Protein AF-A0A2U1AI19-F1 (afdb_monomer)

Organism: NCBI:txid172901

pLDDT: mean 75.06, std 15.89, range [31.09, 95.75]

Nearest PDB structures (foldseek):
  9dze-assembly1_S  TM=2.721E-01  e=1.720E+00  synthetic construct
  6xr2-assembly1_B  TM=3.752E-01  e=5.528E+00  synthetic construct
  4phq-assembly2_B  TM=1.200E-01  e=2.492E-01  Escherichia coli K-12

Mean predicted aligned error: 12.53 Å

Solvent-accessible surface area (backbone atoms only — not comparable to full-atom values): 31558 Å² total; per-residue (Å²): 133,85,77,65,68,48,60,42,57,53,52,43,38,55,46,42,37,70,42,44,30,56,44,52,36,44,53,52,38,49,40,34,59,70,56,44,55,65,61,77,79,65,82,57,95,65,51,73,65,54,48,53,51,49,57,29,48,54,53,33,51,56,39,48,52,50,42,54,51,50,49,48,57,44,53,77,74,72,70,92,62,63,66,65,51,48,50,54,63,54,48,49,57,52,46,53,60,45,59,70,41,89,94,31,64,65,62,43,52,57,49,48,37,47,38,67,17,44,52,51,51,60,73,63,56,90,65,91,44,77,68,52,48,52,49,40,52,50,18,25,50,21,25,46,55,9,47,52,44,44,44,54,54,48,52,47,53,41,50,51,50,50,51,54,48,39,75,72,72,48,91,83,74,82,80,82,66,79,70,69,53,55,57,77,76,48,82,71,58,72,64,46,50,32,55,49,52,47,47,24,49,51,26,36,51,50,16,53,51,44,48,43,48,51,42,17,62,70,68,73,45,61,54,71,66,51,68,38,72,70,48,54,49,50,54,49,49,38,50,49,53,49,52,51,24,42,52,50,23,55,53,29,53,53,50,28,53,51,37,49,50,52,40,22,61,74,68,74,46,61,74,37,40,65,49,43,46,49,55,35,42,67,89,54,74,54,38,59,69,60,54,54,52,52,52,57,48,47,52,56,61,50,62,79,52,62,93,74,71,55,100,78,65,55,75,91,75,53,55,68,74,57,52,54,51,48,53,54,48,65,70,31,71,68,43,51,55,53,53,55,60,36,65,51,87,65,72,44,73,77,70,76,58,42,69,27,44,64,81,79,74,69,77,61,57,57,54,54,51,55,46,40,55,51,35,41,53,48,26,50,56,23,53,78,70,68,36,40,70,61,19,51,50,38,50,53,24,46,46,37,53,37,56,41,38,74,64,44,40,40,72,66,36,47,59,48,33,52,53,45,43,49,46,51,51,54,45,51,54,53,39,59,75,66,69,59,65,55,67,69,56,40,56,52,47,44,55,50,33,54,50,52,49,68,41,47,65,59,46,48,54,41,31,52,49,27,48,50,22,42,51,52,26,50,49,32,20,66,36,27,76,39,44,67,49,76,51,98,93,45,77,42,73,46,60,42,48,72,49,40,28,86,82,42,18,40,57,46,23,30,53,34,47,24,52,28,52,32,43,51,63,66,60,52,100,45,78,83,72,55,55,68,67,79,42,70,60,64,42,37,70,63,25,37,66,56,47,69,59,49,64,60,51,47,53,49,54,53,51,50,45,54,47,37,51,52,54,33,53,53,41,56,70,73,45,78,76,86,78,80,126

Secondary structure (DSSP, 8-state):
------HHHHHHHHHIIIIIHHHHHHHHHHHHHTT--GGGGT---S-HHHHHHHHHHHHHHHHHHHHHHHHHHHHTTT---HHHHHHHHHHHHHHHHHHTSTT-HHHHHHHHHHIIIIIHHHHH-S---HHHHHHHHHHHHHHHHHHHHHHHHHHHHHHHHHHHHHHHH--S--GGGGGTHHHHHS---TTHHHHHHHHHHHHHHHHHHHHHHHHHHHTT--GGGGS-HHHHHHHHHHHHHHHHHHHHHHHHHHHHHHHHHHHHHHHTS--SHHHHHHHHHTTPPB-HHHHHHHHHHHHHHHHTTTT-S-TT--GGGS-HHHHHHHHHHHTSHHHHHHHHHTSSPPPBP-----TT-TTS--HHHHHHHHHHHHHHHHHHHHHHTT-HHHHHHHHHHHHHHHHHHTT---TTHHHHHHHHHHHHHHHHHHHHHTT---HHHHHHHHHHHHHHHHHHHHHHHHHHHHHHHHHHHHHHHHTTSS--EEETTEEEPPP-GGGGTTTSHHHHHHHHHHHHHHHHHH--SSGGGS-HHHHHT-S-HHHHHTTHHHHHHHHHHHHHHHHHHHHHHHHHHTSPP----

Radius of gyration: 32.73 Å; Cα contacts (8 Å, |Δi|>4): 612; chains: 1; bounding box: 88×47×93 Å

Foldseek 3Di:
DQDAQALLNLLLLVLCLVQVLLLQLLVLLVCLLVLNQVVVVVPDPADPLVVSVVVSLVSSLVSVLVSLVNLCSNPVVDDDPPPLNVVSVVVSVVLVVQSPDPPRSVVNLVVSLCVLLASVLVSLDPDDDPVSVVLSPLLSCLSVLLSVLVVLVSLLSRVLRVVVVCVVPPDPDDPSPPSLCVCVVPVQDDLSNVVSVVSSVVSVVSSSLSSLVSSCVSNVHDSVVSCDPSSVVSVVSSVVSLVVLLVLLVVLVVLLVVLQVLLCVLLVHHLALVVQVCQFCVVPDADQVLVVVLVVLVVVLVVLVPPPDPPPDDLVPDPPVSLVSLVVSCPDPSVVVNLVSLLDADGDHDDDRDFLCQPPDDPVLVSLSSLLVSLLSQLLSCLVVLNLVRNVSSLNSLVSSLVNLLRGQAACSLVSNLNSLVSSLVSLVSCLVSLSDDLVVLVVLLVVLVVVLVSLLVSQSSNLSNLLSNLVSNLCQSLQVDDWDQDPVGTHGRDNVVSCCSVCSSNSSSSSSLSSLLSVLSSDSGLVPRDPCSLVSPSHDSSVVRCPVSVVSNVSSVVSSVSSVVSSVSSVVSNPPPPDD

Structure (mmCIF, N/CA/C/O backbone):
data_AF-A0A2U1AI19-F1
#
_entry.id   AF-A0A2U1AI19-F1
#
loop_
_atom_site.group_PDB
_atom_site.id
_atom_site.type_symbol
_atom_site.label_atom_id
_atom_site.label_alt_id
_atom_site.label_comp_id
_atom_site.label_asym_id
_atom_site.label_entity_id
_atom_site.label_seq_id
_atom_site.pdbx_PDB_ins_code
_atom_site.Cartn_x
_atom_site.Cartn_y
_atom_site.Cartn_z
_atom_site.occupancy
_atom_site.B_iso_or_equiv
_atom_site.auth_seq_id
_atom_site.auth_comp_id
_atom_site.auth_asym_id
_atom_site.auth_atom_id
_atom_site.pdbx_PDB_model_num
ATOM 1 N N . MET A 1 1 ? 54.040 -3.965 -32.813 1.00 31.09 1 MET A N 1
ATOM 2 C CA . MET A 1 1 ? 52.671 -3.895 -33.379 1.00 31.09 1 MET A CA 1
ATOM 3 C C . MET A 1 1 ? 51.835 -2.957 -32.513 1.00 31.09 1 MET A C 1
ATOM 5 O O . MET A 1 1 ? 51.567 -3.298 -31.371 1.00 31.09 1 MET A O 1
ATOM 9 N N . LYS A 1 2 ? 51.489 -1.750 -32.982 1.00 38.59 2 LYS A N 1
ATOM 10 C CA . LYS A 1 2 ? 50.575 -0.861 -32.238 1.00 38.59 2 LYS A CA 1
ATOM 11 C C . LYS A 1 2 ? 49.144 -1.343 -32.487 1.00 38.59 2 LYS A C 1
ATOM 13 O O . LYS A 1 2 ? 48.661 -1.202 -33.607 1.00 38.59 2 LYS A O 1
ATOM 18 N N . TRP A 1 3 ? 48.498 -1.924 -31.475 1.00 38.81 3 TRP A N 1
ATOM 19 C CA . TRP A 1 3 ? 47.060 -2.213 -31.492 1.00 38.81 3 TRP A CA 1
ATOM 20 C C . TRP A 1 3 ? 46.305 -0.907 -31.788 1.00 38.81 3 TRP A C 1
ATOM 22 O O . TRP A 1 3 ? 46.325 0.021 -30.985 1.00 38.81 3 TRP A O 1
ATOM 32 N N . ARG A 1 4 ? 45.701 -0.792 -32.975 1.00 55.72 4 ARG A N 1
ATOM 33 C CA . ARG A 1 4 ? 44.789 0.307 -33.315 1.00 55.72 4 ARG A CA 1
ATOM 34 C C . ARG A 1 4 ? 43.374 -0.248 -33.254 1.00 55.72 4 ARG A C 1
ATOM 36 O O . ARG A 1 4 ? 42.982 -1.009 -34.131 1.00 55.72 4 ARG A O 1
ATOM 43 N N . VAL A 1 5 ? 42.625 0.132 -32.222 1.00 62.12 5 VAL A N 1
ATOM 44 C CA . VAL A 1 5 ? 41.174 -0.110 -32.144 1.00 62.12 5 VAL A CA 1
ATOM 45 C C . VAL A 1 5 ? 40.529 0.488 -33.398 1.00 62.12 5 VAL A C 1
ATOM 47 O O . VAL A 1 5 ? 40.927 1.591 -33.751 1.00 62.12 5 VAL A O 1
ATOM 50 N N . SER A 1 6 ? 39.612 -0.201 -34.093 1.00 71.88 6 SER A N 1
ATOM 51 C CA . SER A 1 6 ? 38.911 0.268 -35.314 1.00 71.88 6 SER A CA 1
ATOM 52 C C . SER A 1 6 ? 37.693 1.165 -34.983 1.00 71.88 6 SER A C 1
ATOM 54 O O . SER A 1 6 ? 37.171 1.068 -33.873 1.00 71.88 6 SER A O 1
ATOM 56 N N . ALA A 1 7 ? 37.203 2.033 -35.888 1.00 72.31 7 ALA A N 1
ATOM 57 C CA . ALA A 1 7 ? 35.989 2.826 -35.614 1.00 72.31 7 ALA A CA 1
ATOM 58 C C . ALA A 1 7 ? 34.740 1.949 -35.355 1.00 72.31 7 ALA A C 1
ATOM 60 O O . ALA A 1 7 ? 34.013 2.237 -34.402 1.00 72.31 7 ALA A O 1
ATOM 61 N N . PRO A 1 8 ? 34.542 0.818 -36.067 1.00 78.38 8 PRO A N 1
ATOM 62 C CA . PRO A 1 8 ? 33.504 -0.154 -35.722 1.00 78.38 8 PRO A CA 1
ATOM 63 C C . PRO A 1 8 ? 33.657 -0.760 -34.318 1.00 78.38 8 PRO A C 1
ATOM 65 O O . PRO A 1 8 ? 32.655 -1.031 -33.665 1.00 78.38 8 PRO A O 1
ATOM 68 N N . ALA A 1 9 ? 34.884 -0.948 -33.817 1.00 74.19 9 ALA A N 1
ATOM 69 C CA . ALA A 1 9 ? 35.108 -1.451 -32.458 1.00 74.19 9 ALA A CA 1
ATOM 70 C C . ALA A 1 9 ? 34.740 -0.413 -31.382 1.00 74.19 9 ALA A C 1
ATOM 72 O O . ALA A 1 9 ? 34.172 -0.770 -30.352 1.00 74.19 9 ALA A O 1
ATOM 73 N N . VAL A 1 10 ? 34.993 0.877 -31.634 1.00 73.12 10 VAL A N 1
ATOM 74 C CA . VAL A 1 10 ? 34.541 1.965 -30.748 1.00 73.12 10 VAL A CA 1
ATOM 75 C C . VAL A 1 10 ? 33.013 2.074 -30.764 1.00 73.12 10 VAL A C 1
ATOM 77 O O . VAL A 1 10 ? 32.386 2.153 -29.710 1.00 73.12 10 VAL A O 1
ATOM 80 N N . PHE A 1 11 ? 32.394 2.004 -31.945 1.00 80.19 11 PHE A N 1
ATOM 81 C CA . PHE A 1 11 ? 30.937 2.046 -32.087 1.00 80.19 11 PHE A CA 1
ATOM 82 C C . PHE A 1 11 ? 30.236 0.815 -31.477 1.00 80.19 11 PHE A C 1
ATOM 84 O O . PHE A 1 11 ? 29.159 0.933 -30.885 1.00 80.19 11 PHE A O 1
ATOM 91 N N . LEU A 1 12 ? 30.872 -0.361 -31.518 1.00 81.25 12 LEU A N 1
ATOM 92 C CA . LEU A 1 12 ? 30.429 -1.538 -30.769 1.00 81.25 12 LEU A CA 1
ATOM 93 C C . LEU A 1 12 ? 30.421 -1.271 -29.257 1.00 81.25 12 LEU A C 1
ATOM 95 O O . LEU A 1 12 ? 29.466 -1.650 -28.588 1.00 81.25 12 LEU A O 1
ATOM 99 N N . GLY A 1 13 ? 31.428 -0.576 -28.722 1.00 74.88 13 GLY A N 1
ATOM 100 C CA . GLY A 1 13 ? 31.436 -0.157 -27.320 1.00 74.88 13 GLY A CA 1
ATOM 101 C C . GLY A 1 13 ? 30.273 0.782 -26.972 1.00 74.88 13 GLY A C 1
ATOM 102 O O . GLY A 1 13 ? 29.641 0.605 -25.935 1.00 74.88 13 GLY A O 1
ATOM 103 N N . VAL A 1 14 ? 29.926 1.726 -27.859 1.00 77.25 14 VAL A N 1
ATOM 104 C CA . VAL A 1 14 ? 28.760 2.619 -27.679 1.00 77.25 14 VAL A CA 1
ATOM 105 C C . VAL A 1 14 ? 27.465 1.806 -27.671 1.00 77.25 14 VAL A C 1
ATOM 107 O O . VAL A 1 14 ? 26.572 2.057 -26.868 1.00 77.25 14 VAL A O 1
ATOM 110 N N . THR A 1 15 ? 27.390 0.780 -28.521 1.00 83.38 15 THR A N 1
ATOM 111 C CA . THR A 1 15 ? 26.261 -0.160 -28.561 1.00 83.38 15 THR A CA 1
ATOM 112 C C . THR A 1 15 ? 26.176 -0.995 -27.284 1.00 83.38 15 THR A C 1
ATOM 114 O O . THR A 1 15 ? 25.089 -1.166 -26.744 1.00 83.38 15 THR A O 1
ATOM 117 N N . LEU A 1 16 ? 27.305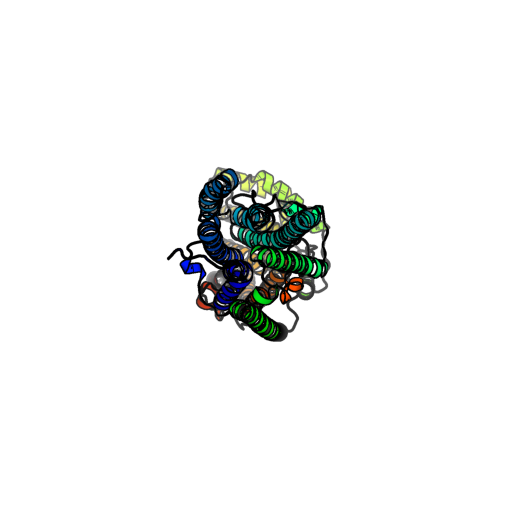 -1.487 -26.764 1.00 76.75 16 LEU A N 1
ATOM 118 C CA . LEU A 1 16 ? 27.358 -2.200 -25.486 1.00 76.75 16 LEU A CA 1
ATOM 119 C C . LEU A 1 16 ? 26.891 -1.312 -24.332 1.00 76.75 16 LEU A C 1
ATOM 121 O O . LEU A 1 16 ? 26.120 -1.774 -23.500 1.00 76.75 16 LEU A O 1
ATOM 125 N N . TRP A 1 17 ? 27.300 -0.044 -24.303 1.00 73.94 17 TRP A N 1
ATOM 126 C CA . TRP A 1 17 ? 26.827 0.915 -23.306 1.00 73.94 17 TRP A CA 1
ATOM 127 C C . TRP A 1 17 ? 25.312 1.146 -23.420 1.00 73.94 17 TRP A C 1
ATOM 129 O O . TRP A 1 17 ? 24.597 0.979 -22.440 1.00 73.94 17 TRP A O 1
ATOM 139 N N . ALA A 1 18 ? 24.794 1.430 -24.618 1.00 74.19 18 ALA A N 1
ATOM 140 C CA . ALA A 1 18 ? 23.371 1.723 -24.804 1.00 74.19 18 ALA A CA 1
ATOM 141 C C . ALA A 1 18 ? 22.452 0.501 -24.584 1.00 74.19 18 ALA A C 1
ATOM 143 O O . ALA A 1 18 ? 21.381 0.623 -23.997 1.00 74.19 18 ALA A O 1
ATOM 144 N N . VAL A 1 19 ? 22.858 -0.678 -25.064 1.00 80.12 19 VAL A N 1
ATOM 145 C CA . VAL A 1 19 ? 22.002 -1.877 -25.158 1.00 80.12 19 VAL A CA 1
ATOM 146 C C . VAL A 1 19 ? 22.384 -2.945 -24.132 1.00 80.12 19 VAL A C 1
ATOM 148 O O . VAL A 1 19 ? 21.519 -3.623 -23.579 1.00 80.12 19 VAL A O 1
ATOM 151 N N . GLY A 1 20 ? 23.674 -3.094 -23.827 1.00 72.75 20 GLY A N 1
ATOM 152 C CA . GLY A 1 20 ? 24.161 -4.076 -22.855 1.00 72.75 20 GLY A CA 1
ATOM 153 C C . GLY A 1 20 ? 23.654 -3.802 -21.440 1.00 72.75 20 GLY A C 1
ATOM 154 O O . GLY A 1 20 ? 23.275 -4.743 -20.744 1.00 72.75 20 GLY A O 1
ATOM 155 N N . GLY A 1 21 ? 23.537 -2.527 -21.049 1.00 72.12 21 GLY A N 1
ATOM 156 C CA . GLY A 1 21 ? 22.905 -2.140 -19.784 1.00 72.12 21 GLY A CA 1
ATOM 157 C C . GLY A 1 21 ? 21.456 -2.631 -19.671 1.00 72.12 21 GLY A C 1
ATOM 158 O O . GLY A 1 21 ? 21.073 -3.173 -18.636 1.00 72.12 21 GLY A O 1
ATOM 159 N N . TYR A 1 22 ? 20.676 -2.541 -20.755 1.00 79.06 22 TYR A N 1
ATOM 160 C CA . TYR A 1 22 ? 19.298 -3.045 -20.804 1.00 79.06 22 TYR A CA 1
ATOM 161 C C . TYR A 1 22 ? 19.224 -4.573 -20.656 1.00 79.06 22 TYR A C 1
ATOM 163 O O . TYR A 1 22 ? 18.362 -5.083 -19.938 1.00 79.06 22 TYR A O 1
ATOM 171 N N . VAL A 1 23 ? 20.133 -5.313 -21.300 1.00 81.62 23 VAL A N 1
ATOM 172 C CA . VAL A 1 23 ? 20.196 -6.784 -21.196 1.00 81.62 23 VAL A CA 1
ATOM 173 C C . VAL A 1 23 ? 20.546 -7.218 -19.771 1.00 81.62 23 VAL A C 1
ATOM 175 O O . VAL A 1 23 ? 19.877 -8.090 -19.218 1.00 81.62 23 VAL A O 1
ATOM 178 N N . VAL A 1 24 ? 21.544 -6.580 -19.149 1.00 76.94 24 VAL A N 1
ATOM 179 C CA . VAL A 1 24 ? 21.922 -6.850 -17.751 1.00 76.94 24 VAL A CA 1
ATOM 180 C C . VAL A 1 24 ? 20.763 -6.528 -16.813 1.00 76.94 24 VAL A C 1
ATOM 182 O O . VAL A 1 24 ? 20.385 -7.372 -16.005 1.00 76.94 24 VAL A O 1
ATOM 185 N N . PHE A 1 25 ? 20.151 -5.349 -16.958 1.00 75.38 25 PHE A N 1
ATOM 186 C CA . PHE A 1 25 ? 18.983 -4.956 -16.172 1.00 75.38 25 PHE A CA 1
ATOM 187 C C . PHE A 1 25 ? 17.843 -5.973 -16.304 1.00 75.38 25 PHE A C 1
ATOM 189 O O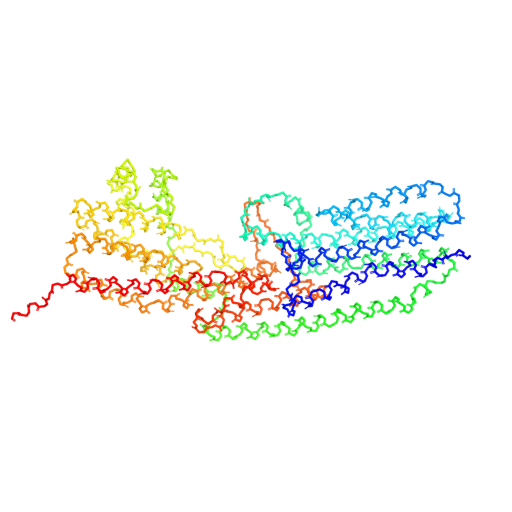 . PHE A 1 25 ? 17.294 -6.401 -15.293 1.00 75.38 25 PHE A O 1
ATOM 196 N N . SER A 1 26 ? 17.547 -6.429 -17.526 1.00 81.62 26 SER A N 1
ATOM 197 C CA . SER A 1 26 ? 16.530 -7.458 -17.776 1.00 81.62 26 SER A CA 1
ATOM 198 C C . SER A 1 26 ? 16.849 -8.756 -17.036 1.00 81.62 26 SER A C 1
ATOM 200 O O . SER A 1 26 ? 15.989 -9.273 -16.331 1.00 81.62 26 SER A O 1
ATOM 202 N N . GLY A 1 27 ? 18.093 -9.241 -17.118 1.00 80.00 27 GLY A N 1
ATOM 203 C CA . GLY A 1 27 ? 18.525 -10.442 -16.402 1.00 80.00 27 GLY A CA 1
ATOM 204 C C . GLY A 1 27 ? 18.359 -10.323 -14.885 1.00 80.00 27 GLY A C 1
ATOM 205 O O . GLY A 1 27 ? 17.843 -11.243 -14.254 1.00 80.00 27 GLY A O 1
ATOM 206 N N . ILE A 1 28 ? 18.723 -9.178 -14.298 1.00 74.56 28 ILE A N 1
ATOM 207 C CA . ILE A 1 28 ? 18.541 -8.951 -12.858 1.00 74.56 28 ILE A CA 1
ATOM 208 C C . ILE A 1 28 ? 17.044 -8.882 -12.514 1.00 74.56 28 ILE A C 1
ATOM 210 O O . ILE A 1 28 ? 16.610 -9.558 -11.584 1.00 74.56 28 ILE A O 1
ATOM 214 N N . SER A 1 29 ? 16.228 -8.144 -13.277 1.00 74.25 29 SER A N 1
ATOM 215 C CA . SER A 1 29 ? 14.771 -8.088 -13.066 1.00 74.25 29 SER A CA 1
ATOM 216 C C . SER A 1 29 ? 14.117 -9.469 -13.132 1.00 74.25 29 SER A C 1
ATOM 218 O O . SER A 1 29 ? 13.216 -9.754 -12.346 1.00 74.25 29 SER A O 1
ATOM 220 N N . TRP A 1 30 ? 14.584 -10.350 -14.021 1.00 82.75 30 TRP A N 1
ATOM 221 C CA . TRP A 1 30 ? 14.096 -11.727 -14.100 1.00 82.75 30 TRP A CA 1
ATOM 222 C C . TRP A 1 30 ? 14.440 -12.527 -12.846 1.00 82.75 30 TRP A C 1
ATOM 224 O O . TRP A 1 30 ? 13.580 -13.235 -12.336 1.00 82.75 30 TRP A O 1
ATOM 234 N N . LEU A 1 31 ? 15.657 -12.390 -12.308 1.00 76.25 31 LEU A N 1
ATOM 235 C CA . LEU A 1 31 ? 16.036 -13.043 -11.050 1.00 76.25 31 LEU A CA 1
ATOM 236 C C . LEU A 1 31 ? 15.116 -12.614 -9.897 1.00 76.25 31 LEU A C 1
ATOM 238 O O . LEU A 1 31 ? 14.655 -13.469 -9.142 1.00 76.25 31 LEU A O 1
ATOM 242 N N . PHE A 1 32 ? 14.782 -11.323 -9.806 1.00 70.50 32 PHE A N 1
ATOM 243 C CA . PHE A 1 32 ? 13.811 -10.828 -8.824 1.00 70.50 32 PHE A CA 1
ATOM 244 C C . PHE A 1 32 ? 12.406 -11.400 -9.053 1.00 70.50 32 PHE A C 1
ATOM 246 O O . PHE A 1 32 ? 11.804 -11.920 -8.117 1.00 70.50 32 PHE A O 1
ATOM 253 N N . ALA A 1 33 ? 11.901 -11.373 -10.291 1.00 72.88 33 ALA A N 1
ATOM 254 C CA . ALA A 1 33 ? 10.591 -11.938 -10.632 1.00 72.88 33 ALA A CA 1
ATOM 255 C C . ALA A 1 33 ? 10.501 -13.456 -10.378 1.00 72.88 33 ALA A C 1
ATOM 257 O O . ALA A 1 33 ? 9.413 -13.976 -10.150 1.00 72.88 33 ALA A O 1
ATOM 258 N N . LEU A 1 34 ? 11.634 -14.164 -10.398 1.00 77.50 34 LEU A N 1
ATOM 259 C CA . LEU A 1 34 ? 11.740 -15.593 -10.087 1.00 77.50 34 LEU A CA 1
ATOM 260 C C . LEU A 1 34 ? 11.939 -15.889 -8.592 1.00 77.50 34 LEU A C 1
ATOM 262 O O . LEU A 1 34 ? 12.074 -17.053 -8.217 1.00 77.50 34 LEU A O 1
ATOM 266 N N . GLY A 1 35 ? 11.961 -14.876 -7.724 1.00 68.75 35 GLY A N 1
ATOM 267 C CA . GLY A 1 35 ? 12.089 -15.087 -6.284 1.00 68.75 35 GLY A CA 1
ATOM 268 C C . GLY A 1 35 ? 13.532 -15.170 -5.766 1.00 68.75 35 GLY A C 1
ATOM 269 O O . GLY A 1 35 ? 13.717 -15.466 -4.587 1.00 68.75 35 GLY A O 1
ATOM 270 N N . VAL A 1 36 ? 14.556 -14.873 -6.577 1.00 69.75 36 VAL A N 1
ATOM 271 C CA . VAL A 1 36 ? 15.966 -14.917 -6.147 1.00 69.75 36 VAL A CA 1
ATOM 272 C C . VAL A 1 36 ? 16.303 -13.702 -5.262 1.00 69.75 36 VAL A C 1
ATOM 274 O O . VAL A 1 36 ? 16.169 -12.567 -5.720 1.00 69.75 36 VAL A O 1
ATOM 277 N N . PRO A 1 37 ? 16.783 -13.887 -4.014 1.00 60.28 37 PRO A N 1
ATOM 278 C CA . PRO A 1 37 ? 16.988 -12.806 -3.042 1.00 60.28 37 PRO A CA 1
ATOM 279 C C . PRO A 1 37 ? 18.287 -12.018 -3.301 1.00 60.28 37 PRO A C 1
ATOM 281 O O . PRO A 1 37 ? 19.187 -11.978 -2.462 1.00 60.28 37 PRO A O 1
ATOM 284 N N . VAL A 1 38 ? 18.393 -11.380 -4.469 1.00 55.34 38 VAL A N 1
ATOM 285 C CA . VAL A 1 38 ? 19.591 -10.645 -4.922 1.00 55.34 38 VAL A CA 1
ATOM 286 C C . VAL A 1 38 ? 19.960 -9.490 -3.970 1.00 55.34 38 VAL A C 1
ATOM 288 O O . VAL A 1 38 ? 21.136 -9.206 -3.765 1.00 55.34 38 VAL A O 1
ATOM 291 N N . TRP A 1 39 ? 18.977 -8.881 -3.299 1.00 51.72 39 TRP A N 1
ATOM 292 C CA . TRP A 1 39 ? 19.161 -7.782 -2.337 1.00 51.72 39 TRP A CA 1
ATOM 293 C C . TRP A 1 39 ? 19.998 -8.150 -1.097 1.00 51.72 39 TRP A C 1
ATOM 295 O O . TRP A 1 39 ? 20.759 -7.317 -0.602 1.00 51.72 39 TRP A O 1
ATOM 305 N N . LYS A 1 40 ? 19.950 -9.410 -0.627 1.00 49.16 40 LYS A N 1
ATOM 306 C CA . LYS A 1 40 ? 20.783 -9.878 0.502 1.00 49.16 40 LYS A CA 1
ATOM 307 C C . LYS A 1 40 ? 22.281 -9.854 0.184 1.00 49.16 40 LYS A C 1
ATOM 309 O O . LYS A 1 40 ? 23.089 -9.838 1.105 1.00 49.16 40 LYS A O 1
ATOM 314 N N . MET A 1 41 ? 22.656 -9.824 -1.097 1.00 43.31 41 MET A N 1
ATOM 315 C CA . MET A 1 41 ? 24.054 -9.711 -1.524 1.00 43.31 41 MET A CA 1
ATOM 316 C C . MET A 1 41 ? 24.577 -8.265 -1.501 1.00 43.31 41 MET A C 1
ATOM 318 O O . MET A 1 41 ? 25.788 -8.071 -1.536 1.00 43.31 41 MET A O 1
ATOM 322 N N . ALA A 1 42 ? 23.697 -7.257 -1.439 1.00 42.16 42 ALA A N 1
ATOM 323 C CA . ALA A 1 42 ? 24.066 -5.846 -1.589 1.00 42.16 42 ALA A CA 1
ATOM 324 C C . ALA A 1 42 ? 24.106 -5.052 -0.268 1.00 42.16 42 ALA A C 1
ATOM 326 O O . ALA A 1 42 ? 24.593 -3.925 -0.262 1.00 42.16 42 ALA A O 1
ATOM 327 N N . GLY A 1 43 ? 23.609 -5.610 0.846 1.00 36.19 43 GLY A N 1
ATOM 328 C CA . GLY A 1 43 ? 23.694 -4.994 2.182 1.00 36.19 43 GLY A CA 1
ATOM 329 C C . GLY A 1 43 ? 23.017 -3.621 2.325 1.00 36.19 43 GLY A C 1
ATOM 330 O O . GLY A 1 43 ? 23.242 -2.938 3.319 1.00 36.19 43 GLY A O 1
ATOM 331 N N . TRP A 1 44 ? 22.219 -3.202 1.341 1.00 40.88 44 TRP A N 1
ATOM 332 C CA . TRP A 1 44 ? 21.548 -1.904 1.294 1.00 40.88 44 TRP A CA 1
ATOM 333 C C . TRP A 1 44 ? 20.061 -2.049 1.610 1.00 40.88 44 TRP A C 1
ATOM 335 O O . TRP A 1 44 ? 19.379 -2.901 1.042 1.00 40.88 44 TRP A O 1
ATOM 345 N N . CYS A 1 45 ? 19.563 -1.178 2.488 1.00 37.88 45 CYS A N 1
ATOM 346 C CA . CYS A 1 45 ? 18.161 -1.121 2.909 1.00 37.88 45 CYS A CA 1
ATOM 347 C C . CYS A 1 45 ? 17.235 -0.391 1.920 1.00 37.88 45 CYS A C 1
ATOM 349 O O . CYS A 1 45 ? 16.080 -0.195 2.262 1.00 37.88 45 CYS A O 1
ATOM 351 N N . GLY A 1 46 ? 17.729 0.013 0.742 1.00 44.41 46 GLY A N 1
ATOM 352 C CA . GLY A 1 46 ? 16.922 0.661 -0.297 1.00 44.41 46 GLY A CA 1
ATOM 353 C C . GLY A 1 46 ? 16.193 -0.353 -1.183 1.00 44.41 46 GLY A C 1
ATOM 354 O O . GLY A 1 46 ? 16.743 -1.413 -1.481 1.00 44.41 46 GLY A O 1
ATOM 355 N N . GLY A 1 47 ? 14.980 -0.034 -1.623 1.00 50.69 47 GLY A N 1
ATOM 356 C CA . GLY A 1 47 ? 14.051 -0.947 -2.278 1.00 50.69 47 GLY A CA 1
ATOM 357 C C . GLY A 1 47 ? 14.579 -1.571 -3.574 1.00 50.69 47 GLY A C 1
ATOM 358 O O . GLY A 1 47 ? 15.566 -1.134 -4.169 1.00 50.69 47 GLY A O 1
ATOM 359 N N . VAL A 1 48 ? 13.880 -2.602 -4.059 1.00 52.50 48 VAL A N 1
ATOM 360 C CA . VAL A 1 48 ? 14.290 -3.406 -5.231 1.00 52.50 48 VAL A CA 1
ATOM 361 C C . VAL A 1 48 ? 14.484 -2.560 -6.492 1.00 52.50 48 VAL A C 1
ATOM 363 O O . VAL A 1 48 ? 15.399 -2.815 -7.274 1.00 52.50 48 VAL A O 1
ATOM 366 N N . VAL A 1 49 ? 13.662 -1.526 -6.682 1.00 53.09 49 VAL A N 1
ATOM 367 C CA . VAL A 1 49 ? 13.758 -0.630 -7.840 1.00 53.09 49 VAL A CA 1
ATOM 368 C C . VAL A 1 49 ? 15.067 0.180 -7.800 1.00 53.09 49 VAL A C 1
ATOM 370 O O . VAL A 1 49 ? 15.869 0.000 -8.713 1.00 53.09 49 VAL A O 1
ATOM 373 N N . PRO A 1 50 ? 15.391 0.959 -6.749 1.00 54.97 50 PRO A N 1
ATOM 374 C CA . PRO A 1 50 ? 16.710 1.583 -6.591 1.00 54.97 50 PRO A CA 1
ATOM 375 C C . PRO A 1 50 ? 17.904 0.632 -6.770 1.00 54.97 50 PRO A C 1
ATOM 377 O O . PRO A 1 50 ? 18.898 1.012 -7.386 1.00 54.97 50 PRO A O 1
ATOM 380 N N . GLN A 1 51 ? 17.812 -0.615 -6.296 1.00 55.12 51 GLN A N 1
ATOM 381 C CA . GLN A 1 51 ? 18.892 -1.600 -6.439 1.00 55.12 51 GLN A CA 1
ATOM 382 C C . GLN A 1 51 ? 19.077 -2.088 -7.882 1.00 55.12 51 GLN A C 1
ATOM 384 O O . GLN A 1 51 ? 20.205 -2.135 -8.376 1.00 55.12 51 GLN A O 1
ATOM 389 N N . LEU A 1 52 ? 17.987 -2.427 -8.581 1.00 57.00 52 LEU A N 1
ATOM 390 C CA . LEU A 1 52 ? 18.012 -2.795 -10.004 1.00 57.00 52 LEU A CA 1
ATOM 391 C C . LEU A 1 52 ? 18.655 -1.691 -10.850 1.00 57.00 52 LEU A C 1
ATOM 393 O O . LEU A 1 52 ? 19.470 -1.941 -11.743 1.00 57.00 52 LEU A O 1
ATOM 397 N N . LEU A 1 53 ? 18.298 -0.458 -10.516 1.00 59.03 53 LEU A N 1
ATOM 398 C CA . LEU A 1 53 ? 18.767 0.751 -11.158 1.00 59.03 53 LEU A CA 1
ATOM 399 C C . LEU A 1 53 ? 20.252 1.024 -10.833 1.00 59.03 53 LEU A C 1
ATOM 401 O O . LEU A 1 53 ? 21.040 1.277 -11.747 1.00 59.03 53 LEU A O 1
ATOM 405 N N . PHE A 1 54 ? 20.684 0.836 -9.586 1.00 58.09 54 PHE A N 1
ATOM 406 C CA . PHE A 1 54 ? 22.085 0.951 -9.164 1.00 58.09 54 PHE A CA 1
ATOM 407 C C . PHE A 1 54 ? 23.014 -0.032 -9.894 1.00 58.09 54 PHE A C 1
ATOM 409 O O . PHE A 1 54 ? 24.014 0.386 -10.478 1.00 58.09 54 PHE A O 1
ATOM 416 N N . TRP A 1 55 ? 22.665 -1.322 -9.940 1.00 54.78 55 TRP A N 1
ATOM 417 C CA . TRP A 1 55 ? 23.489 -2.338 -10.608 1.00 54.78 55 TRP A CA 1
ATOM 418 C C . TRP A 1 55 ? 23.599 -2.108 -12.116 1.00 54.78 55 TRP A C 1
ATOM 420 O O . TRP A 1 55 ? 24.673 -2.293 -12.697 1.00 54.78 55 TRP A O 1
ATOM 430 N N . SER A 1 56 ? 22.519 -1.636 -12.747 1.00 58.09 56 SER A N 1
ATOM 431 C CA . SER A 1 56 ? 22.567 -1.212 -14.148 1.00 58.09 56 SER A CA 1
ATOM 432 C C . SER A 1 56 ? 23.481 0.008 -14.346 1.00 58.09 56 SER A C 1
ATOM 434 O O . SER A 1 56 ? 24.280 0.023 -15.282 1.00 58.09 56 SER A O 1
ATOM 436 N N . GLY A 1 57 ? 23.466 0.968 -13.412 1.00 60.22 57 GLY A N 1
ATOM 437 C CA . GLY A 1 57 ? 24.370 2.119 -13.386 1.00 60.22 57 GLY A CA 1
ATOM 438 C C . GLY A 1 57 ? 25.844 1.725 -13.252 1.00 60.22 57 GLY A C 1
ATOM 439 O O . GLY A 1 57 ? 26.683 2.222 -13.999 1.00 60.22 57 GLY A O 1
ATOM 440 N N . CYS A 1 58 ? 26.175 0.774 -12.373 1.00 56.28 58 CYS A N 1
ATOM 441 C CA . CYS A 1 58 ? 27.539 0.256 -12.239 1.00 56.28 58 CYS A CA 1
ATOM 442 C C . CYS A 1 58 ? 28.032 -0.404 -13.536 1.00 56.28 58 CYS A C 1
ATOM 444 O O . CYS A 1 58 ? 29.143 -0.120 -13.986 1.00 56.28 58 CYS A O 1
ATOM 446 N N . GLY A 1 59 ? 27.200 -1.237 -14.172 1.00 57.97 59 GLY A N 1
ATOM 447 C CA . GLY A 1 59 ? 27.523 -1.854 -15.463 1.00 57.97 59 GLY A CA 1
ATOM 448 C C . GLY A 1 59 ? 27.764 -0.822 -16.572 1.00 57.97 59 GLY A C 1
ATOM 449 O O . GLY A 1 59 ? 28.737 -0.929 -17.322 1.00 57.97 59 GLY A O 1
ATOM 450 N N . LEU A 1 60 ? 26.931 0.223 -16.631 1.00 61.06 60 LEU A N 1
ATOM 451 C CA . LEU A 1 60 ? 27.086 1.345 -17.562 1.00 61.06 60 LEU A CA 1
ATOM 452 C C . LEU A 1 60 ? 28.399 2.112 -17.336 1.00 61.06 60 LEU A C 1
ATOM 454 O O . LEU A 1 60 ? 29.079 2.455 -18.305 1.00 61.06 60 LEU A O 1
ATOM 458 N N . THR A 1 61 ? 28.802 2.321 -16.080 1.00 59.59 61 THR A N 1
ATOM 459 C CA . THR A 1 61 ? 30.072 2.975 -15.723 1.00 59.59 61 THR A CA 1
ATOM 460 C C . THR A 1 61 ? 31.283 2.178 -16.209 1.00 59.59 61 THR A C 1
ATOM 462 O O . THR A 1 61 ? 32.175 2.748 -16.838 1.00 59.59 61 THR A O 1
ATOM 465 N N . PHE A 1 62 ? 31.313 0.857 -16.000 1.00 58.75 62 PHE A N 1
ATOM 466 C CA . PHE A 1 62 ? 32.408 0.004 -16.488 1.00 58.75 62 PHE A CA 1
ATOM 467 C C . PHE A 1 62 ? 32.525 0.010 -18.020 1.00 58.75 62 PHE A C 1
ATOM 469 O O . PHE A 1 62 ? 33.631 0.067 -18.564 1.00 58.75 62 PHE A O 1
ATOM 476 N N . LEU A 1 63 ? 31.392 0.002 -18.724 1.00 62.81 63 LEU A N 1
ATOM 477 C CA . LEU A 1 63 ? 31.357 0.052 -20.187 1.00 62.81 63 LEU A CA 1
ATOM 478 C C . LEU A 1 63 ? 31.810 1.413 -20.736 1.00 62.81 63 LEU A C 1
ATOM 480 O O . LEU A 1 63 ? 32.520 1.462 -21.744 1.00 62.81 63 LEU A O 1
ATOM 484 N N . LEU A 1 64 ? 31.477 2.513 -20.053 1.00 61.84 64 LEU A N 1
ATOM 485 C CA . LEU A 1 64 ? 31.980 3.836 -20.420 1.00 61.84 64 LEU A CA 1
ATOM 486 C C . LEU A 1 64 ? 33.493 3.962 -20.183 1.00 61.84 64 LEU A C 1
ATOM 488 O O . LEU A 1 64 ? 34.203 4.524 -21.015 1.00 61.84 64 LEU A O 1
ATOM 492 N N . LEU A 1 65 ? 34.015 3.395 -19.093 1.00 60.06 65 LEU A N 1
ATOM 493 C CA . LEU A 1 65 ? 35.457 3.368 -18.827 1.00 60.06 65 LEU A CA 1
ATOM 494 C C . LEU A 1 65 ? 36.220 2.622 -19.927 1.00 60.06 65 LEU A C 1
ATOM 496 O O . LEU A 1 65 ? 37.237 3.116 -20.418 1.00 60.06 65 LEU A O 1
ATOM 500 N N . TYR A 1 66 ? 35.699 1.475 -20.371 1.00 65.12 66 TYR A N 1
ATOM 501 C CA . TYR A 1 66 ? 36.247 0.746 -21.515 1.00 65.12 66 TYR A CA 1
ATOM 502 C C . TYR A 1 66 ? 36.260 1.602 -22.792 1.00 65.12 66 TYR A C 1
ATOM 504 O O . TYR A 1 66 ? 37.267 1.639 -23.500 1.00 65.12 66 TYR A O 1
ATOM 512 N N . LEU A 1 67 ? 35.178 2.338 -23.065 1.00 63.31 67 LEU A N 1
ATOM 513 C CA . LEU A 1 67 ? 35.080 3.250 -24.208 1.00 63.31 67 LEU A CA 1
ATOM 514 C C . LEU A 1 67 ? 36.118 4.378 -24.167 1.00 63.31 67 LEU A C 1
ATOM 516 O O . LEU A 1 67 ? 36.762 4.657 -25.181 1.00 63.31 67 LEU A O 1
ATOM 520 N N . ILE A 1 68 ? 36.313 4.996 -23.000 1.00 62.94 68 ILE A N 1
ATOM 521 C CA . ILE A 1 68 ? 37.312 6.051 -22.785 1.00 62.94 68 ILE A CA 1
ATOM 522 C C . ILE A 1 68 ? 38.732 5.498 -22.998 1.00 62.94 68 ILE A C 1
ATOM 524 O O . ILE A 1 68 ? 39.542 6.113 -23.697 1.00 62.94 68 ILE A O 1
ATOM 528 N N . LEU A 1 69 ? 39.024 4.304 -22.469 1.00 61.00 69 LEU A N 1
ATOM 529 C CA . LEU A 1 69 ? 40.307 3.611 -22.642 1.00 61.00 69 LEU A CA 1
ATOM 530 C C . LEU A 1 69 ? 40.574 3.240 -24.110 1.00 61.00 69 LEU A C 1
ATOM 532 O O . LEU A 1 69 ? 41.671 3.477 -24.623 1.00 61.00 69 LEU A O 1
ATOM 536 N N . ALA A 1 70 ? 39.572 2.705 -24.810 1.00 62.47 70 ALA A N 1
ATOM 537 C CA . ALA A 1 70 ? 39.663 2.348 -26.225 1.00 62.47 70 ALA A CA 1
ATOM 538 C C . ALA A 1 70 ? 39.879 3.585 -27.117 1.00 62.47 70 ALA A C 1
ATOM 540 O O . ALA A 1 70 ? 40.684 3.552 -28.055 1.00 62.47 70 ALA A O 1
ATOM 541 N N . PHE A 1 71 ? 39.215 4.700 -26.797 1.00 61.69 71 PHE A N 1
ATOM 542 C CA . PHE A 1 71 ? 39.426 5.988 -27.457 1.00 61.69 71 PHE A CA 1
ATOM 543 C C . PHE A 1 71 ? 40.850 6.517 -27.237 1.00 61.69 71 PHE A C 1
ATOM 545 O O . PHE A 1 71 ? 41.540 6.864 -28.203 1.00 61.69 71 PHE A O 1
ATOM 552 N N . TYR A 1 72 ? 41.319 6.516 -25.984 1.00 59.94 72 TYR A N 1
ATOM 553 C CA . TYR A 1 72 ? 42.669 6.942 -25.614 1.00 59.94 72 TYR A CA 1
ATOM 554 C C . TYR A 1 72 ? 43.736 6.166 -26.399 1.00 59.94 72 TYR A C 1
ATOM 556 O O . TYR A 1 72 ? 44.614 6.766 -27.022 1.00 59.94 72 TYR A O 1
ATOM 564 N N . GLN A 1 73 ? 43.623 4.836 -26.460 1.00 62.12 73 GLN A N 1
ATOM 565 C CA . GLN A 1 73 ? 44.558 3.992 -27.210 1.00 62.12 73 GLN A CA 1
ATOM 566 C C . GLN A 1 73 ? 44.579 4.301 -28.718 1.00 62.12 73 GLN A C 1
ATOM 568 O O . GLN A 1 73 ? 45.640 4.238 -29.346 1.00 62.12 73 GLN A O 1
ATOM 573 N N . ARG A 1 74 ? 43.435 4.665 -29.315 1.00 61.88 74 ARG A N 1
ATOM 574 C CA . ARG A 1 74 ? 43.315 4.937 -30.759 1.00 61.88 74 ARG A CA 1
ATOM 575 C C . ARG A 1 74 ? 43.880 6.305 -31.163 1.00 61.88 74 ARG A C 1
ATOM 577 O O . ARG A 1 74 ? 44.564 6.388 -32.186 1.00 61.88 74 ARG A O 1
ATOM 584 N N . PHE A 1 75 ? 43.628 7.358 -30.382 1.00 55.66 75 PHE A N 1
ATOM 585 C CA . PHE A 1 75 ? 43.931 8.745 -30.777 1.00 55.66 75 PHE A CA 1
ATOM 586 C C . PHE A 1 75 ? 45.193 9.337 -30.126 1.00 55.66 75 PHE A C 1
ATOM 588 O O . PHE A 1 75 ? 45.898 10.138 -30.752 1.00 55.66 75 PHE A O 1
ATOM 595 N N . CYS A 1 76 ? 45.587 8.885 -28.930 1.00 54.44 76 CYS A N 1
ATOM 596 C CA . CYS A 1 76 ? 46.817 9.369 -28.286 1.00 54.44 76 CYS A CA 1
ATOM 597 C C . CYS A 1 76 ? 48.100 8.878 -28.981 1.00 54.44 76 CYS A C 1
ATOM 599 O O . CYS A 1 76 ? 49.178 9.419 -28.750 1.00 54.44 76 CYS A O 1
ATOM 601 N N . GLY A 1 77 ? 47.994 7.924 -29.913 1.00 52.78 77 GLY A N 1
ATOM 602 C CA . GLY A 1 77 ? 49.122 7.432 -30.703 1.00 52.78 77 GLY A CA 1
ATOM 603 C C . GLY A 1 77 ? 49.440 8.192 -32.000 1.00 52.78 77 GLY A C 1
ATOM 604 O O . GLY A 1 77 ? 50.398 7.788 -32.662 1.00 52.78 77 GLY A O 1
ATOM 605 N N . LYS A 1 78 ? 48.652 9.211 -32.408 1.00 52.47 78 LYS A N 1
ATOM 606 C CA . LYS A 1 78 ? 48.666 9.711 -33.804 1.00 52.47 78 LYS A CA 1
ATOM 607 C C . LYS A 1 78 ? 48.731 11.227 -34.106 1.00 52.47 78 LYS A C 1
ATOM 609 O O . LYS A 1 78 ? 48.979 11.518 -35.267 1.00 52.47 78 LYS A O 1
ATOM 614 N N . SER A 1 79 ? 48.522 12.191 -33.195 1.00 48.00 79 SER A N 1
ATOM 615 C CA . SER A 1 79 ? 48.429 13.619 -33.616 1.00 48.00 79 SER A CA 1
ATOM 616 C C . SER A 1 79 ? 48.740 14.685 -32.538 1.00 48.00 79 SER A C 1
ATOM 618 O O . SER A 1 79 ? 48.619 14.417 -31.346 1.00 48.00 79 SER A O 1
ATOM 620 N N . ASN A 1 80 ? 49.099 15.903 -32.974 1.00 46.97 80 ASN A N 1
ATOM 621 C CA . ASN A 1 80 ? 49.625 17.071 -32.232 1.00 46.97 80 ASN A CA 1
ATOM 622 C C . ASN A 1 80 ? 48.620 17.862 -31.356 1.00 46.97 80 ASN A C 1
ATOM 624 O O . ASN A 1 80 ? 48.931 18.965 -30.909 1.00 46.97 80 ASN A O 1
ATOM 628 N N . VAL A 1 81 ? 47.422 17.348 -31.066 1.00 51.72 81 VAL A N 1
ATOM 629 C CA . VAL A 1 81 ? 46.413 18.111 -30.302 1.00 51.72 81 VAL A CA 1
ATOM 630 C C . VAL A 1 81 ? 46.608 17.920 -28.792 1.00 51.72 81 VAL A C 1
ATOM 632 O O . VAL A 1 81 ? 46.004 17.052 -28.163 1.00 51.72 81 VAL A O 1
ATOM 635 N N . PHE A 1 82 ? 47.494 18.727 -28.206 1.00 54.44 82 PHE A N 1
ATOM 636 C CA . PHE A 1 82 ? 47.877 18.670 -26.788 1.00 54.44 82 PHE A CA 1
ATOM 637 C C . PHE A 1 82 ? 46.704 18.977 -25.834 1.00 54.44 82 PHE A C 1
ATOM 639 O O . PHE A 1 82 ? 46.527 18.282 -24.840 1.00 54.44 82 PHE A O 1
ATOM 646 N N . LEU A 1 83 ? 45.842 19.948 -26.161 1.00 53.44 83 LEU A N 1
ATOM 647 C CA . LEU A 1 83 ? 44.774 20.423 -25.264 1.00 53.44 83 LEU A CA 1
ATOM 648 C C . LEU A 1 83 ? 43.651 19.390 -25.046 1.00 53.44 83 LEU A C 1
ATOM 650 O O . LEU A 1 83 ? 43.233 19.141 -23.919 1.00 53.44 83 LEU A O 1
ATOM 654 N N . ILE A 1 84 ? 43.205 18.730 -26.119 1.00 54.03 84 ILE A N 1
ATOM 655 C CA . ILE A 1 84 ? 42.147 17.706 -26.063 1.00 54.03 84 ILE A CA 1
ATOM 656 C C . ILE A 1 84 ? 42.632 16.466 -25.295 1.00 54.03 84 ILE A C 1
ATOM 658 O O . ILE A 1 84 ? 41.861 15.856 -24.555 1.00 54.03 84 ILE A O 1
ATOM 662 N N . ARG A 1 85 ? 43.928 16.132 -25.396 1.00 56.75 85 ARG A N 1
ATOM 663 C CA . ARG A 1 85 ? 44.560 15.064 -24.602 1.00 56.75 85 ARG A CA 1
ATOM 664 C C . ARG A 1 85 ? 44.515 15.375 -23.110 1.00 56.75 85 ARG A C 1
ATOM 666 O O . ARG A 1 85 ? 44.161 14.492 -22.339 1.00 56.75 85 ARG A O 1
ATOM 673 N N . TRP A 1 86 ? 44.808 16.617 -22.724 1.00 56.56 86 TRP A N 1
ATOM 674 C CA . TRP A 1 86 ? 44.701 17.069 -21.336 1.00 56.56 86 TRP A CA 1
ATOM 675 C C . TRP A 1 86 ? 43.263 17.057 -20.830 1.00 56.56 86 TRP A C 1
ATOM 677 O O . TRP A 1 86 ? 43.037 16.575 -19.728 1.00 56.56 86 TRP A O 1
ATOM 687 N N . CYS A 1 87 ? 42.284 17.487 -21.632 1.00 56.09 87 CYS A N 1
ATOM 688 C CA . CYS A 1 87 ? 40.873 17.398 -21.251 1.00 56.09 87 CYS A CA 1
ATOM 689 C C . CYS A 1 87 ? 40.438 15.948 -21.011 1.00 56.09 87 CYS A C 1
ATOM 691 O O . CYS A 1 87 ? 39.833 15.669 -19.986 1.00 56.09 87 CYS A O 1
ATOM 693 N N . VAL A 1 88 ? 40.788 15.001 -21.889 1.00 57.31 88 VAL A N 1
ATOM 694 C CA . VAL A 1 88 ? 40.460 13.577 -21.686 1.00 57.31 88 VAL A CA 1
ATOM 695 C C . VAL A 1 88 ? 41.187 13.011 -20.458 1.00 57.31 88 VAL A C 1
ATOM 697 O O . VAL A 1 88 ? 40.576 12.302 -19.662 1.00 57.31 88 VAL A O 1
ATOM 700 N N . TRP A 1 89 ? 42.459 13.360 -20.249 1.00 56.69 89 TRP A N 1
ATOM 701 C CA . TRP A 1 89 ? 43.260 12.885 -19.113 1.00 56.69 89 TRP A CA 1
ATOM 702 C C . TRP A 1 89 ? 42.847 13.499 -17.764 1.00 56.69 89 TRP A C 1
ATOM 704 O O . TRP A 1 89 ? 42.990 12.836 -16.749 1.00 56.69 89 TRP A O 1
ATOM 714 N N . LEU A 1 90 ? 42.299 14.720 -17.736 1.00 57.62 90 LEU A N 1
ATOM 715 C CA . LEU A 1 90 ? 41.723 15.361 -16.539 1.00 57.62 90 LEU A CA 1
ATOM 716 C C . LEU A 1 90 ? 40.282 14.917 -16.269 1.00 57.62 90 LEU A C 1
ATOM 718 O O . LEU A 1 90 ? 39.900 14.728 -15.116 1.00 57.62 90 LEU A O 1
ATOM 722 N N . LEU A 1 91 ? 39.481 14.725 -17.321 1.00 58.75 91 LEU A N 1
ATOM 723 C CA . LEU A 1 91 ? 38.085 14.311 -17.189 1.00 58.75 91 LEU A CA 1
ATOM 724 C C . LEU A 1 91 ? 37.958 12.832 -16.803 1.00 58.75 91 LEU A C 1
ATOM 726 O O . LEU A 1 91 ? 36.993 12.487 -16.138 1.00 58.75 91 LEU A O 1
ATOM 730 N N . THR A 1 92 ? 38.920 11.965 -17.146 1.00 56.47 92 THR A N 1
ATOM 731 C CA . THR A 1 92 ? 38.863 10.522 -16.815 1.00 56.47 92 THR A CA 1
ATOM 732 C C . THR A 1 92 ? 39.011 10.229 -15.304 1.00 56.47 92 THR A C 1
ATOM 734 O O . THR A 1 92 ? 38.194 9.476 -14.775 1.00 56.47 92 THR A O 1
ATOM 737 N N . PRO A 1 93 ? 39.972 10.820 -14.561 1.00 54.03 93 PRO A N 1
ATOM 738 C CA . PRO A 1 93 ? 40.059 10.708 -13.104 1.00 54.03 93 PRO A CA 1
ATOM 739 C C . PRO A 1 93 ? 38.898 11.400 -12.397 1.00 54.03 93 PRO A C 1
ATOM 741 O O . PRO A 1 93 ? 38.376 10.856 -11.433 1.00 54.03 93 PRO A O 1
ATOM 744 N N . LEU A 1 94 ? 38.458 12.563 -12.894 1.00 57.06 94 LEU A N 1
ATOM 745 C CA . LEU A 1 94 ? 37.281 13.257 -12.367 1.00 57.06 94 LEU A CA 1
ATOM 746 C C . LEU A 1 94 ? 36.020 12.390 -12.534 1.00 57.06 94 LEU A C 1
ATOM 748 O O . LEU A 1 94 ? 35.222 12.280 -11.612 1.00 57.06 94 LEU A O 1
ATOM 752 N N . PHE A 1 95 ? 35.886 11.707 -13.674 1.00 59.69 95 PHE A N 1
ATOM 753 C CA . PHE A 1 95 ? 34.814 10.757 -13.966 1.00 59.69 95 PHE A CA 1
ATOM 754 C C . PHE A 1 95 ? 34.865 9.518 -13.060 1.00 59.69 95 PHE A C 1
ATOM 756 O O . PHE A 1 95 ? 33.841 9.139 -12.502 1.00 59.69 95 PHE A O 1
ATOM 763 N N . LEU A 1 96 ? 36.046 8.919 -12.857 1.00 54.53 96 LEU A N 1
ATOM 764 C CA . LEU A 1 96 ? 36.241 7.813 -11.908 1.00 54.53 96 LEU A CA 1
ATOM 765 C C . LEU A 1 96 ? 35.895 8.233 -10.474 1.00 54.53 96 LEU A C 1
ATOM 767 O O . LEU A 1 96 ? 35.222 7.494 -9.765 1.00 54.53 96 LEU A O 1
ATOM 771 N N . LEU A 1 97 ? 36.310 9.431 -10.064 1.00 56.78 97 LEU A N 1
ATOM 772 C CA . LEU A 1 97 ? 36.086 9.955 -8.719 1.00 56.78 97 LEU A CA 1
ATOM 773 C C . LEU A 1 97 ? 34.609 10.294 -8.476 1.00 56.78 97 LEU A C 1
ATOM 775 O O . LEU A 1 97 ? 34.114 10.088 -7.378 1.00 56.78 97 LEU A O 1
ATOM 779 N N . VAL A 1 98 ? 33.887 10.746 -9.504 1.00 55.25 98 VAL A N 1
ATOM 780 C CA . VAL A 1 98 ? 32.448 11.039 -9.439 1.00 55.25 98 VAL A CA 1
ATOM 781 C C . VAL A 1 98 ? 31.590 9.769 -9.530 1.00 55.25 98 VAL A C 1
ATOM 783 O O . VAL A 1 98 ? 30.621 9.642 -8.786 1.00 55.25 98 VAL A O 1
ATOM 786 N N . ALA A 1 99 ? 31.951 8.805 -10.383 1.00 50.59 99 ALA A N 1
ATOM 787 C CA . ALA A 1 99 ? 31.199 7.560 -10.566 1.00 50.59 99 ALA A CA 1
ATOM 788 C C . ALA A 1 99 ? 31.393 6.537 -9.427 1.00 50.59 99 ALA A C 1
ATOM 790 O O . ALA A 1 99 ? 30.580 5.626 -9.285 1.00 50.59 99 ALA A O 1
ATOM 791 N N . LEU A 1 100 ? 32.450 6.685 -8.619 1.00 51.16 100 LEU A N 1
ATOM 792 C CA . LEU A 1 100 ? 32.696 5.889 -7.410 1.00 51.16 100 LEU A CA 1
ATOM 793 C C . LEU A 1 100 ? 32.044 6.481 -6.145 1.00 51.16 100 LEU A C 1
ATOM 795 O O . LEU A 1 100 ? 32.065 5.828 -5.102 1.00 51.16 100 LEU A O 1
ATOM 799 N N . LEU A 1 101 ? 31.465 7.689 -6.206 1.00 48.97 101 LEU A N 1
ATOM 800 C CA . LEU A 1 101 ? 30.757 8.273 -5.065 1.00 48.97 101 LEU A CA 1
ATOM 801 C C . LEU A 1 101 ? 29.355 7.646 -4.920 1.00 48.97 101 LEU A C 1
ATOM 803 O O . LEU A 1 101 ? 28.577 7.663 -5.882 1.00 48.97 101 LEU A O 1
ATOM 807 N N . PRO A 1 102 ? 28.993 7.130 -3.729 1.00 44.16 102 PRO A N 1
ATOM 808 C CA . PRO A 1 102 ? 27.648 6.627 -3.472 1.00 44.16 102 PRO A CA 1
ATOM 809 C C . PRO A 1 102 ? 26.605 7.725 -3.731 1.00 44.16 102 PRO A C 1
ATOM 811 O O . PRO A 1 102 ? 26.788 8.868 -3.316 1.00 44.16 102 PRO A O 1
ATOM 814 N N . GLY A 1 103 ? 25.516 7.386 -4.428 1.00 49.41 103 GLY A N 1
ATOM 815 C CA . GLY A 1 103 ? 24.388 8.300 -4.655 1.00 49.41 103 GLY A CA 1
ATOM 816 C C . GLY A 1 103 ? 24.535 9.295 -5.815 1.00 49.41 103 GLY A C 1
ATOM 817 O O . GLY A 1 103 ? 23.692 10.172 -5.947 1.00 49.41 103 GLY A O 1
ATOM 818 N N . LYS A 1 104 ? 25.565 9.184 -6.673 1.00 53.06 104 LYS A N 1
ATOM 819 C CA . LYS A 1 104 ? 25.829 10.149 -7.769 1.00 53.06 104 LYS A CA 1
ATOM 820 C C . LYS A 1 104 ? 25.801 9.569 -9.196 1.00 53.06 104 LYS A C 1
ATOM 822 O O . LYS A 1 104 ? 26.443 10.096 -10.105 1.00 53.06 104 LYS A O 1
ATOM 827 N N . VAL A 1 105 ? 25.012 8.518 -9.438 1.00 53.19 105 VAL A N 1
ATOM 828 C CA . VAL A 1 105 ? 24.828 7.885 -10.772 1.00 53.19 105 VAL A CA 1
ATOM 829 C C . VAL A 1 105 ? 24.405 8.901 -11.854 1.00 53.19 105 VAL A C 1
ATOM 831 O O . VAL A 1 105 ? 24.809 8.809 -13.013 1.00 53.19 105 VAL A O 1
ATOM 834 N N . GLU A 1 106 ? 23.666 9.933 -11.455 1.00 54.69 106 GLU A N 1
ATOM 835 C CA . GLU A 1 106 ? 23.160 11.033 -12.287 1.00 54.69 106 GLU A CA 1
ATOM 836 C C . GLU A 1 106 ? 24.290 11.829 -12.956 1.00 54.69 106 GLU A C 1
ATOM 838 O O . GLU A 1 106 ? 24.275 12.094 -14.161 1.00 54.69 106 GLU A O 1
ATOM 843 N N . THR A 1 107 ? 25.340 12.133 -12.186 1.00 57.47 107 THR A N 1
ATOM 844 C CA . THR A 1 107 ? 26.520 12.838 -12.696 1.00 57.47 107 THR A CA 1
ATOM 845 C C . THR A 1 107 ? 27.338 11.991 -13.674 1.00 57.47 107 THR A C 1
ATOM 847 O O . THR A 1 107 ? 27.943 12.548 -14.592 1.00 57.47 107 THR A O 1
ATOM 850 N N . ALA A 1 108 ? 27.301 10.657 -13.567 1.00 57.50 108 ALA A N 1
ATOM 851 C CA . ALA A 1 108 ? 27.936 9.759 -14.534 1.00 57.50 108 ALA A CA 1
ATOM 852 C C . ALA A 1 108 ? 27.156 9.692 -15.863 1.00 57.50 108 ALA A C 1
ATOM 854 O O . ALA A 1 108 ? 27.765 9.739 -16.937 1.00 57.50 108 ALA A O 1
ATOM 855 N N . ALA A 1 109 ? 25.819 9.658 -15.819 1.00 61.47 109 ALA A N 1
ATOM 856 C CA . ALA A 1 109 ? 24.969 9.675 -17.015 1.00 61.47 109 ALA A CA 1
ATOM 857 C C . ALA A 1 109 ? 25.079 11.005 -17.787 1.00 61.47 109 ALA A C 1
ATOM 859 O O . ALA A 1 109 ? 25.342 10.997 -18.993 1.00 61.47 109 ALA A O 1
ATOM 860 N N . GLY A 1 110 ? 24.980 12.147 -17.093 1.00 65.06 110 GLY A N 1
ATOM 861 C CA . GLY A 1 110 ? 25.162 13.475 -17.695 1.00 65.06 110 GLY A CA 1
ATOM 862 C C . GLY A 1 110 ? 26.552 13.663 -18.314 1.00 65.06 110 GLY A C 1
ATOM 863 O O . GLY A 1 110 ? 26.686 14.171 -19.429 1.00 65.06 110 GLY A O 1
ATOM 864 N N . SER A 1 111 ? 27.593 13.159 -17.645 1.00 64.25 111 SER A N 1
ATOM 865 C CA . SER A 1 111 ? 28.963 13.174 -18.174 1.00 64.25 111 SER A CA 1
ATOM 866 C C . SER A 1 111 ? 29.129 12.274 -19.405 1.00 64.25 111 SER A C 1
ATOM 868 O O . SER A 1 111 ? 29.839 12.644 -20.338 1.00 64.25 111 SER A O 1
ATOM 870 N N . SER A 1 112 ? 28.442 11.126 -19.454 1.00 65.75 112 SER A N 1
ATOM 871 C CA . SER A 1 112 ? 28.437 10.225 -20.620 1.00 65.75 112 SER A CA 1
ATOM 872 C C . SER A 1 112 ? 27.809 10.889 -21.848 1.00 65.75 112 SER A C 1
ATOM 874 O O . SER A 1 112 ? 28.347 10.785 -22.949 1.00 65.75 112 SER A O 1
ATOM 876 N N . ILE A 1 113 ? 26.707 11.620 -21.652 1.00 70.56 113 ILE A N 1
ATOM 877 C CA . ILE A 1 113 ? 26.024 12.395 -22.699 1.00 70.56 113 ILE A CA 1
ATOM 878 C C . ILE A 1 113 ? 26.933 13.502 -23.236 1.00 70.56 113 ILE A C 1
ATOM 880 O O . ILE A 1 113 ? 27.049 13.664 -24.449 1.00 70.56 113 ILE A O 1
ATOM 884 N N . LEU A 1 114 ? 27.621 14.238 -22.360 1.00 70.44 114 LEU A N 1
ATOM 885 C CA . LEU A 1 114 ? 28.594 15.255 -22.772 1.00 70.44 114 LEU A CA 1
ATOM 886 C C . LEU A 1 114 ? 29.775 14.631 -23.523 1.00 70.44 114 LEU A C 1
ATOM 888 O O . LEU A 1 114 ? 30.215 15.161 -24.546 1.00 70.44 114 LEU A O 1
ATOM 892 N N . PHE A 1 115 ? 30.262 13.482 -23.052 1.00 69.38 115 PHE A N 1
ATOM 893 C CA . PHE A 1 115 ? 31.368 12.776 -23.680 1.00 69.38 115 PHE A CA 1
ATOM 894 C C . PHE A 1 115 ? 31.002 12.273 -25.082 1.00 69.38 115 PHE A C 1
ATOM 896 O O . PHE A 1 115 ? 31.658 12.654 -26.047 1.00 69.38 115 PHE A O 1
ATOM 903 N N . LEU A 1 116 ? 29.934 11.480 -25.218 1.00 69.62 116 LEU A N 1
ATOM 904 C CA . LEU A 1 116 ? 29.484 10.889 -26.488 1.00 69.62 116 LEU A CA 1
ATOM 905 C C . LEU A 1 116 ? 28.861 11.920 -27.442 1.00 69.62 116 LEU A C 1
ATOM 907 O O . LEU A 1 116 ? 29.025 11.828 -28.659 1.00 69.62 116 LEU A O 1
ATOM 911 N N . GLY A 1 117 ? 28.137 12.894 -26.893 1.00 72.62 117 GLY A N 1
ATOM 912 C CA . GLY A 1 117 ? 27.373 13.885 -27.640 1.00 72.62 117 GLY A CA 1
ATOM 913 C C . GLY A 1 117 ? 28.216 15.032 -28.189 1.00 72.62 117 GLY A C 1
ATOM 914 O O . GLY A 1 117 ? 27.942 15.494 -29.296 1.00 72.62 117 GLY A O 1
ATOM 915 N N . LEU A 1 118 ? 29.238 15.472 -27.443 1.00 73.25 118 LEU A N 1
ATOM 916 C CA . LEU A 1 118 ? 29.965 16.715 -27.719 1.00 73.25 118 LEU A CA 1
ATOM 917 C C . LEU A 1 118 ? 31.488 16.536 -27.755 1.00 73.25 118 LEU A C 1
ATOM 919 O O . LEU A 1 118 ? 32.109 16.839 -28.771 1.00 73.25 118 LEU A O 1
ATOM 923 N N . ILE A 1 119 ? 32.100 16.019 -26.685 1.00 69.12 119 ILE A N 1
ATOM 924 C CA . ILE A 1 119 ? 33.569 15.961 -26.553 1.00 69.12 119 ILE A CA 1
ATOM 925 C C . ILE A 1 119 ? 34.178 15.033 -27.605 1.00 69.12 119 ILE A C 1
ATOM 927 O O . ILE A 1 119 ? 35.135 15.397 -28.286 1.00 69.12 119 ILE A O 1
ATOM 931 N N . LEU A 1 120 ? 33.611 13.839 -27.755 1.00 66.12 120 LEU A N 1
ATOM 932 C CA . LEU A 1 120 ? 34.099 12.805 -28.657 1.00 66.12 120 LEU A CA 1
ATOM 933 C C . LEU A 1 120 ? 33.941 13.205 -30.141 1.00 66.12 120 LEU A C 1
ATOM 935 O O . LEU A 1 120 ? 34.929 13.105 -30.871 1.00 66.12 120 LEU A O 1
ATOM 939 N N . PRO A 1 121 ? 32.788 13.739 -30.602 1.00 71.12 121 PRO A N 1
ATOM 940 C CA . PRO A 1 121 ? 32.665 14.293 -31.952 1.00 71.12 121 PRO A CA 1
ATOM 941 C C . PRO A 1 121 ? 33.613 15.466 -32.237 1.00 71.12 121 PRO A C 1
ATOM 943 O O . PRO A 1 121 ? 34.216 15.510 -33.310 1.00 71.12 121 PRO A O 1
ATOM 946 N N . LEU A 1 122 ? 33.782 16.396 -31.288 1.00 69.38 122 LEU A N 1
ATOM 947 C CA . LEU A 1 122 ? 34.697 17.536 -31.437 1.00 69.38 122 LEU A CA 1
ATOM 948 C C . LEU A 1 122 ? 36.158 17.086 -31.529 1.00 69.38 122 LEU A C 1
ATOM 950 O O . LEU A 1 122 ? 36.903 17.594 -32.360 1.00 69.38 122 LEU A O 1
ATOM 954 N N . ALA A 1 123 ? 36.560 16.118 -30.703 1.00 63.69 123 ALA A N 1
ATOM 955 C CA . ALA A 1 123 ? 37.920 15.588 -30.675 1.00 63.69 123 ALA A CA 1
ATOM 956 C C . ALA A 1 123 ? 38.299 14.821 -31.943 1.00 63.69 123 ALA A C 1
ATOM 958 O O . ALA A 1 123 ? 39.478 14.735 -32.286 1.00 63.69 123 ALA A O 1
ATOM 959 N N . ALA A 1 124 ? 37.312 14.232 -32.609 1.00 62.50 124 ALA A N 1
ATOM 960 C CA . ALA A 1 124 ? 37.549 13.433 -33.791 1.00 62.50 124 ALA A CA 1
ATOM 961 C C . ALA A 1 124 ? 37.495 14.259 -35.089 1.00 62.50 124 ALA A C 1
ATOM 963 O O . ALA A 1 124 ? 38.119 13.882 -36.075 1.00 62.50 124 ALA A O 1
ATOM 964 N N . THR A 1 125 ? 36.789 15.390 -35.104 1.00 67.56 125 THR A N 1
ATOM 965 C CA . THR A 1 125 ? 36.586 16.190 -36.321 1.00 67.56 125 THR A CA 1
ATOM 966 C C . THR A 1 125 ? 37.863 16.919 -36.749 1.00 67.56 125 THR A C 1
ATOM 968 O O . THR A 1 125 ? 38.364 17.782 -36.036 1.00 67.56 125 THR A O 1
ATOM 971 N N . GLU A 1 126 ? 38.370 16.608 -37.946 1.00 66.50 126 GLU A N 1
ATOM 972 C CA . GLU A 1 126 ? 39.582 17.234 -38.503 1.00 66.50 126 GLU A CA 1
ATOM 973 C C . GLU A 1 126 ? 39.313 18.604 -39.162 1.00 66.50 126 GLU A C 1
ATOM 975 O O . GLU A 1 126 ? 40.225 19.424 -39.264 1.00 66.50 126 GLU A O 1
ATOM 980 N N . SER A 1 127 ? 38.070 18.887 -39.585 1.00 72.19 127 SER A N 1
ATOM 981 C CA . SER A 1 127 ? 37.678 20.161 -40.208 1.00 72.19 127 SER A CA 1
ATOM 982 C C . SER A 1 127 ? 36.291 20.656 -39.767 1.00 72.19 127 SER A C 1
ATOM 984 O O . SER A 1 127 ? 35.287 19.940 -39.823 1.00 72.19 127 SER A O 1
ATOM 986 N N . PHE A 1 128 ? 36.228 21.922 -39.346 1.00 75.88 128 PHE A N 1
ATOM 987 C CA . PHE A 1 128 ? 35.019 22.581 -38.836 1.00 75.88 128 PHE A CA 1
ATOM 988 C C . PHE A 1 128 ? 34.252 23.313 -39.945 1.00 75.88 128 PHE A C 1
ATOM 990 O O . PHE A 1 128 ? 34.155 24.538 -39.954 1.00 75.88 128 PHE A O 1
ATOM 997 N N . ASP A 1 129 ? 33.708 22.565 -40.903 1.00 82.38 129 ASP A N 1
ATOM 998 C CA . ASP A 1 129 ? 32.787 23.121 -41.895 1.00 82.38 129 ASP A CA 1
ATOM 999 C C . ASP A 1 129 ? 31.337 23.173 -41.362 1.00 82.38 129 ASP A C 1
ATOM 1001 O O . ASP A 1 129 ? 30.971 22.527 -40.375 1.00 82.38 129 ASP A O 1
ATOM 1005 N N . ARG A 1 130 ? 30.468 23.950 -42.027 1.00 81.75 130 ARG A N 1
ATOM 1006 C CA . ARG A 1 130 ? 29.063 24.133 -41.605 1.00 81.75 130 ARG A CA 1
ATOM 1007 C C . ARG A 1 130 ? 28.306 22.803 -41.484 1.00 81.75 130 ARG A C 1
ATOM 1009 O O . ARG A 1 130 ? 27.416 22.683 -40.645 1.00 81.75 130 ARG A O 1
ATOM 1016 N N . LYS A 1 131 ? 28.649 21.810 -42.312 1.00 83.12 131 LYS A N 1
ATOM 1017 C CA . LYS A 1 131 ? 28.001 20.491 -42.332 1.00 83.12 131 LYS A CA 1
ATOM 1018 C C . LYS A 1 131 ? 28.425 19.633 -41.138 1.00 83.12 131 LYS A C 1
ATOM 1020 O O . LYS A 1 131 ? 27.561 19.015 -40.521 1.00 83.12 131 LYS A O 1
ATOM 1025 N N . ASN A 1 132 ? 29.709 19.611 -40.786 1.00 79.62 132 ASN A N 1
ATOM 1026 C CA . ASN A 1 132 ? 30.215 18.879 -39.626 1.00 79.62 132 ASN A CA 1
ATOM 1027 C C . ASN A 1 132 ? 29.762 19.537 -38.323 1.00 79.62 132 ASN A C 1
ATOM 1029 O O . ASN A 1 132 ? 29.308 18.835 -37.424 1.00 79.62 132 ASN A O 1
ATOM 1033 N N . ILE A 1 133 ? 29.768 20.872 -38.251 1.00 81.62 133 ILE A N 1
ATOM 1034 C CA . ILE A 1 133 ? 29.243 21.609 -37.092 1.00 81.62 133 ILE A CA 1
ATOM 1035 C C . ILE A 1 133 ? 27.762 21.280 -36.868 1.00 81.62 133 ILE A C 1
ATOM 1037 O O . ILE A 1 133 ? 27.378 20.925 -35.755 1.00 81.62 133 ILE A O 1
ATOM 1041 N N . ALA A 1 134 ? 26.932 21.324 -37.917 1.00 85.00 134 ALA A N 1
ATOM 1042 C CA . ALA A 1 134 ? 25.514 20.977 -37.806 1.00 85.00 134 ALA A CA 1
ATOM 1043 C C . ALA A 1 134 ? 25.298 19.531 -37.330 1.00 85.00 134 ALA A C 1
ATOM 1045 O O . ALA A 1 134 ? 24.386 19.266 -36.551 1.00 85.00 134 ALA A O 1
ATOM 1046 N N . LEU A 1 135 ? 26.151 18.600 -37.764 1.00 84.62 135 LEU A N 1
ATOM 1047 C CA . LEU A 1 135 ? 26.046 17.190 -37.404 1.00 84.62 135 LEU A CA 1
ATOM 1048 C C . LEU A 1 135 ? 26.480 16.920 -35.952 1.00 84.62 135 LEU A C 1
ATOM 1050 O O . LEU A 1 135 ? 25.835 16.133 -35.265 1.00 84.62 135 LEU A O 1
ATOM 1054 N N . ILE A 1 136 ? 27.510 17.617 -35.462 1.00 84.12 136 ILE A N 1
ATOM 1055 C CA . ILE A 1 136 ? 27.937 17.574 -34.054 1.00 84.12 136 ILE A CA 1
ATOM 1056 C C . ILE A 1 136 ? 26.864 18.185 -33.149 1.00 84.12 136 ILE A C 1
ATOM 1058 O O . ILE A 1 136 ? 26.486 17.572 -32.154 1.00 84.12 136 ILE A O 1
ATOM 1062 N N . ILE A 1 137 ? 26.329 19.356 -33.515 1.00 86.38 137 ILE A N 1
ATOM 1063 C CA . ILE A 1 137 ? 25.251 20.012 -32.762 1.00 86.38 137 ILE A CA 1
ATOM 1064 C C . ILE A 1 137 ? 24.008 19.117 -32.734 1.00 86.38 137 ILE A C 1
ATOM 1066 O O . ILE A 1 137 ? 23.440 18.898 -31.668 1.00 86.38 137 ILE A O 1
ATOM 1070 N N . GLY A 1 138 ? 23.611 18.549 -33.876 1.00 87.69 138 GLY A N 1
ATOM 1071 C CA . GLY A 1 138 ? 22.481 17.622 -33.955 1.00 87.69 138 GLY A CA 1
ATOM 1072 C C . GLY A 1 138 ? 22.675 16.376 -33.087 1.00 87.69 138 GLY A C 1
ATOM 1073 O O . GLY A 1 138 ? 21.758 15.990 -32.366 1.00 87.69 138 GLY A O 1
ATOM 1074 N N . ASN A 1 139 ? 23.875 15.785 -33.098 1.00 87.88 139 ASN A N 1
ATOM 1075 C CA . ASN A 1 139 ? 24.222 14.643 -32.249 1.00 87.88 139 ASN A CA 1
ATOM 1076 C C . ASN A 1 139 ? 24.129 15.000 -30.761 1.00 87.88 139 ASN A C 1
ATOM 1078 O O . ASN A 1 139 ? 23.503 14.272 -29.991 1.00 87.88 139 ASN A O 1
ATOM 1082 N N . PHE A 1 140 ? 24.705 16.138 -30.369 1.00 86.00 140 PHE A N 1
ATOM 1083 C CA . PHE A 1 140 ? 24.665 16.615 -28.993 1.00 86.00 140 PHE A CA 1
ATOM 1084 C C . PHE A 1 140 ? 23.233 16.862 -28.517 1.00 86.00 140 PHE A C 1
ATOM 1086 O O . PHE A 1 140 ? 22.859 16.367 -27.459 1.00 86.00 140 PHE A O 1
ATOM 1093 N N . LEU A 1 141 ? 22.417 17.559 -29.312 1.00 89.00 141 LEU A N 1
ATOM 1094 C CA . LEU A 1 141 ? 21.018 17.828 -28.975 1.00 89.00 141 LEU A CA 1
ATOM 1095 C C . LEU A 1 141 ? 20.208 16.534 -28.841 1.00 89.00 141 LEU A C 1
ATOM 1097 O O . LEU A 1 141 ? 19.443 16.399 -27.894 1.00 89.00 141 LEU A O 1
ATOM 1101 N N . CYS A 1 142 ? 20.414 15.555 -29.725 1.00 89.06 142 CYS A N 1
ATOM 1102 C CA . CYS A 1 142 ? 19.734 14.261 -29.641 1.00 89.06 142 CYS A CA 1
ATOM 1103 C C . CYS A 1 142 ? 20.082 13.501 -28.349 1.00 89.06 142 CYS A C 1
ATOM 1105 O O . CYS A 1 142 ? 19.188 13.032 -27.644 1.00 89.06 142 CYS A O 1
ATOM 1107 N N . TRP A 1 143 ? 21.369 13.412 -28.001 1.00 84.69 143 TRP A N 1
ATOM 1108 C CA . TRP A 1 143 ? 21.799 12.767 -26.758 1.00 84.69 143 TRP A CA 1
ATOM 1109 C C . TRP A 1 143 ? 21.354 13.538 -25.510 1.00 84.69 143 TRP A C 1
ATOM 1111 O O . TRP A 1 143 ? 20.913 12.918 -24.544 1.00 84.69 143 TRP A O 1
ATOM 1121 N N . LEU A 1 144 ? 21.424 14.872 -25.534 1.00 83.69 144 LEU A N 1
ATOM 1122 C CA . LEU A 1 144 ? 21.020 15.731 -24.423 1.00 83.69 144 LEU A CA 1
ATOM 1123 C C . LEU A 1 144 ? 19.515 15.653 -24.171 1.00 83.69 144 LEU A C 1
ATOM 1125 O O . LEU A 1 144 ? 19.104 15.351 -23.056 1.00 83.69 144 LEU A O 1
ATOM 1129 N N . SER A 1 145 ? 18.689 15.884 -25.193 1.00 85.25 145 SER A N 1
ATOM 1130 C CA . SER A 1 145 ? 17.231 15.856 -25.058 1.00 85.25 145 SER A CA 1
ATOM 1131 C C . SER A 1 145 ? 16.735 14.479 -24.627 1.00 85.25 145 SER A C 1
ATOM 1133 O O . SER A 1 145 ? 15.950 14.375 -23.689 1.00 85.25 145 SER A O 1
ATOM 1135 N N . GLY A 1 146 ? 17.234 13.413 -25.258 1.00 84.69 146 GLY A N 1
ATOM 1136 C CA . GLY A 1 146 ? 16.882 12.048 -24.883 1.00 84.69 146 GLY A CA 1
ATOM 1137 C C . GLY A 1 146 ? 17.330 11.679 -23.472 1.00 84.69 146 GLY A C 1
ATOM 1138 O O . GLY A 1 146 ? 16.552 11.129 -22.696 1.00 84.69 146 GLY A O 1
ATOM 1139 N N . GLY A 1 147 ? 18.563 12.041 -23.119 1.00 78.75 147 GLY A N 1
ATOM 1140 C CA . GLY A 1 147 ? 19.121 11.812 -21.795 1.00 78.75 147 GLY A CA 1
ATOM 1141 C C . GLY A 1 147 ? 18.360 12.532 -20.687 1.00 78.75 147 GLY A C 1
ATOM 1142 O O . GLY A 1 147 ? 18.060 11.912 -19.676 1.00 78.75 147 GLY A O 1
ATOM 1143 N N . VAL A 1 148 ? 17.979 13.797 -20.894 1.00 79.94 148 VAL A N 1
ATOM 1144 C CA . VAL A 1 148 ? 17.150 14.556 -19.942 1.00 79.94 148 VAL A CA 1
ATOM 1145 C C . VAL A 1 148 ? 15.786 13.895 -19.761 1.00 79.94 148 VAL A C 1
ATOM 1147 O O . VAL A 1 148 ? 15.350 13.717 -18.630 1.00 79.94 148 VAL A O 1
ATOM 1150 N N . ILE A 1 149 ? 15.122 13.482 -20.844 1.00 81.81 149 ILE A N 1
ATOM 1151 C CA . ILE A 1 149 ? 13.807 12.828 -20.770 1.00 81.81 149 ILE A CA 1
ATOM 1152 C C . ILE A 1 149 ? 13.893 11.497 -20.010 1.00 81.81 149 ILE A C 1
ATOM 1154 O O . ILE A 1 149 ? 13.114 11.264 -19.085 1.00 81.81 149 ILE A O 1
ATOM 1158 N N . LEU A 1 150 ? 14.849 10.633 -20.370 1.00 79.44 150 LEU A N 1
ATOM 1159 C CA . LEU A 1 150 ? 15.053 9.346 -19.699 1.00 79.44 150 LEU A CA 1
ATOM 1160 C C . LEU A 1 150 ? 15.457 9.525 -18.237 1.00 79.44 150 LEU A C 1
ATOM 1162 O O . LEU A 1 150 ? 14.979 8.782 -17.386 1.00 79.44 150 LEU A O 1
ATOM 1166 N N . TYR A 1 151 ? 16.280 10.531 -17.941 1.00 75.31 151 TYR A N 1
ATOM 1167 C CA . TYR A 1 151 ? 16.639 10.906 -16.580 1.00 75.31 151 TYR A CA 1
ATOM 1168 C C . TYR A 1 151 ? 15.416 11.342 -15.773 1.00 75.31 151 TYR A C 1
ATOM 1170 O O . TYR A 1 151 ? 15.235 10.880 -14.656 1.00 75.31 151 TYR A O 1
ATOM 1178 N N . CYS A 1 152 ? 14.533 12.161 -16.348 1.00 73.94 152 CYS A N 1
ATOM 1179 C CA . CYS A 1 152 ? 13.306 12.572 -15.670 1.00 73.94 152 CYS A CA 1
ATOM 1180 C C . CYS A 1 152 ? 12.412 11.370 -15.353 1.00 73.94 152 CYS A C 1
ATOM 1182 O O . CYS A 1 152 ? 11.849 11.310 -14.271 1.00 73.94 152 CYS A O 1
ATOM 1184 N N . ILE A 1 153 ? 12.295 10.400 -16.267 1.00 75.38 153 ILE A N 1
ATOM 1185 C CA . ILE A 1 153 ? 11.542 9.158 -16.022 1.00 75.38 153 ILE A CA 1
ATOM 1186 C C . ILE A 1 153 ? 12.219 8.326 -14.924 1.00 75.38 153 ILE A C 1
ATOM 1188 O O . ILE A 1 153 ? 11.547 7.819 -14.031 1.00 75.38 153 ILE A O 1
ATOM 1192 N N . TRP A 1 154 ? 13.542 8.200 -14.982 1.00 71.50 154 TRP A N 1
ATOM 1193 C CA . TRP A 1 154 ? 14.353 7.454 -14.025 1.00 71.50 154 TRP A CA 1
ATOM 1194 C C . TRP A 1 154 ? 14.267 8.011 -12.603 1.00 71.50 154 TRP A C 1
ATOM 1196 O O . TRP A 1 154 ? 13.974 7.266 -11.670 1.00 71.50 154 TRP A O 1
ATOM 1206 N N . ASP A 1 155 ? 14.485 9.315 -12.451 1.00 66.56 155 ASP A N 1
ATOM 1207 C CA . ASP A 1 155 ? 14.389 10.036 -11.184 1.00 66.56 155 ASP A CA 1
ATOM 1208 C C . ASP A 1 155 ? 12.995 9.863 -10.574 1.00 66.56 155 ASP A C 1
ATOM 1210 O O . ASP A 1 155 ? 12.852 9.511 -9.407 1.00 66.56 155 ASP A O 1
ATOM 1214 N N . PHE A 1 156 ? 11.952 9.954 -11.400 1.00 67.06 156 PHE A N 1
ATOM 1215 C CA . PHE A 1 156 ? 10.580 9.738 -10.956 1.00 67.06 156 PHE A CA 1
ATOM 1216 C C . PHE A 1 156 ? 10.329 8.316 -10.439 1.00 67.06 156 PHE A C 1
ATOM 1218 O O . PHE A 1 156 ? 9.632 8.130 -9.439 1.00 67.06 156 PHE A O 1
ATOM 1225 N N . ILE A 1 157 ? 10.893 7.306 -11.109 1.00 67.19 157 ILE A N 1
ATOM 1226 C CA . ILE A 1 157 ? 10.804 5.902 -10.691 1.00 67.19 157 ILE A CA 1
ATOM 1227 C C . ILE A 1 157 ? 11.512 5.703 -9.340 1.00 67.19 157 ILE A C 1
ATOM 1229 O O . ILE A 1 157 ? 10.946 5.083 -8.438 1.00 67.19 157 ILE A O 1
ATOM 1233 N N . ILE A 1 158 ? 12.717 6.264 -9.172 1.00 62.41 158 ILE A N 1
ATOM 1234 C CA . ILE A 1 158 ? 13.477 6.193 -7.913 1.00 62.41 158 ILE A CA 1
ATOM 1235 C C . ILE A 1 158 ? 12.742 6.912 -6.791 1.00 62.41 158 ILE A C 1
ATOM 1237 O O . ILE A 1 158 ? 12.575 6.336 -5.722 1.00 62.41 158 ILE A O 1
ATOM 1241 N N . GLN A 1 159 ? 12.272 8.135 -7.022 1.00 59.09 159 GLN A N 1
ATOM 1242 C CA . GLN A 1 159 ? 11.579 8.929 -6.013 1.00 59.09 159 GLN A CA 1
ATOM 1243 C C . GLN A 1 159 ? 10.247 8.304 -5.604 1.00 59.09 159 GLN A C 1
ATOM 1245 O O . GLN A 1 159 ? 9.917 8.325 -4.424 1.00 59.09 159 GLN A O 1
ATOM 1250 N N . THR A 1 160 ? 9.511 7.675 -6.528 1.00 58.59 160 THR A N 1
ATOM 1251 C CA . THR A 1 160 ? 8.304 6.912 -6.161 1.00 58.59 160 THR A CA 1
ATOM 1252 C C . THR A 1 160 ? 8.667 5.714 -5.273 1.00 58.59 160 THR A C 1
ATOM 1254 O O . THR A 1 160 ? 7.978 5.449 -4.290 1.00 58.59 160 THR A O 1
ATOM 1257 N N . GLY A 1 161 ? 9.774 5.023 -5.577 1.00 56.75 161 GLY A N 1
ATOM 1258 C CA . GLY A 1 161 ? 10.295 3.926 -4.755 1.00 56.75 161 GLY A CA 1
ATOM 1259 C C . GLY A 1 161 ? 10.867 4.370 -3.400 1.00 56.75 161 GLY A C 1
ATOM 1260 O O . GLY A 1 161 ? 10.700 3.664 -2.415 1.00 56.75 161 GLY A O 1
ATOM 1261 N N . GLY A 1 162 ? 11.497 5.545 -3.317 1.00 53.12 162 GLY A N 1
ATOM 1262 C CA . GLY A 1 162 ? 12.025 6.120 -2.073 1.00 53.12 162 GLY A CA 1
ATOM 1263 C C . GLY A 1 162 ? 10.939 6.740 -1.189 1.00 53.12 162 GLY A C 1
ATOM 1264 O O . GLY A 1 162 ? 10.971 6.598 0.030 1.00 53.12 162 GLY A O 1
ATOM 1265 N N . PHE A 1 163 ? 9.915 7.354 -1.789 1.00 48.91 163 PHE A N 1
ATOM 1266 C CA . PHE A 1 163 ? 8.713 7.803 -1.081 1.00 48.91 163 PHE A CA 1
ATOM 1267 C C . PHE A 1 163 ? 7.991 6.622 -0.420 1.00 48.91 163 PHE A C 1
ATOM 1269 O O . PHE A 1 163 ? 7.555 6.711 0.727 1.00 48.91 163 PHE A O 1
ATOM 1276 N N . GLN A 1 164 ? 7.932 5.487 -1.119 1.00 52.09 164 GLN A N 1
ATOM 1277 C CA . GLN A 1 164 ? 7.408 4.243 -0.575 1.00 52.09 164 GLN A CA 1
ATOM 1278 C C . GLN A 1 164 ? 8.182 3.796 0.680 1.00 52.09 164 GLN A C 1
ATOM 1280 O O . GLN A 1 164 ? 7.549 3.360 1.634 1.00 52.09 164 GLN A O 1
ATOM 1285 N N . GLU A 1 165 ? 9.505 3.974 0.746 1.00 50.03 165 GLU A N 1
ATOM 1286 C CA . GLU A 1 165 ? 10.305 3.678 1.948 1.00 50.03 165 GLU A CA 1
ATOM 1287 C C . GLU A 1 165 ? 10.132 4.688 3.082 1.00 50.03 165 GLU A C 1
ATOM 1289 O O . GLU A 1 165 ? 10.076 4.288 4.244 1.00 50.03 165 GLU A O 1
ATOM 1294 N N . MET A 1 166 ? 9.971 5.979 2.783 1.00 46.34 166 MET A N 1
ATOM 1295 C CA . MET A 1 166 ? 9.632 6.970 3.813 1.00 46.34 166 MET A CA 1
ATOM 1296 C C . MET A 1 166 ? 8.279 6.672 4.461 1.00 46.34 166 MET A C 1
ATOM 1298 O O . MET A 1 166 ? 8.135 6.790 5.679 1.00 46.34 166 MET A O 1
ATOM 1302 N N . CYS A 1 167 ? 7.293 6.231 3.674 1.00 46.66 167 CYS A N 1
ATOM 1303 C CA . CYS A 1 167 ? 6.022 5.754 4.215 1.00 46.66 167 CYS A CA 1
ATOM 1304 C C . CYS A 1 167 ? 6.187 4.519 5.123 1.00 46.66 167 CYS A C 1
ATOM 1306 O O . CYS A 1 167 ? 5.346 4.310 5.996 1.00 46.66 167 CYS A O 1
ATOM 1308 N N . LEU A 1 168 ? 7.248 3.720 4.947 1.00 46.12 168 LEU A N 1
ATOM 1309 C CA . LEU A 1 168 ? 7.532 2.528 5.756 1.00 46.12 168 LEU A CA 1
ATOM 1310 C C . LEU A 1 168 ? 8.334 2.809 7.029 1.00 46.12 168 LEU A C 1
ATOM 1312 O O . LEU A 1 168 ? 8.108 2.147 8.042 1.00 46.12 168 LEU A O 1
ATOM 1316 N N . HIS A 1 169 ? 9.292 3.734 6.974 1.00 41.06 169 HIS A N 1
ATOM 1317 C CA . HIS A 1 169 ? 10.302 3.905 8.023 1.00 41.06 169 HIS A CA 1
ATOM 1318 C C . HIS A 1 169 ? 10.189 5.220 8.799 1.00 41.06 169 HIS A C 1
ATOM 1320 O O . HIS A 1 169 ? 10.861 5.384 9.814 1.00 41.06 169 HIS A O 1
ATOM 1326 N N . GLY A 1 170 ? 9.265 6.100 8.408 1.00 38.62 170 GLY A N 1
ATOM 1327 C CA . GLY A 1 170 ? 9.112 7.412 9.021 1.00 38.62 170 GLY A CA 1
ATOM 1328 C C . GLY A 1 170 ? 10.091 8.442 8.443 1.00 38.62 170 GLY A C 1
ATOM 1329 O O . GLY A 1 170 ? 10.976 8.098 7.659 1.00 38.62 170 GLY A O 1
ATOM 1330 N N . PRO A 1 171 ? 9.888 9.729 8.767 1.00 39.25 171 PRO A N 1
ATOM 1331 C CA . PRO A 1 171 ? 10.539 10.838 8.091 1.00 39.25 171 PRO A CA 1
ATOM 1332 C C . PRO A 1 171 ? 11.900 11.137 8.725 1.00 39.25 171 PRO A C 1
ATOM 1334 O O . PRO A 1 171 ? 12.043 12.142 9.415 1.00 39.25 171 PRO A O 1
ATOM 1337 N N . ASP A 1 172 ? 12.897 10.294 8.482 1.00 40.06 172 ASP A N 1
ATOM 1338 C CA . ASP A 1 172 ? 14.285 10.700 8.696 1.00 40.06 172 ASP A CA 1
ATOM 1339 C C . ASP A 1 172 ? 14.824 11.252 7.360 1.00 40.06 172 ASP A C 1
ATOM 1341 O O . ASP A 1 172 ? 15.200 10.510 6.458 1.00 40.06 172 ASP A O 1
ATOM 1345 N N . GLU A 1 173 ? 14.773 12.589 7.265 1.00 39.03 173 GLU A N 1
ATOM 1346 C CA . GLU A 1 173 ? 15.315 13.508 6.238 1.00 39.03 173 GLU A CA 1
ATOM 1347 C C . GLU A 1 173 ? 14.525 13.712 4.911 1.00 39.03 173 GLU A C 1
ATOM 1349 O O . GLU A 1 173 ? 14.493 12.846 4.035 1.00 39.03 173 GLU A O 1
ATOM 1354 N N . PRO A 1 174 ? 13.924 14.908 4.691 1.00 40.50 174 PRO A N 1
ATOM 1355 C CA . PRO A 1 174 ? 13.141 15.239 3.498 1.00 40.50 174 PRO A CA 1
ATOM 1356 C C . PRO A 1 174 ? 13.933 15.990 2.404 1.00 40.50 174 PRO A C 1
ATOM 1358 O O . PRO A 1 174 ? 13.348 16.789 1.672 1.00 40.50 174 PRO A O 1
ATOM 1361 N N . ASP A 1 175 ? 15.235 15.747 2.234 1.00 37.84 175 ASP A N 1
ATOM 1362 C CA . ASP A 1 175 ? 16.043 16.494 1.246 1.00 37.84 175 ASP A CA 1
ATOM 1363 C C . ASP A 1 175 ? 15.916 15.966 -0.200 1.00 37.84 175 ASP A C 1
ATOM 1365 O O . ASP A 1 175 ? 16.382 16.591 -1.153 1.00 37.84 175 ASP A O 1
ATOM 1369 N N . VAL A 1 176 ? 15.222 14.841 -0.407 1.00 44.09 176 VAL A N 1
ATOM 1370 C CA . VAL A 1 176 ? 15.075 14.208 -1.735 1.00 44.09 176 VAL A CA 1
ATOM 1371 C C . VAL A 1 176 ? 13.989 14.886 -2.600 1.00 44.09 176 VAL A C 1
ATOM 1373 O O . VAL A 1 176 ? 13.892 14.635 -3.798 1.00 44.09 176 VAL A O 1
ATOM 1376 N N . PHE A 1 177 ? 13.189 15.809 -2.046 1.00 43.69 177 PHE A N 1
ATOM 1377 C CA . PHE A 1 177 ? 11.993 16.355 -2.715 1.00 43.69 177 PHE A CA 1
ATOM 1378 C C . PHE A 1 177 ? 12.220 17.564 -3.646 1.00 43.69 177 PHE A C 1
ATOM 1380 O O . PHE A 1 177 ? 11.258 18.152 -4.148 1.00 43.69 177 PHE A O 1
ATOM 1387 N N . HIS A 1 178 ? 13.457 17.967 -3.933 1.00 41.34 178 HIS A N 1
ATOM 1388 C CA . HIS A 1 178 ? 13.689 19.192 -4.712 1.00 41.34 178 HIS A CA 1
ATOM 1389 C C . HIS A 1 178 ? 13.489 19.065 -6.236 1.00 41.34 178 HIS A C 1
ATOM 1391 O O . HIS A 1 178 ? 13.417 20.092 -6.914 1.00 41.34 178 HIS A O 1
ATOM 1397 N N . TRP A 1 179 ? 13.300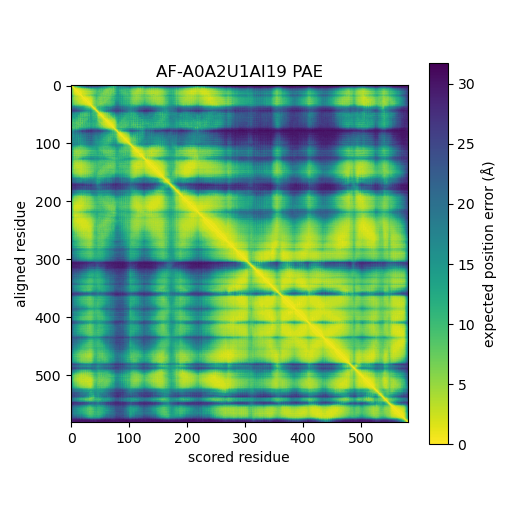 17.858 -6.787 1.00 43.28 179 TRP A N 1
ATOM 1398 C CA . TRP A 1 179 ? 13.187 17.648 -8.243 1.00 43.28 179 TRP A CA 1
ATOM 1399 C C . TRP A 1 179 ? 11.764 17.390 -8.767 1.00 43.28 179 TRP A C 1
ATOM 1401 O O . TRP A 1 179 ? 11.537 17.426 -9.979 1.00 43.28 179 TRP A O 1
ATOM 1411 N N . PHE A 1 180 ? 10.758 17.312 -7.883 1.00 47.69 180 PHE A N 1
ATOM 1412 C CA . PHE A 1 180 ? 9.325 17.230 -8.236 1.00 47.69 180 PHE A CA 1
ATOM 1413 C C . PHE A 1 180 ? 8.790 18.434 -9.044 1.00 47.69 180 PHE A C 1
ATOM 1415 O O . PHE A 1 180 ? 7.630 18.458 -9.464 1.00 47.69 180 PHE A O 1
ATOM 1422 N N . GLY A 1 181 ? 9.626 19.445 -9.297 1.00 47.53 181 GLY A N 1
ATOM 1423 C CA . GLY A 1 181 ? 9.284 20.629 -10.074 1.00 47.53 181 GLY A CA 1
ATOM 1424 C C . GLY A 1 181 ? 8.885 20.339 -11.522 1.00 47.53 181 GLY A C 1
ATOM 1425 O O . GLY A 1 181 ? 8.061 21.076 -12.056 1.00 47.53 181 GLY A O 1
ATOM 1426 N N . ILE A 1 182 ? 9.381 19.278 -12.174 1.00 50.97 182 ILE A N 1
ATOM 1427 C CA . ILE A 1 182 ? 9.138 19.132 -13.620 1.00 50.97 182 ILE A CA 1
ATOM 1428 C C . ILE A 1 182 ? 7.667 18.868 -13.972 1.00 50.97 182 ILE A C 1
ATOM 1430 O O . ILE A 1 182 ? 7.203 19.395 -14.975 1.00 50.97 182 ILE A O 1
ATOM 1434 N N . GLN A 1 183 ? 6.891 18.175 -13.124 1.00 50.94 183 GLN A N 1
ATOM 1435 C CA . GLN A 1 183 ? 5.433 18.063 -13.314 1.00 50.94 183 GLN A CA 1
ATOM 1436 C C . GLN A 1 183 ? 4.699 19.394 -13.085 1.00 50.94 183 GLN A C 1
ATOM 1438 O O . GLN A 1 183 ? 3.635 19.609 -13.664 1.00 50.94 183 GLN A O 1
ATOM 1443 N N . ARG A 1 184 ? 5.257 20.303 -12.268 1.00 54.88 184 ARG A N 1
ATOM 1444 C CA . ARG A 1 184 ? 4.715 21.663 -12.096 1.00 54.88 184 ARG A CA 1
ATOM 1445 C C . ARG A 1 184 ? 4.953 22.526 -13.337 1.00 54.88 184 ARG A C 1
ATOM 1447 O O . ARG A 1 184 ? 4.127 23.380 -13.634 1.00 54.88 184 ARG A O 1
ATOM 1454 N N . PHE A 1 185 ? 6.054 22.299 -14.056 1.00 55.53 185 PHE A N 1
ATOM 1455 C CA . PHE A 1 185 ? 6.387 23.027 -15.287 1.00 55.53 185 PHE A CA 1
ATOM 1456 C C . PHE A 1 185 ? 5.804 22.382 -16.553 1.00 55.53 185 PHE A C 1
ATOM 1458 O O . PHE A 1 185 ? 5.458 23.097 -17.491 1.00 55.53 185 PHE A O 1
ATOM 1465 N N . TRP A 1 186 ? 5.674 21.052 -16.584 1.00 61.72 186 TRP A N 1
ATOM 1466 C CA . TRP A 1 186 ? 5.164 20.289 -17.722 1.00 61.72 186 TRP A CA 1
ATOM 1467 C C . TRP A 1 186 ? 4.140 19.239 -17.259 1.00 61.72 186 TRP A C 1
ATOM 1469 O O . TRP A 1 186 ? 4.503 18.108 -16.923 1.00 61.72 186 TRP A O 1
ATOM 1479 N N . PRO A 1 187 ? 2.843 19.584 -17.231 1.00 65.19 187 PRO A N 1
ATOM 1480 C CA . PRO A 1 187 ? 1.803 18.662 -16.797 1.00 65.19 187 PRO A CA 1
ATOM 1481 C C . PRO A 1 187 ? 1.575 17.561 -17.849 1.00 65.19 187 PRO A C 1
ATOM 1483 O O . PRO A 1 187 ? 0.832 17.737 -18.814 1.00 65.19 187 PRO A O 1
ATOM 1486 N N . ILE A 1 188 ? 2.238 16.413 -17.677 1.00 69.69 188 ILE A N 1
ATOM 1487 C CA . ILE A 1 188 ? 2.062 15.209 -18.505 1.00 69.69 188 ILE A CA 1
ATOM 1488 C C . ILE A 1 188 ? 1.100 14.252 -17.791 1.00 69.69 188 ILE A C 1
ATOM 1490 O O . ILE A 1 188 ? 1.321 13.874 -16.639 1.00 69.69 188 ILE A O 1
ATOM 1494 N N . TYR A 1 189 ? 0.037 13.824 -18.479 1.00 72.00 189 TYR A N 1
ATOM 1495 C CA . TYR A 1 189 ? -1.000 12.959 -17.906 1.00 72.00 189 TYR A CA 1
ATOM 1496 C C . TYR A 1 189 ? -1.235 11.695 -18.731 1.00 72.00 189 TYR A C 1
ATOM 1498 O O . TYR A 1 189 ? -1.178 11.722 -19.962 1.00 72.00 189 TYR A O 1
ATOM 1506 N N . GLY A 1 190 ? -1.555 10.593 -18.042 1.00 73.06 190 GLY A N 1
ATOM 1507 C CA . GLY A 1 190 ? -1.964 9.327 -18.657 1.00 73.06 190 GLY A CA 1
ATOM 1508 C C . GLY A 1 190 ? -0.996 8.861 -19.746 1.00 73.06 190 GLY A C 1
ATOM 1509 O O . GLY A 1 190 ? 0.213 8.823 -19.536 1.00 73.06 190 GLY A O 1
ATOM 1510 N N . TYR A 1 191 ? -1.521 8.560 -20.935 1.00 78.50 191 TYR A N 1
ATOM 1511 C CA . TYR A 1 191 ? -0.727 8.131 -22.095 1.00 78.50 191 TYR A CA 1
ATOM 1512 C C . TYR A 1 191 ? 0.269 9.180 -22.620 1.00 78.50 191 TYR A C 1
ATOM 1514 O O . TYR A 1 191 ? 1.142 8.841 -23.417 1.00 78.50 191 TYR A O 1
ATOM 1522 N N . GLY A 1 192 ? 0.207 10.433 -22.153 1.00 80.94 192 GLY A N 1
ATOM 1523 C CA . GLY A 1 192 ? 1.260 11.420 -22.397 1.00 80.94 192 GLY A CA 1
ATOM 1524 C C . GLY A 1 192 ? 2.630 10.940 -21.907 1.00 80.94 192 GLY A C 1
ATOM 1525 O O . GLY A 1 192 ? 3.637 11.229 -22.546 1.00 80.94 192 GLY A O 1
ATOM 1526 N N . TRP A 1 193 ? 2.670 10.120 -20.850 1.00 80.44 193 TRP A N 1
ATOM 1527 C CA . TRP A 1 193 ? 3.897 9.475 -20.380 1.00 80.44 193 TRP A CA 1
ATOM 1528 C C . TRP A 1 193 ? 4.447 8.461 -21.378 1.00 80.44 193 TRP A C 1
ATOM 1530 O O . TRP A 1 193 ? 5.659 8.383 -21.550 1.00 80.44 193 TRP A O 1
ATOM 1540 N N . SER A 1 194 ? 3.585 7.741 -22.100 1.00 85.19 194 SER A N 1
ATOM 1541 C CA . SER A 1 194 ? 4.013 6.840 -23.173 1.00 85.19 194 SER A CA 1
ATOM 1542 C C . SER A 1 194 ? 4.652 7.612 -24.329 1.00 85.19 194 SER A C 1
ATOM 1544 O O . SER A 1 194 ? 5.676 7.185 -24.854 1.00 85.19 194 SER A O 1
ATOM 1546 N N . LEU A 1 195 ? 4.087 8.764 -24.709 1.00 85.69 195 LEU A N 1
ATOM 1547 C CA . LEU A 1 195 ? 4.670 9.634 -25.738 1.00 85.69 195 LEU A CA 1
ATOM 1548 C C . LEU A 1 195 ? 5.992 10.252 -25.274 1.00 85.69 195 LEU A C 1
ATOM 1550 O O . LEU A 1 195 ? 6.943 10.325 -26.050 1.00 85.69 195 LEU A O 1
ATOM 1554 N N . PHE A 1 196 ? 6.068 10.652 -24.005 1.00 84.69 196 PHE A N 1
ATOM 1555 C CA . PHE A 1 196 ? 7.288 11.178 -23.404 1.00 84.69 196 PHE A CA 1
ATOM 1556 C C . PHE A 1 196 ? 8.386 10.109 -23.339 1.00 84.69 196 PHE A C 1
ATOM 1558 O O . PHE A 1 196 ? 9.509 10.358 -23.767 1.00 84.69 196 PHE A O 1
ATOM 1565 N N . GLY A 1 197 ? 8.048 8.886 -22.923 1.00 84.69 197 GLY A N 1
ATOM 1566 C CA . GLY A 1 197 ? 8.946 7.731 -22.967 1.00 84.69 197 GLY A CA 1
ATOM 1567 C C . GLY A 1 197 ? 9.395 7.385 -24.388 1.00 84.69 197 GLY A C 1
ATOM 1568 O O . GLY A 1 197 ? 10.581 7.154 -24.616 1.00 84.69 197 GLY A O 1
ATOM 1569 N N . LEU A 1 198 ? 8.484 7.437 -25.367 1.00 89.38 198 LEU A N 1
ATOM 1570 C CA . LEU A 1 198 ? 8.816 7.239 -26.778 1.00 89.38 198 LEU A CA 1
ATOM 1571 C C . LEU A 1 198 ? 9.809 8.293 -27.275 1.00 89.38 198 LEU A C 1
ATOM 1573 O O . LEU A 1 198 ? 10.804 7.938 -27.903 1.00 89.38 198 LEU A O 1
ATOM 1577 N N . ALA A 1 199 ? 9.583 9.571 -26.963 1.00 87.38 199 ALA A N 1
ATOM 1578 C CA . ALA A 1 199 ? 10.526 10.640 -27.276 1.00 87.38 199 ALA A CA 1
ATOM 1579 C C . ALA A 1 199 ? 11.890 10.386 -26.611 1.00 87.38 199 ALA A C 1
ATOM 1581 O O . ALA A 1 199 ? 12.927 10.489 -27.269 1.00 87.38 199 ALA A O 1
ATOM 1582 N N . GLY A 1 200 ? 11.879 9.955 -25.348 1.00 85.06 200 GLY A N 1
ATOM 1583 C CA . GLY A 1 200 ? 13.064 9.544 -24.598 1.00 85.06 200 GLY A CA 1
ATOM 1584 C C . GLY A 1 200 ? 13.864 8.417 -25.252 1.00 85.06 200 GLY A C 1
ATOM 1585 O O . GLY A 1 200 ? 15.065 8.354 -25.038 1.00 85.06 200 GLY A O 1
ATOM 1586 N N . LEU A 1 201 ? 13.255 7.572 -26.091 1.00 86.88 201 LEU A N 1
ATOM 1587 C CA . LEU A 1 201 ? 13.963 6.550 -26.874 1.00 86.88 201 LEU A CA 1
ATOM 1588 C C . LEU A 1 201 ? 14.336 7.005 -28.291 1.00 86.88 201 LEU A C 1
ATOM 1590 O O . LEU A 1 201 ? 15.410 6.659 -28.784 1.00 86.88 201 LEU A O 1
ATOM 1594 N N . LEU A 1 202 ? 13.480 7.789 -28.950 1.00 90.25 202 LEU A N 1
ATOM 1595 C CA . LEU A 1 202 ? 13.718 8.256 -30.318 1.00 90.25 202 LEU A CA 1
ATOM 1596 C C . LEU A 1 202 ? 14.893 9.237 -30.399 1.00 90.25 202 LEU A C 1
ATOM 1598 O O . LEU A 1 202 ? 15.697 9.143 -31.327 1.00 90.25 202 LEU A O 1
ATOM 1602 N N . PHE A 1 203 ? 15.031 10.145 -29.428 1.00 89.12 203 PHE A N 1
ATOM 1603 C CA . PHE A 1 203 ? 16.140 11.102 -29.409 1.00 89.12 203 PHE A CA 1
ATOM 1604 C C . PHE A 1 203 ? 17.509 10.411 -29.254 1.00 89.12 203 PHE A C 1
ATOM 1606 O O . PHE A 1 203 ? 18.372 10.640 -30.105 1.00 89.12 203 PHE A O 1
ATOM 1613 N N . PRO A 1 204 ? 17.733 9.497 -28.288 1.00 84.94 204 PRO A N 1
ATOM 1614 C CA . PRO A 1 204 ? 18.974 8.729 -28.218 1.00 84.94 204 PRO A CA 1
ATOM 1615 C C . PRO A 1 204 ? 19.182 7.809 -29.418 1.00 84.94 204 PRO A C 1
ATOM 1617 O O . PRO A 1 204 ? 20.320 7.642 -29.836 1.00 84.94 204 PRO A O 1
ATOM 1620 N N . ALA A 1 205 ? 18.126 7.247 -30.020 1.00 88.38 205 ALA A N 1
ATOM 1621 C CA . ALA A 1 205 ? 18.260 6.473 -31.257 1.00 88.38 205 ALA A CA 1
ATOM 1622 C C . ALA A 1 205 ? 18.784 7.341 -32.418 1.00 88.38 205 ALA A C 1
ATOM 1624 O O . ALA A 1 205 ? 19.683 6.924 -33.154 1.00 88.38 205 ALA A O 1
ATOM 1625 N N . GLY A 1 206 ? 18.288 8.578 -32.536 1.00 89.12 206 GLY A N 1
ATOM 1626 C CA . GLY A 1 206 ? 18.821 9.583 -33.457 1.00 89.12 206 GLY A CA 1
ATOM 1627 C C . GLY A 1 206 ? 20.283 9.925 -33.158 1.00 89.12 206 GLY A C 1
ATOM 1628 O O . GLY A 1 206 ? 21.117 9.904 -34.063 1.00 89.12 206 GLY A O 1
ATOM 1629 N N . GLY A 1 207 ? 20.623 10.152 -31.886 1.00 87.00 207 GLY A N 1
ATOM 1630 C CA . GLY A 1 207 ? 22.000 10.390 -31.436 1.00 87.00 207 GLY A CA 1
ATOM 1631 C C . GLY A 1 207 ? 22.932 9.212 -31.737 1.00 87.00 207 GLY A C 1
ATOM 1632 O O . GLY A 1 207 ? 24.028 9.397 -32.259 1.00 87.00 207 GLY A O 1
ATOM 1633 N N . TYR A 1 208 ? 22.481 7.981 -31.508 1.00 87.19 208 TYR A N 1
ATOM 1634 C CA . TYR A 1 208 ? 23.210 6.753 -31.820 1.00 87.19 208 TYR A CA 1
ATOM 1635 C C . TYR A 1 208 ? 23.499 6.625 -33.321 1.00 87.19 208 TYR A C 1
ATOM 1637 O O . TYR A 1 208 ? 24.635 6.341 -33.711 1.00 87.19 208 TYR A O 1
ATOM 1645 N N . PHE A 1 209 ? 22.514 6.913 -34.177 1.00 90.12 209 PHE A N 1
ATOM 1646 C CA . PHE A 1 209 ? 22.710 6.921 -35.627 1.00 90.12 209 PHE A CA 1
ATOM 1647 C C . PHE A 1 209 ? 23.675 8.028 -36.078 1.00 90.12 209 PHE A C 1
ATOM 1649 O O . PHE A 1 209 ? 24.590 7.769 -36.860 1.00 90.12 209 PHE A O 1
ATOM 1656 N N . LEU A 1 210 ? 23.529 9.250 -35.556 1.00 88.38 210 LEU A N 1
ATOM 1657 C CA . LEU A 1 210 ? 24.436 10.361 -35.863 1.00 88.38 210 LEU A CA 1
ATOM 1658 C C . LEU A 1 210 ? 25.867 10.074 -35.396 1.00 88.38 210 LEU A C 1
ATOM 1660 O O . LEU A 1 210 ? 26.821 10.377 -36.113 1.00 88.38 210 LEU A O 1
ATOM 1664 N N . THR A 1 211 ? 26.019 9.409 -34.251 1.00 85.31 211 THR A N 1
ATOM 1665 C CA . THR A 1 211 ? 27.303 8.904 -33.758 1.00 85.31 211 THR A CA 1
ATOM 1666 C C . THR A 1 211 ? 27.906 7.907 -34.753 1.00 85.31 211 THR A C 1
ATOM 1668 O O . THR A 1 211 ? 29.072 8.048 -35.115 1.00 85.31 211 THR A O 1
ATOM 1671 N N . ALA A 1 212 ? 27.126 6.963 -35.290 1.00 86.94 212 ALA A N 1
ATOM 1672 C CA . ALA A 1 212 ? 27.590 6.042 -36.335 1.00 86.94 212 ALA A CA 1
ATOM 1673 C C . ALA A 1 212 ? 28.072 6.782 -37.597 1.00 86.94 212 ALA A C 1
ATOM 1675 O O . ALA A 1 212 ? 29.124 6.456 -38.147 1.00 86.94 212 ALA A O 1
ATOM 1676 N N . VAL A 1 213 ? 27.325 7.801 -38.039 1.00 86.69 213 VAL A N 1
ATOM 1677 C CA . VAL A 1 213 ? 27.676 8.631 -39.204 1.00 86.69 213 VAL A CA 1
ATOM 1678 C C . VAL A 1 213 ? 28.974 9.405 -38.970 1.00 86.69 213 VAL A C 1
ATOM 1680 O O . VAL A 1 213 ? 29.812 9.462 -39.871 1.00 86.69 213 VAL A O 1
ATOM 1683 N N . LEU A 1 214 ? 29.168 9.965 -37.771 1.00 81.50 214 LEU A N 1
ATOM 1684 C CA . LEU A 1 214 ? 30.423 10.614 -37.379 1.00 81.50 214 LEU A CA 1
ATOM 1685 C C . LEU A 1 214 ? 31.586 9.631 -37.486 1.00 81.50 214 LEU A C 1
ATOM 1687 O O . LEU A 1 214 ? 32.549 9.895 -38.199 1.00 81.50 214 LEU A O 1
ATOM 1691 N N . TRP A 1 215 ? 31.471 8.466 -36.848 1.00 77.75 215 TRP A N 1
ATOM 1692 C CA . TRP A 1 215 ? 32.518 7.442 -36.852 1.00 77.75 215 TRP A CA 1
ATOM 1693 C C . TRP A 1 215 ? 32.851 6.920 -38.245 1.00 77.75 215 TRP A C 1
ATOM 1695 O O . TRP A 1 215 ? 34.023 6.710 -38.558 1.00 77.75 215 TRP A O 1
ATOM 1705 N N . ALA A 1 216 ? 31.843 6.744 -39.095 1.00 82.75 216 ALA A N 1
ATOM 1706 C CA . ALA A 1 216 ? 32.027 6.312 -40.474 1.00 82.75 216 ALA A CA 1
ATOM 1707 C C . ALA A 1 216 ? 32.826 7.334 -41.290 1.00 82.75 216 ALA A C 1
ATOM 1709 O O . ALA A 1 216 ? 33.798 6.972 -41.953 1.00 82.75 216 ALA A O 1
ATOM 1710 N N . LYS A 1 217 ? 32.483 8.623 -41.167 1.00 79.00 217 LYS A N 1
ATOM 1711 C CA . LYS A 1 217 ? 33.223 9.712 -41.820 1.00 79.00 217 LYS A CA 1
ATOM 1712 C C . LYS A 1 217 ? 34.679 9.787 -41.357 1.00 79.00 217 LYS A C 1
ATOM 1714 O O . LYS A 1 217 ? 35.558 10.012 -42.181 1.00 79.00 217 LYS A O 1
ATOM 1719 N N . LEU A 1 218 ? 34.927 9.569 -40.067 1.00 72.88 218 LEU A N 1
ATOM 1720 C CA . LEU A 1 218 ? 36.261 9.651 -39.463 1.00 72.88 218 LEU A CA 1
ATOM 1721 C C . LEU A 1 218 ? 37.225 8.567 -39.945 1.00 72.88 218 LEU A C 1
ATOM 1723 O O . LEU A 1 218 ? 38.408 8.837 -40.115 1.00 72.88 218 LEU A O 1
ATOM 1727 N N . ASP A 1 219 ? 36.739 7.344 -40.151 1.00 73.94 219 ASP A N 1
ATOM 1728 C CA . ASP A 1 219 ? 37.557 6.242 -40.686 1.00 73.94 219 ASP A CA 1
ATOM 1729 C C . ASP A 1 219 ? 37.486 6.160 -42.222 1.00 73.94 219 ASP A C 1
ATOM 1731 O O . ASP A 1 219 ? 38.041 5.232 -42.802 1.00 73.94 219 ASP A O 1
ATOM 1735 N N . GLN A 1 220 ? 36.794 7.107 -42.875 1.00 79.81 220 GLN A N 1
ATOM 1736 C CA . GLN A 1 220 ? 36.487 7.101 -44.313 1.00 79.81 220 GLN A CA 1
ATOM 1737 C C . GLN A 1 220 ? 35.884 5.774 -44.794 1.00 79.81 220 GLN A C 1
ATOM 1739 O O . GLN A 1 220 ? 36.198 5.267 -45.870 1.00 79.81 220 GLN A O 1
ATOM 1744 N N . VAL A 1 221 ? 34.996 5.206 -43.984 1.00 83.88 221 VAL A N 1
ATOM 1745 C CA . VAL A 1 221 ? 34.273 3.974 -44.298 1.00 83.88 221 VAL A CA 1
ATOM 1746 C C . VAL A 1 221 ? 32.794 4.265 -44.501 1.00 83.88 221 VAL A C 1
ATOM 1748 O O . VAL A 1 221 ? 32.246 5.253 -44.013 1.00 83.88 221 VAL A O 1
ATOM 1751 N N . GLU A 1 222 ? 32.112 3.376 -45.208 1.00 87.00 222 GLU A N 1
ATOM 1752 C CA . GLU A 1 222 ? 30.665 3.465 -45.357 1.00 87.00 222 GLU A CA 1
ATOM 1753 C C . GLU A 1 222 ? 29.963 3.201 -44.016 1.00 87.00 222 GLU A C 1
ATOM 1755 O O . GLU A 1 222 ? 30.360 2.323 -43.248 1.00 87.00 222 GLU A O 1
ATOM 1760 N N . VAL A 1 223 ? 28.859 3.909 -43.755 1.00 85.62 223 VAL A N 1
ATOM 1761 C CA . VAL A 1 223 ? 28.084 3.784 -42.503 1.00 85.62 223 VAL A CA 1
ATOM 1762 C C . VAL A 1 223 ? 27.634 2.342 -42.239 1.00 85.62 223 VAL A C 1
ATOM 1764 O O . VAL A 1 223 ? 27.617 1.905 -41.091 1.00 85.62 223 VAL A O 1
ATOM 1767 N N . ARG A 1 224 ? 27.347 1.558 -43.288 1.00 87.50 224 ARG A N 1
ATOM 1768 C CA . ARG A 1 224 ? 26.974 0.137 -43.157 1.00 87.50 224 ARG A CA 1
ATOM 1769 C C . ARG A 1 224 ? 28.038 -0.708 -42.449 1.00 87.50 224 ARG A C 1
ATOM 1771 O O . ARG A 1 224 ? 27.686 -1.658 -41.759 1.00 87.50 224 ARG A O 1
ATOM 1778 N N . CYS A 1 225 ? 29.316 -0.337 -42.557 1.00 85.88 225 CYS A N 1
ATOM 1779 C CA . CYS A 1 225 ? 30.421 -1.040 -41.905 1.00 85.88 225 CYS A CA 1
ATOM 1780 C C . CYS A 1 225 ? 30.423 -0.852 -40.382 1.00 85.88 225 CYS A C 1
ATOM 1782 O O . CYS A 1 225 ? 31.056 -1.636 -39.677 1.00 85.88 225 CYS A O 1
ATOM 1784 N N . MET A 1 226 ? 29.704 0.154 -39.867 1.00 84.69 226 MET A N 1
ATOM 1785 C CA . MET A 1 226 ? 29.510 0.330 -38.429 1.00 84.69 226 MET A CA 1
ATOM 1786 C C . MET A 1 226 ? 28.589 -0.750 -37.861 1.00 84.69 226 MET A C 1
ATOM 1788 O O . MET A 1 226 ? 28.868 -1.268 -36.788 1.00 84.69 226 MET A O 1
ATOM 1792 N N . PHE A 1 227 ? 27.560 -1.173 -38.602 1.00 88.25 227 PHE A N 1
ATOM 1793 C CA . PHE A 1 227 ? 26.554 -2.155 -38.175 1.00 88.25 227 PHE A CA 1
ATOM 1794 C C . PHE A 1 227 ? 26.980 -3.603 -38.467 1.00 88.25 227 PHE A C 1
ATOM 1796 O O . PHE A 1 227 ? 26.326 -4.339 -39.207 1.00 88.25 227 PHE A O 1
ATOM 1803 N N . GLY A 1 228 ? 28.108 -4.016 -37.886 1.00 85.69 228 GLY A N 1
ATOM 1804 C CA . GLY A 1 228 ? 28.632 -5.378 -38.009 1.00 85.69 228 GLY A CA 1
ATOM 1805 C C . GLY A 1 228 ? 27.840 -6.429 -37.216 1.00 85.69 228 GLY A C 1
ATOM 1806 O O . GLY A 1 228 ? 26.940 -6.115 -36.437 1.00 85.69 228 GLY A O 1
ATOM 1807 N N . ARG A 1 229 ? 28.221 -7.708 -37.365 1.00 85.00 229 ARG A N 1
ATOM 1808 C CA . ARG A 1 229 ? 27.549 -8.857 -36.717 1.00 85.00 229 ARG A CA 1
ATOM 1809 C C . ARG A 1 229 ? 27.377 -8.695 -35.202 1.00 85.00 229 ARG A C 1
ATOM 1811 O O . ARG A 1 229 ? 26.310 -9.001 -34.691 1.00 85.00 229 ARG A O 1
ATOM 1818 N N . GLY A 1 230 ? 28.390 -8.181 -34.498 1.00 80.38 230 GLY A N 1
ATOM 1819 C CA . GLY A 1 230 ? 28.327 -7.982 -33.044 1.00 80.38 230 GLY A CA 1
ATOM 1820 C C . GLY A 1 230 ? 27.251 -6.980 -32.606 1.00 80.38 230 GLY A C 1
ATOM 1821 O O . GLY A 1 230 ? 26.578 -7.205 -31.607 1.00 80.38 230 GLY A O 1
ATOM 1822 N N . ILE A 1 231 ? 27.024 -5.918 -33.385 1.00 86.38 231 ILE A N 1
ATOM 1823 C CA . ILE A 1 231 ? 25.969 -4.932 -33.109 1.00 86.38 231 ILE A CA 1
ATOM 1824 C C . ILE A 1 231 ? 24.593 -5.549 -33.331 1.00 86.38 231 ILE A C 1
ATOM 1826 O O . ILE A 1 231 ? 23.721 -5.425 -32.474 1.00 86.38 231 ILE A O 1
ATOM 1830 N N . TRP A 1 232 ? 24.416 -6.270 -34.441 1.00 87.81 232 TRP A N 1
ATOM 1831 C CA . TRP A 1 232 ? 23.176 -6.998 -34.707 1.00 87.81 232 TRP A CA 1
ATOM 1832 C C . TRP A 1 232 ? 22.882 -8.052 -33.643 1.00 87.81 232 TRP A C 1
ATOM 1834 O O . TRP A 1 232 ? 21.732 -8.177 -33.233 1.00 87.81 232 TRP A O 1
ATOM 1844 N N . MET A 1 233 ? 23.897 -8.766 -33.148 1.00 85.19 233 MET A N 1
ATOM 1845 C CA . MET A 1 233 ? 23.744 -9.712 -32.038 1.00 85.19 233 MET A CA 1
ATOM 1846 C C . MET A 1 233 ? 23.255 -9.021 -30.760 1.00 85.19 233 MET A C 1
ATOM 1848 O O . MET A 1 233 ? 22.329 -9.524 -30.134 1.00 85.19 233 MET A O 1
ATOM 1852 N N . LEU A 1 234 ? 23.813 -7.860 -30.395 1.00 84.25 234 LEU A N 1
ATOM 1853 C CA . LEU A 1 234 ? 23.392 -7.113 -29.201 1.00 84.25 234 LEU A CA 1
ATOM 1854 C C . LEU A 1 234 ? 21.959 -6.587 -29.312 1.00 84.25 234 LEU A C 1
ATOM 1856 O O . LEU A 1 234 ? 21.169 -6.769 -28.388 1.00 84.25 234 LEU A O 1
ATOM 1860 N N . TRP A 1 235 ? 21.601 -5.984 -30.447 1.00 90.25 235 TRP A N 1
ATOM 1861 C CA . TRP A 1 235 ? 20.228 -5.537 -30.689 1.00 90.25 235 TRP A CA 1
ATOM 1862 C C . TRP A 1 235 ? 19.243 -6.707 -30.737 1.00 90.25 235 TRP A C 1
ATOM 1864 O O . TRP A 1 235 ? 18.152 -6.598 -30.185 1.00 90.25 235 TRP A O 1
ATOM 1874 N N . SER A 1 236 ? 19.637 -7.843 -31.321 1.00 90.31 236 SER A N 1
ATOM 1875 C CA . SER A 1 236 ? 18.820 -9.066 -31.320 1.00 90.31 236 SER A CA 1
ATOM 1876 C C . SER A 1 236 ? 18.640 -9.622 -29.909 1.00 90.31 236 SER A C 1
ATOM 1878 O O . SER A 1 236 ? 17.541 -10.039 -29.559 1.00 90.31 236 SER A O 1
ATOM 1880 N N . ALA A 1 237 ? 19.688 -9.595 -29.079 1.00 88.56 237 ALA A N 1
ATOM 1881 C CA . ALA A 1 237 ? 19.615 -10.013 -27.683 1.00 88.56 237 ALA A CA 1
ATOM 1882 C C . ALA A 1 237 ? 18.675 -9.107 -26.879 1.00 88.56 237 ALA A C 1
ATOM 1884 O O . ALA A 1 237 ? 17.795 -9.608 -26.188 1.00 88.56 237 ALA A O 1
ATOM 1885 N N . ALA A 1 238 ? 18.792 -7.784 -27.019 1.00 89.06 238 ALA A N 1
ATOM 1886 C CA . ALA A 1 238 ? 17.890 -6.850 -26.351 1.00 89.06 238 ALA A CA 1
ATOM 1887 C C . ALA A 1 238 ? 16.444 -6.977 -26.834 1.00 89.06 238 ALA A C 1
ATOM 1889 O O . ALA A 1 238 ? 15.533 -6.992 -26.009 1.00 89.06 238 ALA A O 1
ATOM 1890 N N . PHE A 1 239 ? 16.225 -7.135 -28.141 1.00 92.00 239 PHE A N 1
ATOM 1891 C CA . PHE A 1 239 ? 14.897 -7.407 -28.683 1.00 92.00 239 PHE A CA 1
ATOM 1892 C C . PHE A 1 239 ? 14.329 -8.728 -28.148 1.00 92.00 239 PHE A C 1
ATOM 1894 O O . PHE A 1 239 ? 13.167 -8.776 -27.759 1.00 92.00 239 PHE A O 1
ATOM 1901 N N . GLY A 1 240 ? 15.148 -9.779 -28.051 1.00 93.69 240 GLY A N 1
ATOM 1902 C CA . GLY A 1 240 ? 14.770 -11.050 -27.435 1.00 93.69 240 GLY A CA 1
ATOM 1903 C C . GLY A 1 240 ? 14.400 -10.904 -25.956 1.00 93.69 240 GLY A C 1
ATOM 1904 O O . GLY A 1 240 ? 13.355 -11.402 -25.540 1.00 93.69 240 GLY A O 1
ATOM 1905 N N . CYS A 1 241 ? 15.198 -10.168 -25.174 1.00 90.56 241 CYS A N 1
ATOM 1906 C CA . CYS A 1 241 ? 14.898 -9.849 -23.775 1.00 90.56 241 CYS A CA 1
ATOM 1907 C C . CYS A 1 241 ? 13.585 -9.074 -23.636 1.00 90.56 241 CYS A C 1
ATOM 1909 O O . CYS A 1 241 ? 12.771 -9.399 -22.770 1.00 90.56 241 CYS A O 1
ATOM 1911 N N . TRP A 1 242 ? 13.369 -8.076 -24.495 1.00 92.50 242 TRP A N 1
ATOM 1912 C CA . TRP A 1 242 ? 12.142 -7.289 -24.522 1.00 92.50 242 TRP A CA 1
ATOM 1913 C C . TRP A 1 242 ? 10.932 -8.160 -24.865 1.00 92.50 242 TRP A C 1
ATOM 1915 O O . TRP A 1 242 ? 9.948 -8.139 -24.132 1.00 92.50 242 TRP A O 1
ATOM 1925 N N . LEU A 1 243 ? 11.020 -8.972 -25.924 1.00 95.44 243 LEU A N 1
ATOM 1926 C CA . LEU A 1 243 ? 9.932 -9.833 -26.391 1.00 95.44 243 LEU A CA 1
ATOM 1927 C C . LEU A 1 243 ? 9.560 -10.881 -25.339 1.00 95.44 243 LEU A C 1
ATOM 1929 O O . LEU A 1 243 ? 8.380 -11.070 -25.048 1.00 95.44 243 LEU A O 1
ATOM 1933 N N . PHE A 1 244 ? 10.563 -11.523 -24.735 1.00 93.81 244 PHE A N 1
ATOM 1934 C CA . PHE A 1 244 ? 10.358 -12.455 -23.630 1.00 93.81 244 PHE A CA 1
ATOM 1935 C C . PHE A 1 244 ? 9.678 -11.762 -22.447 1.00 93.81 244 PHE A C 1
ATOM 1937 O O . PHE A 1 244 ? 8.643 -12.223 -21.972 1.00 93.81 244 PHE A O 1
ATOM 1944 N N . SER A 1 245 ? 10.211 -10.616 -22.016 1.00 92.31 245 SER A N 1
ATOM 1945 C CA . SER A 1 245 ? 9.658 -9.866 -20.886 1.00 92.31 245 SER A CA 1
ATOM 1946 C C . SER A 1 245 ? 8.235 -9.388 -21.166 1.00 92.31 245 SER A C 1
ATOM 1948 O O . SER A 1 245 ? 7.394 -9.469 -20.283 1.00 92.31 245 SER A O 1
ATOM 1950 N N . ALA A 1 246 ? 7.931 -8.940 -22.387 1.00 94.25 246 ALA A N 1
ATOM 1951 C CA . ALA A 1 246 ? 6.588 -8.532 -22.794 1.00 94.25 246 ALA A CA 1
ATOM 1952 C C . ALA A 1 246 ? 5.610 -9.718 -22.816 1.00 94.25 246 ALA A C 1
ATOM 1954 O O . ALA A 1 246 ? 4.469 -9.583 -22.378 1.00 94.25 246 ALA A O 1
ATOM 1955 N N . GLY A 1 247 ? 6.053 -10.896 -23.264 1.00 95.75 247 GLY A N 1
ATOM 1956 C CA . GLY A 1 247 ? 5.264 -12.125 -23.180 1.00 95.75 247 GLY A CA 1
ATOM 1957 C C . GLY A 1 247 ? 4.961 -12.519 -21.732 1.00 95.75 247 GLY A C 1
ATOM 1958 O O . GLY A 1 247 ? 3.805 -12.761 -21.383 1.00 95.75 247 GLY A O 1
ATOM 1959 N N . MET A 1 248 ? 5.980 -12.509 -20.870 1.00 94.06 248 MET A N 1
ATOM 1960 C CA . MET A 1 248 ? 5.836 -12.821 -19.445 1.00 94.06 248 MET A CA 1
ATOM 1961 C C . MET A 1 248 ? 4.982 -11.796 -18.701 1.00 94.06 248 MET A C 1
ATOM 1963 O O . MET A 1 248 ? 4.174 -12.163 -17.852 1.00 94.06 248 MET A O 1
ATOM 1967 N N . MET A 1 249 ? 5.105 -10.525 -19.066 1.00 93.38 249 MET A N 1
ATOM 1968 C CA . MET A 1 249 ? 4.263 -9.439 -18.590 1.00 93.38 249 MET A CA 1
ATOM 1969 C C . MET A 1 249 ? 2.780 -9.717 -18.882 1.00 93.38 249 MET A C 1
ATOM 1971 O O . MET A 1 249 ? 1.963 -9.685 -17.967 1.00 93.38 249 MET A O 1
ATOM 1975 N N . LEU A 1 250 ? 2.428 -10.040 -20.133 1.00 93.81 250 LEU A N 1
ATOM 1976 C CA . LEU A 1 250 ? 1.046 -10.364 -20.517 1.00 93.81 250 LEU A CA 1
ATOM 1977 C C . LEU A 1 250 ? 0.538 -11.642 -19.833 1.00 93.81 250 LEU A C 1
ATOM 1979 O O . LEU A 1 250 ? -0.621 -11.714 -19.423 1.00 93.81 250 LEU A O 1
ATOM 1983 N N . TYR A 1 251 ? 1.403 -12.649 -19.691 1.00 93.81 251 TYR A N 1
ATOM 1984 C CA . TYR A 1 251 ? 1.081 -13.870 -18.955 1.00 93.81 251 TYR A CA 1
ATOM 1985 C C . TYR A 1 251 ? 0.782 -13.577 -17.476 1.00 93.81 251 TYR A C 1
ATOM 1987 O O . TYR A 1 251 ? -0.212 -14.065 -16.938 1.00 93.81 251 TYR A O 1
ATOM 1995 N N . ALA A 1 252 ? 1.596 -12.735 -16.837 1.00 90.50 252 ALA A N 1
ATOM 1996 C CA . ALA A 1 252 ? 1.400 -12.319 -15.455 1.00 90.50 252 ALA A CA 1
ATOM 1997 C C . ALA A 1 252 ? 0.124 -11.485 -15.275 1.00 90.50 252 ALA A C 1
ATOM 1999 O O . ALA A 1 252 ? -0.593 -11.723 -14.312 1.00 90.50 252 ALA A O 1
ATOM 2000 N N . GLU A 1 253 ? -0.221 -10.585 -16.209 1.00 91.44 253 GLU A N 1
ATOM 2001 C CA . GLU A 1 253 ? -1.489 -9.827 -16.162 1.00 91.44 253 GLU A CA 1
ATOM 2002 C C . GLU A 1 253 ? -2.706 -10.769 -16.166 1.00 91.44 253 GLU A C 1
ATOM 2004 O O . GLU A 1 253 ? -3.681 -10.544 -15.450 1.00 91.44 253 GLU A O 1
ATOM 2009 N N . LYS A 1 254 ? -2.642 -11.875 -16.920 1.00 93.31 254 LYS A N 1
ATOM 2010 C CA . LYS A 1 254 ? -3.690 -12.905 -16.883 1.00 93.31 254 LYS A CA 1
ATOM 2011 C C . LYS A 1 254 ? -3.743 -13.626 -15.531 1.00 93.31 254 LYS A C 1
ATOM 2013 O O . LYS A 1 254 ? -4.836 -13.892 -15.035 1.00 93.31 254 LYS A O 1
ATOM 2018 N N . GLY A 1 255 ? -2.588 -13.947 -14.950 1.00 91.25 255 GLY A N 1
ATOM 2019 C CA . GLY A 1 255 ? -2.495 -14.570 -13.625 1.00 91.25 255 GLY A CA 1
ATOM 2020 C C . GLY A 1 255 ? -3.021 -13.667 -12.504 1.00 91.25 255 GLY A C 1
ATOM 2021 O O . GLY A 1 255 ? -3.758 -14.133 -11.638 1.00 91.25 255 GLY A O 1
ATOM 2022 N N . GLU A 1 256 ? -2.717 -12.371 -12.563 1.00 91.06 256 GLU A N 1
ATOM 2023 C CA . GLU A 1 256 ? -3.224 -11.354 -11.636 1.00 91.06 256 GLU A CA 1
ATOM 2024 C C . GLU A 1 256 ? -4.748 -11.260 -11.705 1.00 91.06 256 GLU A C 1
ATOM 2026 O O . GLU A 1 256 ? -5.413 -11.356 -10.674 1.00 91.06 256 GLU A O 1
ATOM 2031 N N . ALA A 1 257 ? -5.313 -11.187 -12.914 1.00 91.81 257 ALA A N 1
ATOM 2032 C CA . ALA A 1 257 ? -6.759 -11.144 -13.104 1.00 91.81 257 ALA A CA 1
ATOM 2033 C C . ALA A 1 257 ? -7.460 -12.395 -12.540 1.00 91.81 257 ALA A C 1
ATOM 2035 O O . ALA A 1 257 ? -8.520 -12.288 -11.923 1.00 91.81 257 ALA A O 1
ATOM 2036 N N . GLN A 1 258 ? -6.859 -13.580 -12.702 1.00 93.00 258 GLN A N 1
ATOM 2037 C CA . GLN A 1 258 ? -7.370 -14.826 -12.119 1.00 93.00 258 GLN A CA 1
ATOM 2038 C C . GLN A 1 258 ? -7.290 -14.827 -10.589 1.00 93.00 258 GLN A C 1
ATOM 2040 O O . GLN A 1 258 ? -8.255 -15.209 -9.927 1.00 93.00 258 GLN A O 1
ATOM 2045 N N . ALA A 1 259 ? -6.166 -14.386 -10.017 1.00 90.31 259 ALA A N 1
ATOM 2046 C CA . ALA A 1 259 ? -6.000 -14.282 -8.568 1.00 90.31 259 ALA A CA 1
ATOM 2047 C C . ALA A 1 259 ? -6.990 -13.278 -7.964 1.00 90.31 259 ALA A C 1
ATOM 2049 O O . ALA A 1 259 ? -7.607 -13.554 -6.934 1.00 90.31 259 ALA A O 1
ATOM 2050 N N . ARG A 1 260 ? -7.205 -12.150 -8.647 1.00 91.38 260 ARG A N 1
ATOM 2051 C CA . ARG A 1 260 ? -8.220 -11.166 -8.284 1.00 91.38 260 ARG A CA 1
ATOM 2052 C C . ARG A 1 260 ? -9.602 -11.801 -8.302 1.00 91.38 260 ARG A C 1
ATOM 2054 O O . ARG A 1 260 ? -10.277 -11.755 -7.285 1.00 91.38 260 ARG A O 1
ATOM 2061 N N . GLN A 1 261 ? -9.991 -12.459 -9.394 1.00 93.00 261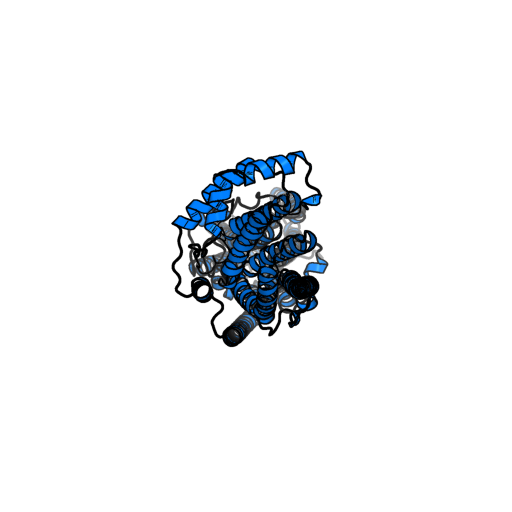 GLN A N 1
ATOM 2062 C CA . GLN A 1 261 ? -11.289 -13.131 -9.505 1.00 93.00 261 GLN A CA 1
ATOM 2063 C C . GLN A 1 261 ? -11.504 -14.187 -8.407 1.00 93.00 261 GLN A C 1
ATOM 2065 O O . GLN A 1 261 ? -12.593 -14.267 -7.841 1.00 93.00 261 GLN A O 1
ATOM 2070 N N . ALA A 1 262 ? -10.479 -14.973 -8.068 1.00 91.94 262 ALA A N 1
ATOM 2071 C CA . ALA A 1 262 ? -10.549 -15.933 -6.967 1.00 91.94 262 ALA A CA 1
ATOM 2072 C C . ALA A 1 262 ? -10.838 -15.239 -5.625 1.00 91.94 262 ALA A C 1
ATOM 2074 O O . ALA A 1 262 ? -11.675 -15.704 -4.850 1.00 91.94 262 ALA A O 1
ATOM 2075 N N . LEU A 1 263 ? -10.208 -14.087 -5.387 1.00 90.69 263 LEU A N 1
ATOM 2076 C CA . LEU A 1 263 ? -10.443 -13.275 -4.200 1.00 90.69 263 LEU A CA 1
ATOM 2077 C C . LEU A 1 263 ? -11.862 -12.672 -4.182 1.00 90.69 263 LEU A C 1
ATOM 2079 O O . LEU A 1 263 ? -12.510 -12.662 -3.135 1.00 90.69 263 LEU A O 1
ATOM 2083 N N . GLU A 1 264 ? -12.382 -12.226 -5.333 1.00 93.44 264 GLU A N 1
ATOM 2084 C CA . GLU A 1 264 ? -13.772 -11.751 -5.462 1.00 93.44 264 GLU A CA 1
ATOM 2085 C C . GLU A 1 264 ? -14.782 -12.855 -5.128 1.00 93.44 264 GLU A C 1
ATOM 2087 O O . GLU A 1 264 ? -15.752 -12.606 -4.409 1.00 93.44 264 GLU A O 1
ATOM 2092 N N . LEU A 1 265 ? -14.532 -14.080 -5.605 1.00 93.00 265 LEU A N 1
ATOM 2093 C CA . LEU A 1 265 ? -15.353 -15.254 -5.310 1.00 93.00 265 LEU A CA 1
ATOM 2094 C C . LEU A 1 265 ? -15.317 -15.612 -3.819 1.00 93.00 265 LEU A C 1
ATOM 2096 O O . LEU A 1 265 ? -16.373 -15.856 -3.239 1.00 93.00 265 LEU A O 1
ATOM 2100 N N . ARG A 1 266 ? -14.137 -15.586 -3.182 1.00 89.62 266 ARG A N 1
ATOM 2101 C CA . ARG A 1 266 ? -13.976 -15.851 -1.740 1.00 89.62 266 ARG A CA 1
ATOM 2102 C C . ARG A 1 266 ? -14.774 -14.865 -0.888 1.00 89.62 266 ARG A C 1
ATOM 2104 O O . ARG A 1 266 ? -15.502 -15.274 0.010 1.00 89.62 266 ARG A O 1
ATOM 2111 N N . PHE A 1 267 ? -14.642 -13.568 -1.164 1.00 89.69 267 PHE A N 1
ATOM 2112 C CA . PHE A 1 267 ? -15.333 -12.530 -0.395 1.00 89.69 267 PHE A CA 1
ATOM 2113 C C . PHE A 1 267 ? -16.810 -12.357 -0.781 1.00 89.69 267 PHE A C 1
ATOM 2115 O O . PHE A 1 267 ? -17.537 -11.630 -0.099 1.00 89.69 267 PHE A O 1
ATOM 2122 N N . GLY A 1 268 ? -17.250 -12.955 -1.893 1.00 91.75 268 GLY A N 1
ATOM 2123 C CA . GLY A 1 268 ? -18.578 -12.746 -2.475 1.00 91.75 268 GLY A CA 1
ATOM 2124 C C . GLY A 1 268 ? -18.812 -11.322 -2.996 1.00 91.75 268 GLY A C 1
ATOM 2125 O O . GLY A 1 268 ? -19.957 -10.920 -3.202 1.00 91.75 268 GLY A O 1
ATOM 2126 N N . ARG A 1 269 ? -17.747 -10.524 -3.151 1.00 91.38 269 ARG A N 1
ATOM 2127 C CA . ARG A 1 269 ? -17.780 -9.128 -3.614 1.00 91.38 269 ARG A CA 1
ATOM 2128 C C . ARG A 1 269 ? -16.385 -8.664 -4.048 1.00 91.38 269 ARG A C 1
ATOM 2130 O O . ARG A 1 269 ? -15.393 -9.146 -3.500 1.00 91.38 269 ARG A O 1
ATOM 2137 N N . PRO A 1 270 ? -16.281 -7.673 -4.950 1.00 91.94 270 PRO A N 1
ATOM 2138 C CA . PRO A 1 270 ? -14.983 -7.218 -5.427 1.00 91.94 270 PRO A CA 1
ATOM 2139 C C . PRO A 1 270 ? -14.229 -6.420 -4.344 1.00 91.94 270 PRO A C 1
ATOM 2141 O O . PRO A 1 270 ? -14.846 -5.546 -3.719 1.00 91.94 270 PRO A O 1
ATOM 2144 N N . PRO A 1 271 ? -12.920 -6.655 -4.113 1.00 89.94 271 PRO A N 1
ATOM 2145 C CA . PRO A 1 271 ? -12.108 -5.928 -3.139 1.00 89.94 271 PRO A CA 1
ATOM 2146 C C . PRO A 1 271 ? -11.761 -4.538 -3.689 1.00 89.94 271 PRO A C 1
ATOM 2148 O O . PRO A 1 271 ? -10.687 -4.292 -4.227 1.00 89.94 271 PRO A O 1
ATOM 2151 N N . THR A 1 272 ? -12.718 -3.616 -3.591 1.00 88.88 272 THR A N 1
ATOM 2152 C CA . THR A 1 272 ? -12.596 -2.234 -4.072 1.00 88.88 272 THR A CA 1
ATOM 2153 C C . THR A 1 272 ? -13.032 -1.233 -3.006 1.00 88.88 272 THR A C 1
ATOM 2155 O O . THR A 1 272 ? -13.839 -1.558 -2.128 1.00 88.88 272 THR A O 1
ATOM 2158 N N . ALA A 1 273 ? -12.575 0.016 -3.138 1.00 86.31 273 ALA A N 1
ATOM 2159 C CA . ALA A 1 273 ? -13.013 1.143 -2.310 1.00 86.31 273 ALA A CA 1
ATOM 2160 C C . ALA A 1 273 ? -14.550 1.274 -2.247 1.00 86.31 273 ALA A C 1
ATOM 2162 O O . ALA A 1 273 ? -15.122 1.521 -1.186 1.00 86.31 273 ALA A O 1
ATOM 2163 N N . ALA A 1 274 ? -15.243 1.046 -3.369 1.00 88.94 274 ALA A N 1
ATOM 2164 C CA . ALA A 1 274 ? -16.702 1.119 -3.449 1.00 88.94 274 ALA A CA 1
ATOM 2165 C C . ALA A 1 274 ? -17.398 0.010 -2.636 1.00 88.94 274 ALA A C 1
ATOM 2167 O O . ALA A 1 274 ? -18.359 0.273 -1.903 1.00 88.94 274 ALA A O 1
ATOM 2168 N N . SER A 1 275 ? -16.899 -1.226 -2.716 1.00 90.25 275 SER A N 1
ATOM 2169 C CA . SER A 1 275 ? -17.405 -2.337 -1.901 1.00 90.25 275 SER A CA 1
ATOM 2170 C C . SER A 1 275 ? -17.159 -2.106 -0.412 1.00 90.25 275 SER A C 1
ATOM 2172 O O . SER A 1 275 ? -18.033 -2.385 0.412 1.00 90.25 275 SER A O 1
ATOM 2174 N N . LEU A 1 276 ? -15.993 -1.557 -0.062 1.00 89.12 276 LEU A N 1
ATOM 2175 C CA . LEU A 1 276 ? -15.648 -1.198 1.310 1.00 89.12 276 LEU A CA 1
ATOM 2176 C C . LEU A 1 276 ? -16.575 -0.102 1.854 1.00 89.12 276 LEU A C 1
ATOM 2178 O O . LEU A 1 276 ? -17.169 -0.294 2.912 1.00 89.12 276 LEU A O 1
ATOM 2182 N N . LYS A 1 277 ? -16.810 0.974 1.089 1.00 88.44 277 LYS A N 1
ATOM 2183 C CA . LYS A 1 277 ? -17.788 2.030 1.409 1.00 88.44 277 LYS A CA 1
ATOM 2184 C C . LYS A 1 277 ? -19.170 1.457 1.703 1.00 88.44 277 LYS A C 1
ATOM 2186 O O . LYS A 1 277 ? -19.809 1.814 2.693 1.00 88.44 277 LYS A O 1
ATOM 2191 N N . THR A 1 278 ? -19.631 0.554 0.841 1.00 88.62 278 THR A N 1
ATOM 2192 C CA . THR A 1 278 ? -20.935 -0.102 0.987 1.00 88.62 278 THR A CA 1
ATOM 2193 C C . THR A 1 278 ? -20.987 -0.920 2.281 1.00 88.62 278 THR A C 1
ATOM 2195 O O . THR A 1 278 ? -21.957 -0.831 3.036 1.00 88.62 278 THR A O 1
ATOM 2198 N N . GLY A 1 279 ? -19.914 -1.660 2.586 1.00 85.75 279 GLY A N 1
ATOM 2199 C CA . GLY A 1 279 ? -19.773 -2.440 3.816 1.00 85.75 279 GLY A CA 1
ATOM 2200 C C . GLY A 1 279 ? -19.649 -1.609 5.099 1.00 85.75 279 GLY A C 1
ATOM 2201 O O . GLY A 1 279 ? -20.119 -2.062 6.148 1.00 85.75 279 GLY A O 1
ATOM 2202 N N . PHE A 1 280 ? -19.056 -0.416 5.014 1.00 87.50 280 PHE A N 1
ATOM 2203 C CA . PHE A 1 280 ? -18.902 0.544 6.108 1.00 87.50 280 PHE A CA 1
ATOM 2204 C C . PHE A 1 280 ? -20.243 1.188 6.479 1.00 87.50 280 PHE A C 1
ATOM 2206 O O . PHE A 1 280 ? -20.712 1.074 7.617 1.00 87.50 280 PHE A O 1
ATOM 2213 N N . TYR A 1 281 ? -20.901 1.813 5.496 1.00 87.94 281 TYR A N 1
ATOM 2214 C CA . TYR A 1 281 ? -22.140 2.553 5.727 1.00 87.94 281 TYR A CA 1
ATOM 2215 C C . TYR A 1 281 ? -23.333 1.634 5.971 1.00 87.94 281 TYR A C 1
ATOM 2217 O O . TYR A 1 281 ? -24.137 1.903 6.866 1.00 87.94 281 TYR A O 1
ATOM 2225 N N . ARG A 1 282 ? -23.456 0.531 5.218 1.00 86.44 282 ARG A N 1
ATOM 2226 C CA . ARG A 1 282 ? -24.621 -0.378 5.269 1.00 86.44 282 ARG A CA 1
ATOM 2227 C C . ARG A 1 282 ? -25.963 0.365 5.196 1.00 86.44 282 ARG A C 1
ATOM 2229 O O . ARG A 1 282 ? -26.898 0.040 5.919 1.00 86.44 282 ARG A O 1
ATOM 2236 N N . GLY A 1 283 ? -26.026 1.421 4.385 1.00 83.88 283 GLY A N 1
ATOM 2237 C CA . GLY A 1 283 ? -27.207 2.281 4.249 1.00 83.88 283 GLY A CA 1
ATOM 2238 C C . GLY A 1 283 ? -27.450 3.270 5.400 1.00 83.88 283 GLY A C 1
ATOM 2239 O O . GLY A 1 283 ? -28.397 4.047 5.323 1.00 83.88 283 GLY A O 1
ATOM 2240 N N . ARG A 1 284 ? -26.614 3.293 6.448 1.00 87.69 284 ARG A N 1
ATOM 2241 C CA . ARG A 1 284 ? -26.687 4.305 7.513 1.00 87.69 284 ARG A CA 1
ATOM 2242 C C . ARG A 1 284 ? -26.100 5.632 7.036 1.00 87.69 284 ARG A C 1
ATOM 2244 O O . ARG A 1 284 ? -25.094 5.649 6.329 1.00 87.69 284 ARG A O 1
ATOM 2251 N N . GLN A 1 285 ? -26.707 6.731 7.472 1.00 88.31 285 GLN A N 1
ATOM 2252 C CA . GLN A 1 285 ? -26.214 8.078 7.195 1.00 88.31 285 GLN A CA 1
ATOM 2253 C C . GLN A 1 285 ? -25.127 8.478 8.207 1.00 88.31 285 GLN A C 1
ATOM 2255 O O . GLN A 1 285 ? -25.276 8.181 9.397 1.00 88.31 285 GLN A O 1
ATOM 2260 N N . PRO A 1 286 ? -24.033 9.124 7.762 1.00 90.25 286 PRO A N 1
ATOM 2261 C CA . PRO A 1 286 ? -23.066 9.721 8.672 1.00 90.25 286 PRO A CA 1
ATOM 2262 C C . PRO A 1 286 ? -23.642 10.952 9.378 1.00 90.25 286 PRO A C 1
ATOM 2264 O O . PRO A 1 286 ? -24.503 11.639 8.831 1.00 90.25 286 PRO A O 1
ATOM 2267 N N . ASP A 1 287 ? -23.094 11.276 10.549 1.00 92.50 287 ASP A N 1
ATOM 2268 C CA . ASP A 1 287 ? -23.413 12.505 11.287 1.00 92.50 287 ASP A CA 1
ATOM 2269 C C . ASP A 1 287 ? -22.141 13.334 11.547 1.00 92.50 287 ASP A C 1
ATOM 2271 O O . ASP A 1 287 ? -21.488 13.192 12.585 1.00 92.50 287 ASP A O 1
ATOM 2275 N N . PRO A 1 288 ? -21.757 14.225 10.616 1.00 89.69 288 PRO A N 1
ATOM 2276 C CA . PRO A 1 288 ? -20.594 15.092 10.799 1.00 89.69 288 PRO A CA 1
ATOM 2277 C C . PRO A 1 288 ? -20.722 16.047 11.995 1.00 89.69 288 PRO A C 1
ATOM 2279 O O . PRO A 1 288 ? -19.707 16.465 12.554 1.00 89.69 288 PRO A O 1
ATOM 2282 N N . GLY A 1 289 ? -21.951 16.418 12.378 1.00 91.94 289 GLY A N 1
ATOM 2283 C CA . GLY A 1 289 ? -22.214 17.337 13.484 1.00 91.94 289 GLY A CA 1
ATOM 2284 C C . GLY A 1 289 ? -21.834 16.713 14.821 1.00 91.94 289 GLY A C 1
ATOM 2285 O O . GLY A 1 289 ? -21.104 17.334 15.599 1.00 91.94 289 GLY A O 1
ATOM 2286 N N . TYR A 1 290 ? -22.237 15.456 15.024 1.00 92.81 290 TYR A N 1
ATOM 2287 C CA . TYR A 1 290 ? -21.811 14.641 16.159 1.00 92.81 290 TYR A CA 1
ATOM 2288 C C . TYR A 1 290 ? -20.280 14.596 16.259 1.00 92.81 290 TYR A C 1
ATOM 2290 O O . TYR A 1 290 ? -19.713 15.022 17.266 1.00 92.81 290 TYR A O 1
ATOM 2298 N N . TRP A 1 291 ? -19.588 14.173 15.194 1.00 92.00 291 TRP A N 1
ATOM 2299 C CA . TRP A 1 291 ? -18.129 14.001 15.226 1.00 92.00 291 TRP A CA 1
ATOM 2300 C C . TRP A 1 291 ? -17.369 15.312 15.441 1.00 92.00 291 TRP A C 1
ATOM 2302 O O . TRP A 1 291 ? -16.403 15.348 16.207 1.00 92.00 291 TRP A O 1
ATOM 2312 N N . LYS A 1 292 ? -17.836 16.420 14.850 1.00 91.38 292 LYS A N 1
ATOM 2313 C CA . LYS A 1 292 ? -17.272 17.755 15.100 1.00 91.38 292 LYS A CA 1
ATOM 2314 C C . LYS A 1 292 ? -17.387 18.145 16.574 1.00 91.38 292 LYS A C 1
ATOM 2316 O O . LYS A 1 292 ? -16.435 18.683 17.143 1.00 91.38 292 LYS A O 1
ATOM 2321 N N . GLN A 1 293 ? -18.531 17.866 17.198 1.00 91.62 293 GLN A N 1
ATOM 2322 C CA . GLN A 1 293 ? -18.756 18.166 18.607 1.00 91.62 293 GLN A CA 1
ATOM 2323 C C . GLN A 1 293 ? -17.854 17.317 19.512 1.00 91.62 293 GLN A C 1
ATOM 2325 O O . GLN A 1 293 ? -17.207 17.874 20.403 1.00 91.62 293 GLN A O 1
ATOM 2330 N N . ILE A 1 294 ? -17.771 15.998 19.289 1.00 91.12 294 ILE A N 1
ATOM 2331 C CA . ILE A 1 294 ? -16.971 15.127 20.163 1.00 91.12 294 ILE A CA 1
ATOM 2332 C C . ILE A 1 294 ? -15.478 15.431 20.057 1.00 91.12 294 ILE A C 1
ATOM 2334 O O . ILE A 1 294 ? -14.805 15.459 21.081 1.00 91.12 294 ILE A O 1
ATOM 2338 N N . LYS A 1 295 ? -14.968 15.729 18.854 1.00 90.00 295 LYS A N 1
ATOM 2339 C CA . LYS A 1 295 ? -13.551 16.064 18.639 1.00 90.00 295 LYS A CA 1
ATOM 2340 C C . LYS A 1 295 ? -13.185 17.392 19.300 1.00 90.00 295 LYS A C 1
ATOM 2342 O O . LYS A 1 295 ? -12.102 17.540 19.860 1.00 90.00 295 LYS A O 1
ATOM 2347 N N . ALA A 1 296 ? -14.106 18.358 19.308 1.00 89.69 296 ALA A N 1
ATOM 2348 C CA . ALA A 1 296 ? -13.921 19.610 20.040 1.00 89.69 296 ALA A CA 1
ATOM 2349 C C . ALA A 1 296 ? -13.927 19.415 21.571 1.00 89.69 296 ALA A C 1
ATOM 2351 O O . ALA A 1 296 ? -13.242 20.152 22.281 1.00 89.69 296 ALA A O 1
ATOM 2352 N N . MET A 1 297 ? -14.692 18.448 22.093 1.00 89.50 297 MET A N 1
ATOM 2353 C CA . MET A 1 297 ? -14.653 18.064 23.513 1.00 89.50 297 MET A CA 1
ATOM 2354 C C . MET A 1 297 ? -13.361 17.317 23.851 1.00 89.50 297 MET A C 1
ATOM 2356 O O . MET A 1 297 ? -12.672 17.708 24.789 1.00 89.50 297 MET A O 1
ATOM 2360 N N . GLU A 1 298 ? -12.977 16.333 23.033 1.00 88.12 298 GLU A N 1
ATOM 2361 C CA . GLU A 1 298 ? -11.708 15.613 23.163 1.00 88.12 298 GLU A CA 1
ATOM 2362 C C . GLU A 1 298 ? -10.531 16.587 23.200 1.00 88.12 298 GLU A C 1
ATOM 2364 O O . GLU A 1 298 ? -9.684 16.473 24.079 1.00 88.12 298 GLU A O 1
ATOM 2369 N N . LYS A 1 299 ? -10.482 17.577 22.299 1.00 85.81 299 LYS A N 1
ATOM 2370 C CA . LYS A 1 299 ? -9.388 18.555 22.263 1.00 85.81 299 LYS A CA 1
ATOM 2371 C C . LYS A 1 299 ? -9.275 19.359 23.563 1.00 85.81 299 LYS A C 1
ATOM 2373 O O . LYS A 1 299 ? -8.159 19.618 24.001 1.00 85.81 299 LYS A O 1
ATOM 2378 N N . ARG A 1 300 ? -10.400 19.736 24.182 1.00 85.44 300 ARG A N 1
ATOM 2379 C CA . ARG A 1 300 ? -10.417 20.464 25.464 1.00 85.44 300 ARG A CA 1
ATOM 2380 C C . ARG A 1 300 ? -9.925 19.585 26.611 1.00 85.44 300 ARG A C 1
ATOM 2382 O O . ARG A 1 300 ? -8.984 19.964 27.294 1.00 85.44 300 ARG A O 1
ATOM 2389 N N . ILE A 1 301 ? -10.47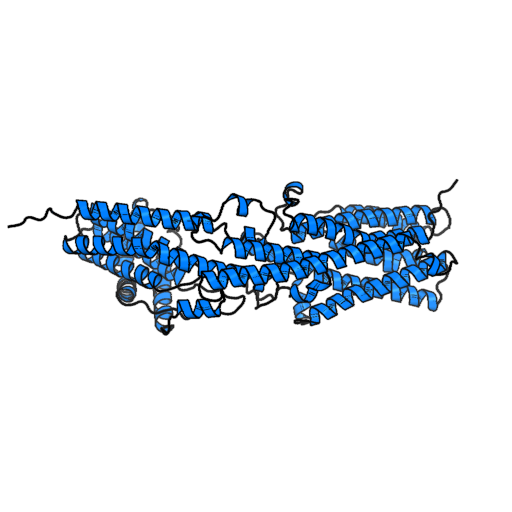0 18.375 26.731 1.00 82.44 301 ILE A N 1
ATOM 2390 C CA . ILE A 1 301 ? -10.057 17.392 27.747 1.00 82.44 301 ILE A CA 1
ATOM 2391 C C . ILE A 1 301 ? -8.577 17.005 27.572 1.00 82.44 301 ILE A C 1
ATOM 2393 O O . ILE A 1 301 ? -7.834 16.894 28.542 1.00 82.44 301 ILE A O 1
ATOM 2397 N N . SER A 1 302 ? -8.119 16.833 26.330 1.00 78.31 302 SER A N 1
ATOM 2398 C CA . SER A 1 302 ? -6.728 16.470 26.020 1.00 78.31 302 SER A CA 1
ATOM 2399 C C . SER A 1 302 ? -5.745 17.609 26.277 1.00 78.31 302 SER A C 1
ATOM 2401 O O . SER A 1 302 ? -4.599 17.334 26.625 1.00 78.31 302 SER A O 1
ATOM 2403 N N . ALA A 1 303 ? -6.166 18.869 26.124 1.00 76.88 303 ALA A N 1
ATOM 2404 C CA . ALA A 1 303 ? -5.336 20.025 26.462 1.00 76.88 303 ALA A CA 1
ATOM 2405 C C . ALA A 1 303 ? -5.006 20.057 27.962 1.00 76.88 303 ALA A C 1
ATOM 2407 O O . ALA A 1 303 ? -3.890 20.394 28.336 1.00 76.88 303 ALA A O 1
ATOM 2408 N N . GLU A 1 304 ? -5.930 19.613 28.816 1.00 69.94 304 GLU A N 1
ATOM 2409 C CA . GLU A 1 304 ? -5.704 19.502 30.263 1.00 69.94 304 GLU A CA 1
ATOM 2410 C C . GLU A 1 304 ? -4.771 18.334 30.648 1.00 69.94 304 GLU A C 1
ATOM 2412 O O . GLU A 1 304 ? -4.271 18.272 31.774 1.00 69.94 304 GLU A O 1
ATOM 2417 N N . LEU A 1 305 ? -4.510 17.410 29.714 1.00 68.00 305 LEU A N 1
ATOM 2418 C CA . LEU A 1 305 ? -3.724 16.190 29.921 1.00 68.00 305 LEU A CA 1
ATOM 2419 C C . LEU A 1 305 ? -2.256 16.285 29.452 1.00 68.00 305 LEU A C 1
ATOM 2421 O O . LEU A 1 305 ? -1.554 15.286 29.605 1.00 68.00 305 LEU A O 1
ATOM 2425 N N . GLU A 1 306 ? -1.811 17.420 28.879 1.00 54.00 306 GLU A N 1
ATOM 2426 C CA . GLU A 1 306 ? -0.481 17.685 28.270 1.00 54.00 306 GLU A CA 1
ATOM 2427 C C . GLU A 1 306 ? 0.514 16.505 28.279 1.00 54.00 306 GLU A C 1
ATOM 2429 O O . GLU A 1 306 ? 1.145 16.250 29.302 1.00 54.00 306 GLU A O 1
ATOM 2434 N N . TRP A 1 307 ? 0.659 15.812 27.132 1.00 44.12 307 TRP A N 1
ATOM 2435 C CA . TRP A 1 307 ? 1.749 14.910 26.666 1.00 44.12 307 TRP A CA 1
ATOM 2436 C C . TRP A 1 307 ? 2.391 13.883 27.637 1.00 44.12 307 TRP A C 1
ATOM 2438 O O . TRP A 1 307 ? 3.252 13.106 27.229 1.00 44.12 307 TRP A O 1
ATOM 2448 N N . GLY A 1 308 ? 1.965 13.796 28.896 1.00 43.50 308 GLY A N 1
ATOM 2449 C CA . GLY A 1 308 ? 2.614 13.030 29.961 1.00 43.50 308 GLY A CA 1
ATOM 2450 C C . GLY A 1 308 ? 2.001 11.655 30.215 1.00 43.50 308 GLY A C 1
ATOM 2451 O O . GLY A 1 308 ? 2.459 10.935 31.108 1.00 43.50 308 GLY A O 1
ATOM 2452 N N . PHE A 1 309 ? 0.964 11.283 29.466 1.00 52.88 309 PHE A N 1
ATOM 2453 C CA . PHE A 1 309 ? 0.331 9.967 29.518 1.00 52.88 309 PHE A CA 1
ATOM 2454 C C . PHE A 1 309 ? 0.729 9.184 28.267 1.00 52.88 309 PHE A C 1
ATOM 2456 O O . PHE A 1 309 ? 0.007 9.164 27.264 1.00 52.88 309 PHE A O 1
ATOM 2463 N N . GLY A 1 310 ? 1.913 8.565 28.320 1.00 47.94 310 GLY A N 1
ATOM 2464 C CA . GLY A 1 310 ? 2.383 7.663 27.271 1.00 47.94 310 GLY A CA 1
ATOM 2465 C C . GLY A 1 310 ? 1.314 6.623 26.926 1.00 47.94 310 GLY A C 1
ATOM 2466 O O . GLY A 1 310 ? 0.551 6.192 27.793 1.00 47.94 310 GLY A O 1
ATOM 2467 N N . ARG A 1 311 ? 1.247 6.214 25.651 1.00 46.06 311 ARG A N 1
ATOM 2468 C CA . ARG A 1 311 ? 0.256 5.240 25.142 1.00 46.06 311 ARG A CA 1
ATOM 2469 C C . ARG A 1 311 ? 0.258 3.897 25.904 1.00 46.06 311 ARG A C 1
ATOM 2471 O O . ARG A 1 311 ? -0.684 3.132 25.757 1.00 46.06 311 ARG A O 1
ATOM 2478 N N . SER A 1 312 ? 1.278 3.639 26.724 1.00 42.44 312 SER A N 1
ATOM 2479 C CA . SER A 1 312 ? 1.531 2.412 27.488 1.00 42.44 312 SER A CA 1
ATOM 2480 C C . SER A 1 312 ? 1.526 2.577 29.019 1.00 42.44 312 SER A C 1
ATOM 2482 O O . SER A 1 312 ? 1.857 1.623 29.724 1.00 42.44 312 SER A O 1
ATOM 2484 N N . ALA A 1 313 ? 1.189 3.754 29.564 1.00 50.97 313 ALA A N 1
ATOM 2485 C CA . ALA A 1 313 ? 1.231 3.966 31.012 1.00 50.97 313 ALA A CA 1
ATOM 2486 C C . ALA A 1 313 ? 0.181 3.095 31.724 1.00 50.97 313 ALA A C 1
ATOM 2488 O O . ALA A 1 313 ? -1.022 3.269 31.517 1.00 50.97 313 ALA A O 1
ATOM 2489 N N . ARG A 1 314 ? 0.631 2.165 32.577 1.00 54.25 314 ARG A N 1
ATOM 2490 C CA . ARG A 1 314 ? -0.272 1.398 33.441 1.00 54.25 314 ARG A CA 1
ATOM 2491 C C . ARG A 1 314 ? -0.834 2.338 34.509 1.00 54.25 314 ARG A C 1
ATOM 2493 O O . ARG A 1 314 ? -0.040 2.993 35.187 1.00 54.25 314 ARG A O 1
ATOM 2500 N N . PRO A 1 315 ? -2.154 2.409 34.707 1.00 54.06 315 PRO A N 1
ATOM 2501 C CA . PRO A 1 315 ? -2.741 3.379 35.633 1.00 54.06 315 PRO A CA 1
ATOM 2502 C C . PRO A 1 315 ? -2.255 3.234 37.083 1.00 54.06 315 PRO A C 1
ATOM 2504 O O . PRO A 1 315 ? -2.097 4.217 37.802 1.00 54.06 315 PRO A O 1
ATOM 2507 N N . GLU A 1 316 ? -1.967 1.997 37.493 1.00 55.81 316 GLU A N 1
ATOM 2508 C CA . GLU A 1 316 ? -1.412 1.635 38.803 1.00 55.81 316 GLU A CA 1
ATOM 2509 C C . GLU A 1 316 ? -0.065 2.322 39.063 1.00 55.81 316 GLU A C 1
ATOM 2511 O O . GLU A 1 316 ? 0.253 2.661 40.198 1.00 55.81 316 GLU A O 1
ATOM 2516 N N . THR A 1 317 ? 0.692 2.579 37.992 1.00 64.50 317 THR A N 1
ATOM 2517 C CA . THR A 1 317 ? 2.019 3.211 38.018 1.00 64.50 317 THR A CA 1
ATOM 2518 C C . THR A 1 317 ? 1.967 4.732 37.874 1.00 64.50 317 THR A C 1
ATOM 2520 O O . THR A 1 317 ? 3.013 5.381 37.852 1.00 64.50 317 THR A O 1
ATOM 2523 N N . LEU A 1 318 ? 0.772 5.326 37.755 1.00 69.44 318 LEU A N 1
ATOM 2524 C CA . LEU A 1 318 ? 0.646 6.778 37.662 1.00 69.44 318 LEU A CA 1
ATOM 2525 C C . LEU A 1 318 ? 0.986 7.428 39.014 1.00 69.44 318 LEU A C 1
ATOM 2527 O O . LEU A 1 318 ? 0.398 7.043 40.028 1.00 69.44 318 LEU A O 1
ATOM 2531 N N . PRO A 1 319 ? 1.873 8.441 39.035 1.00 74.06 319 PRO A N 1
ATOM 2532 C CA . PRO A 1 319 ? 2.119 9.254 40.220 1.00 74.06 319 PRO A CA 1
ATOM 2533 C C . PRO A 1 319 ? 0.824 9.848 40.777 1.00 74.06 319 PRO A C 1
ATOM 2535 O O . PRO A 1 319 ? -0.072 10.204 40.005 1.00 74.06 319 PRO A O 1
ATOM 2538 N N . THR A 1 320 ? 0.760 10.010 42.099 1.00 76.81 320 THR A N 1
ATOM 2539 C CA . THR A 1 320 ? -0.397 10.549 42.834 1.00 76.81 320 THR A CA 1
ATOM 2540 C C . THR A 1 320 ? -0.903 11.845 42.199 1.00 76.81 320 THR A C 1
ATOM 2542 O O . THR A 1 320 ? -2.045 11.890 41.753 1.00 76.81 320 THR A O 1
ATOM 2545 N N . GLU A 1 321 ? -0.007 12.801 41.925 1.00 79.25 321 GLU A N 1
ATOM 2546 C CA . GLU A 1 321 ? -0.335 14.081 41.276 1.00 79.25 321 GLU A CA 1
ATOM 2547 C C . GLU A 1 321 ? -1.104 13.931 39.950 1.00 79.25 321 GLU A C 1
ATOM 2549 O O . GLU A 1 321 ? -2.010 14.713 39.644 1.00 79.25 321 GLU A O 1
ATOM 2554 N N . LYS A 1 322 ? -0.765 12.914 39.142 1.00 78.12 322 LYS A N 1
ATOM 2555 C CA . LYS A 1 322 ? -1.470 12.625 37.885 1.00 78.12 322 LYS A CA 1
ATOM 2556 C C . LYS A 1 322 ? -2.848 12.019 38.146 1.00 78.12 322 LYS A C 1
ATOM 2558 O O . LYS A 1 322 ? -3.783 12.340 37.413 1.00 78.12 322 LYS A O 1
ATOM 2563 N N . LYS A 1 323 ? -2.997 11.192 39.186 1.00 77.56 323 LYS A N 1
ATOM 2564 C CA . LYS A 1 323 ? -4.295 10.654 39.622 1.00 77.56 323 LYS A CA 1
ATOM 2565 C C . LYS A 1 323 ? -5.216 11.765 40.139 1.00 77.56 323 LYS A C 1
ATOM 2567 O O . LYS A 1 323 ? -6.380 11.796 39.749 1.00 77.56 323 LYS A O 1
ATOM 2572 N N . GLU A 1 324 ? -4.715 12.729 40.918 1.00 81.38 324 GLU A N 1
ATOM 2573 C CA . GLU A 1 324 ? -5.528 13.885 41.339 1.00 81.38 324 GLU A CA 1
ATOM 2574 C C . GLU A 1 324 ? -5.978 14.753 40.158 1.00 81.38 324 GLU A C 1
ATOM 2576 O O . GLU A 1 324 ? -7.131 15.190 40.124 1.00 81.38 324 GLU A O 1
ATOM 2581 N N . ARG A 1 325 ? -5.105 14.998 39.170 1.00 81.75 325 ARG A N 1
ATOM 2582 C CA . ARG A 1 325 ? -5.498 15.722 37.947 1.00 81.75 325 ARG A CA 1
ATOM 2583 C C . ARG A 1 325 ? -6.599 14.981 37.189 1.00 81.75 325 ARG A C 1
ATOM 2585 O O . ARG A 1 325 ? -7.591 15.602 36.819 1.00 81.75 325 ARG A O 1
ATOM 2592 N N . LEU A 1 326 ? -6.472 13.663 37.027 1.00 83.06 326 LEU A N 1
ATOM 2593 C CA . LEU A 1 326 ? -7.505 12.835 36.397 1.00 83.06 326 LEU A CA 1
ATOM 2594 C C . LEU A 1 326 ? -8.838 12.905 37.152 1.00 83.06 326 LEU A C 1
ATOM 2596 O O . LEU A 1 326 ? -9.872 13.108 36.523 1.00 83.06 326 LEU A O 1
ATOM 2600 N N . ARG A 1 327 ? -8.831 12.831 38.489 1.00 83.69 327 ARG A N 1
ATOM 2601 C CA . ARG A 1 327 ? -10.053 12.992 39.301 1.00 83.69 327 ARG A CA 1
ATOM 2602 C C . ARG A 1 327 ? -10.745 14.335 39.063 1.00 83.69 327 ARG A C 1
ATOM 2604 O O . ARG A 1 327 ? -11.972 14.372 38.955 1.00 83.69 327 ARG A O 1
ATOM 2611 N N . LYS A 1 328 ? -9.981 15.429 38.949 1.00 86.38 328 LYS A N 1
ATOM 2612 C CA . LYS A 1 328 ? -10.534 16.758 38.627 1.00 86.38 328 LYS A CA 1
ATOM 2613 C C . LYS A 1 328 ? -11.185 16.772 37.245 1.00 86.38 328 LYS A C 1
ATOM 2615 O O . LYS A 1 328 ? -12.317 17.229 37.123 1.00 86.38 328 LYS A O 1
ATOM 2620 N N . ILE A 1 329 ? -10.513 16.207 36.241 1.00 87.19 329 ILE A N 1
ATOM 2621 C CA . ILE A 1 329 ? -11.036 16.097 34.871 1.00 87.19 329 ILE A CA 1
ATOM 2622 C C . ILE A 1 329 ? -12.329 15.278 34.858 1.00 87.19 329 ILE A C 1
ATOM 2624 O O . ILE A 1 329 ? -13.330 15.718 34.301 1.00 87.19 329 ILE A O 1
ATOM 2628 N N . PHE A 1 330 ? -12.351 14.120 35.516 1.00 89.19 330 PHE A N 1
ATOM 2629 C CA . PHE A 1 330 ? -13.523 13.243 35.567 1.00 89.19 330 PHE A CA 1
ATOM 2630 C C . PHE A 1 330 ? -14.713 13.824 36.334 1.00 89.19 330 PHE A C 1
ATOM 2632 O O . PHE A 1 330 ? -15.846 13.402 36.113 1.00 89.19 330 PHE A O 1
ATOM 2639 N N . SER A 1 331 ? -14.467 14.805 37.202 1.00 86.75 331 SER A N 1
ATOM 2640 C CA . SER A 1 331 ? -15.513 15.558 37.902 1.00 86.75 331 SER A CA 1
ATOM 2641 C C . SER A 1 331 ? -15.986 16.788 37.113 1.00 86.75 331 SER A C 1
ATOM 2643 O O . SER A 1 331 ? -16.908 17.476 37.545 1.00 86.75 331 SER A O 1
ATOM 2645 N N . SER A 1 332 ? -15.359 17.097 35.972 1.00 88.81 332 SER A N 1
ATOM 2646 C CA . SER A 1 332 ? -15.727 18.247 35.145 1.00 88.81 332 SER A CA 1
ATOM 2647 C C . SER A 1 332 ? -17.032 18.014 34.374 1.00 88.81 332 SER A C 1
ATOM 2649 O O . SER A 1 332 ? -17.413 16.888 34.023 1.00 88.81 332 SER A O 1
ATOM 2651 N N . SER A 1 333 ? -17.710 19.116 34.051 1.00 88.06 333 SER A N 1
ATOM 2652 C CA . SER A 1 333 ? -18.879 19.101 33.169 1.00 88.06 333 SER A CA 1
ATOM 2653 C C . SER A 1 333 ? -18.520 18.667 31.744 1.00 88.06 333 SER A C 1
ATOM 2655 O O . SER A 1 333 ? -19.324 17.996 31.097 1.00 88.06 333 SER A O 1
ATOM 2657 N N . ASP A 1 334 ? -17.313 18.996 31.271 1.00 88.19 334 ASP A N 1
ATOM 2658 C CA . ASP A 1 334 ? -16.828 18.608 29.946 1.00 88.19 334 ASP A CA 1
ATOM 2659 C C . ASP A 1 334 ? -16.641 17.083 29.840 1.00 88.19 334 ASP A C 1
ATOM 2661 O O . ASP A 1 334 ? -17.120 16.498 28.867 1.00 88.19 334 ASP A O 1
ATOM 2665 N N . TRP A 1 335 ? -16.060 16.411 30.851 1.00 90.12 335 TRP A N 1
ATOM 2666 C CA . TRP A 1 335 ? -16.005 14.938 30.889 1.00 90.12 335 TRP A CA 1
ATOM 2667 C C . TRP A 1 335 ? -17.402 14.326 30.899 1.00 90.12 335 TRP A C 1
ATOM 2669 O O . TRP A 1 335 ? -17.708 13.475 30.068 1.00 90.12 335 TRP A O 1
ATOM 2679 N N . THR A 1 336 ? -18.260 14.780 31.816 1.00 91.19 336 THR A N 1
ATOM 2680 C CA . THR A 1 336 ? -19.609 14.222 31.988 1.00 91.19 336 THR A CA 1
ATOM 2681 C C . THR A 1 336 ? -20.405 14.310 30.687 1.00 91.19 336 THR A C 1
ATOM 2683 O O . THR A 1 336 ? -21.022 13.335 30.256 1.00 91.19 336 THR A O 1
ATOM 2686 N N . ARG A 1 337 ? -20.348 15.464 30.012 1.00 91.75 337 ARG A N 1
ATOM 2687 C CA . ARG A 1 337 ? -21.011 15.670 28.723 1.00 91.75 337 ARG A CA 1
ATOM 2688 C C . ARG A 1 337 ? -20.403 14.801 27.627 1.00 91.75 337 ARG A C 1
ATOM 2690 O O . ARG A 1 337 ? -21.145 14.265 26.809 1.00 91.75 337 ARG A O 1
ATOM 2697 N N . TRP A 1 338 ? -19.080 14.651 27.601 1.00 91.62 338 TRP A N 1
ATOM 2698 C CA . TRP A 1 338 ? -18.408 13.804 26.620 1.00 91.62 338 TRP A CA 1
ATOM 2699 C C . TRP A 1 338 ? -18.771 12.329 26.810 1.00 91.62 338 TRP A C 1
ATOM 2701 O O . TRP A 1 338 ? -19.191 11.677 25.860 1.00 91.62 338 TRP A O 1
ATOM 2711 N N . GLU A 1 339 ? -18.738 11.817 28.037 1.00 94.00 339 GLU A N 1
ATOM 2712 C CA . GLU A 1 339 ? -19.142 10.448 28.357 1.00 94.00 339 GLU A CA 1
ATOM 2713 C C . GLU A 1 339 ? -20.616 10.177 28.014 1.00 94.00 339 GLU A C 1
ATOM 2715 O O . GLU A 1 339 ? -20.933 9.143 27.426 1.00 94.00 339 GLU A O 1
ATOM 2720 N N . GLN A 1 340 ? -21.511 11.134 28.283 1.00 93.62 340 GLN A N 1
ATOM 2721 C CA . GLN A 1 340 ? -22.921 11.047 27.888 1.00 93.62 340 GLN A CA 1
ATOM 2722 C C . GLN A 1 340 ? -23.116 10.906 26.372 1.00 93.62 340 GLN A C 1
ATOM 2724 O O . GLN A 1 340 ? -24.055 10.230 25.952 1.00 93.62 340 GLN A O 1
ATOM 2729 N N . THR A 1 341 ? -22.232 11.464 25.532 1.00 92.31 341 THR A N 1
ATOM 2730 C CA . THR A 1 341 ? -22.337 11.261 24.072 1.00 92.31 341 THR A CA 1
ATOM 2731 C C . THR A 1 341 ? -22.127 9.805 23.650 1.00 92.31 341 THR A C 1
ATOM 2733 O O . THR A 1 341 ? -22.710 9.377 22.657 1.00 92.31 341 THR A O 1
ATOM 2736 N N . PHE A 1 342 ? -21.399 9.011 24.444 1.00 93.62 342 PHE A N 1
ATOM 2737 C CA . PHE A 1 342 ? -21.177 7.579 24.205 1.00 93.62 342 PHE A CA 1
ATOM 2738 C C . PHE A 1 342 ? -22.221 6.667 24.876 1.00 93.62 342 PHE A C 1
ATOM 2740 O O . PHE A 1 342 ? -22.185 5.448 24.698 1.00 93.62 342 PHE A O 1
ATOM 2747 N N . ALA A 1 343 ? -23.177 7.218 25.632 1.00 90.88 343 ALA A N 1
ATOM 2748 C CA . ALA A 1 343 ? -24.241 6.436 26.269 1.00 90.88 343 ALA A CA 1
ATOM 2749 C C . ALA A 1 343 ? -25.267 5.885 25.264 1.00 90.88 343 ALA A C 1
ATOM 2751 O O . ALA A 1 343 ? -25.889 4.850 25.513 1.00 90.88 343 ALA A O 1
ATOM 2752 N N . GLY A 1 344 ? -25.425 6.561 24.124 1.00 87.31 344 GLY A N 1
ATOM 2753 C CA . GLY A 1 344 ? -26.339 6.178 23.051 1.00 87.31 344 GLY A CA 1
ATOM 2754 C C . GLY A 1 344 ? -25.679 5.412 21.902 1.00 87.31 344 GLY A C 1
ATOM 2755 O O . GLY A 1 344 ? -24.546 4.935 21.979 1.00 87.31 344 GLY A O 1
ATOM 2756 N N . ALA A 1 345 ? -26.415 5.300 20.796 1.00 89.25 345 ALA A N 1
ATOM 2757 C CA . ALA A 1 345 ? -25.875 4.780 19.547 1.00 89.25 345 ALA A CA 1
ATOM 2758 C C . ALA A 1 345 ? -24.921 5.805 18.913 1.00 89.25 345 ALA A C 1
ATOM 2760 O O . ALA A 1 345 ? -25.320 6.932 18.632 1.00 89.25 345 ALA A O 1
ATOM 2761 N N . ILE A 1 346 ? -23.679 5.395 18.655 1.00 92.12 346 ILE A N 1
ATOM 2762 C CA . ILE A 1 346 ? -22.656 6.248 18.038 1.00 92.12 346 ILE A CA 1
ATOM 2763 C C . ILE A 1 346 ? -22.870 6.255 16.510 1.00 92.12 346 ILE A C 1
ATOM 2765 O O . ILE A 1 346 ? -22.805 5.176 15.898 1.00 92.12 346 ILE A O 1
ATOM 2769 N N . PRO A 1 347 ? -23.133 7.417 15.879 1.00 91.69 347 PRO A N 1
ATOM 2770 C CA . PRO A 1 347 ? -23.329 7.520 14.434 1.00 91.69 347 PRO A CA 1
ATOM 2771 C C . PRO A 1 347 ? -22.012 7.349 13.665 1.00 91.69 347 PRO A C 1
ATOM 2773 O O . PRO A 1 347 ? -20.923 7.438 14.226 1.00 91.69 347 PRO A O 1
ATOM 2776 N N . LEU A 1 348 ? -22.098 7.099 12.358 1.00 89.44 348 LEU A N 1
ATOM 2777 C CA . LEU A 1 348 ? -20.913 6.937 11.508 1.00 89.44 348 LEU A CA 1
ATOM 2778 C C . LEU A 1 348 ? -20.243 8.277 11.205 1.00 89.44 348 LEU A C 1
ATOM 2780 O O . LEU A 1 348 ? -20.928 9.288 11.033 1.00 89.44 348 LEU A O 1
ATOM 2784 N N . GLU A 1 349 ? -18.915 8.281 11.091 1.00 87.38 349 GLU A N 1
ATOM 2785 C CA . GLU A 1 349 ? -18.201 9.428 10.531 1.00 87.38 349 GLU A CA 1
ATOM 2786 C C . GLU A 1 349 ? -18.386 9.475 9.004 1.00 87.38 349 GLU A C 1
ATOM 2788 O O . GLU A 1 349 ? -18.591 8.462 8.318 1.00 87.38 349 GLU A O 1
ATOM 2793 N N . LYS A 1 350 ? -18.368 10.690 8.453 1.00 86.50 350 LYS A N 1
ATOM 2794 C CA . LYS A 1 350 ? -18.278 10.886 7.011 1.00 86.50 350 LYS A CA 1
ATOM 2795 C C . LYS A 1 350 ? -16.822 10.669 6.596 1.00 86.50 350 LYS A C 1
ATOM 2797 O O . LYS A 1 350 ? -15.991 11.533 6.837 1.00 86.50 350 LYS A O 1
ATOM 2802 N N . LEU A 1 351 ? -16.560 9.532 5.962 1.00 81.00 351 LEU A N 1
ATOM 2803 C CA . LEU A 1 351 ? -15.281 9.158 5.382 1.00 81.00 351 LEU A CA 1
ATOM 2804 C C . LEU A 1 351 ? -15.398 9.133 3.861 1.00 81.00 351 LEU A C 1
ATOM 2806 O O . LEU A 1 351 ? -16.445 8.782 3.298 1.00 81.00 351 LEU A O 1
ATOM 2810 N N . GLU A 1 352 ? -14.308 9.480 3.192 1.00 78.38 352 GLU A N 1
ATOM 2811 C CA . GLU A 1 352 ? -14.223 9.420 1.742 1.00 78.38 352 GLU A CA 1
ATOM 2812 C C . GLU A 1 352 ? -13.521 8.135 1.302 1.00 78.38 352 GLU A C 1
ATOM 2814 O O . GLU A 1 352 ? -12.343 7.920 1.548 1.00 78.38 352 GLU A O 1
ATOM 2819 N N . PHE A 1 353 ? -14.270 7.263 0.629 1.00 78.19 353 PHE A N 1
ATOM 2820 C CA . PHE A 1 353 ? -13.735 6.049 0.018 1.00 78.19 353 PHE A CA 1
ATOM 2821 C C . PHE A 1 353 ? -13.564 6.301 -1.478 1.00 78.19 353 PHE A C 1
ATOM 2823 O O . PHE A 1 353 ? -14.511 6.132 -2.255 1.00 78.19 353 PHE A O 1
ATOM 2830 N N . ARG A 1 354 ? -12.374 6.748 -1.871 1.00 74.69 354 ARG A N 1
ATOM 2831 C CA . ARG A 1 354 ? -11.990 6.984 -3.268 1.00 74.69 354 ARG A CA 1
ATOM 2832 C C . ARG A 1 354 ? -10.908 5.981 -3.669 1.00 74.69 354 ARG A C 1
ATOM 2834 O O . ARG A 1 354 ? -10.163 5.508 -2.820 1.00 74.69 354 ARG A O 1
ATOM 2841 N N . LYS A 1 355 ? -10.869 5.610 -4.952 1.00 73.69 355 LYS A N 1
ATOM 2842 C CA . LYS A 1 355 ? -9.840 4.702 -5.482 1.00 73.69 355 LYS A CA 1
ATOM 2843 C C . LYS A 1 355 ? -8.464 5.366 -5.337 1.00 73.69 355 LYS A C 1
ATOM 2845 O O . LYS A 1 355 ? -8.320 6.523 -5.718 1.00 73.69 355 LYS A O 1
ATOM 2850 N N . ALA A 1 356 ? -7.487 4.597 -4.877 1.00 66.25 356 ALA A N 1
ATOM 2851 C CA . ALA A 1 356 ? -6.118 4.977 -4.545 1.00 66.25 356 ALA A CA 1
ATOM 2852 C C . ALA A 1 356 ? -6.010 6.066 -3.467 1.00 66.25 356 ALA A C 1
ATOM 2854 O O . ALA A 1 356 ? -5.067 6.845 -3.482 1.00 66.25 356 ALA A O 1
ATOM 2855 N N . GLU A 1 357 ? -6.984 6.140 -2.560 1.00 66.94 357 GLU A N 1
ATOM 2856 C CA . GLU A 1 357 ? -7.045 7.099 -1.447 1.00 66.94 357 GLU A CA 1
ATOM 2857 C C . GLU A 1 357 ? -7.652 6.465 -0.171 1.00 66.94 357 GLU A C 1
ATOM 2859 O O . GLU A 1 357 ? -7.848 7.142 0.837 1.00 66.94 357 GLU A O 1
ATOM 2864 N N . VAL A 1 358 ? -7.923 5.150 -0.163 1.00 58.28 358 VAL A N 1
ATOM 2865 C CA . VAL A 1 358 ? -8.610 4.443 0.936 1.00 58.28 358 VAL A CA 1
ATOM 2866 C C . VAL A 1 358 ? -7.809 4.474 2.249 1.00 58.28 358 VAL A C 1
ATOM 2868 O O . VAL A 1 358 ? -8.366 4.220 3.306 1.00 58.28 358 VAL A O 1
ATOM 2871 N N . GLY A 1 359 ? -6.518 4.813 2.244 1.00 55.50 359 GLY A N 1
ATOM 2872 C CA . GLY A 1 359 ? -5.670 4.828 3.445 1.00 55.50 359 GLY A CA 1
ATOM 2873 C C . GLY A 1 359 ? -5.585 6.153 4.218 1.00 55.50 359 GLY A C 1
ATOM 2874 O O . GLY A 1 359 ? -5.001 6.159 5.298 1.00 55.50 359 GLY A O 1
ATOM 2875 N N . ALA A 1 360 ? -6.108 7.265 3.689 1.00 53.31 360 ALA A N 1
ATOM 2876 C CA . ALA A 1 360 ? -5.642 8.593 4.104 1.00 53.31 360 ALA A CA 1
ATOM 2877 C C . ALA A 1 360 ? -6.338 9.207 5.338 1.00 53.31 360 ALA A C 1
ATOM 2879 O O . ALA A 1 360 ? -5.738 10.054 5.995 1.00 53.31 360 ALA A O 1
ATOM 2880 N N . GLU A 1 361 ? -7.565 8.807 5.699 1.00 56.69 361 GLU A N 1
ATOM 2881 C CA . GLU A 1 361 ? -8.334 9.522 6.735 1.00 56.69 361 GLU A CA 1
ATOM 2882 C C . GLU A 1 361 ? -9.164 8.585 7.634 1.00 56.69 361 GLU A C 1
ATOM 2884 O O . GLU A 1 361 ? -10.254 8.152 7.268 1.00 56.69 361 GLU A O 1
ATOM 2889 N N . TYR A 1 362 ? -8.671 8.323 8.852 1.00 64.12 362 TYR A N 1
ATOM 2890 C CA . TYR A 1 362 ? -9.390 7.612 9.930 1.00 64.12 362 TYR A CA 1
ATOM 2891 C C . TYR A 1 362 ? -9.449 8.460 11.199 1.00 64.12 362 TYR A C 1
ATOM 2893 O O . TYR A 1 362 ? -8.921 8.102 12.257 1.00 64.12 362 TYR A O 1
ATOM 2901 N N . ASN A 1 363 ? -10.032 9.649 11.067 1.00 66.75 363 ASN A N 1
ATOM 2902 C CA . ASN A 1 363 ? -9.989 10.666 12.112 1.00 66.75 363 ASN A CA 1
ATOM 2903 C C . ASN A 1 363 ? -10.863 10.329 13.338 1.00 66.75 363 ASN A C 1
ATOM 2905 O O . ASN A 1 363 ? -10.658 10.919 14.396 1.00 66.75 363 ASN A O 1
ATOM 2909 N N . ASP A 1 364 ? -11.836 9.425 13.227 1.00 79.12 364 ASP A N 1
ATOM 2910 C CA . ASP A 1 364 ? -12.691 8.962 14.330 1.00 79.12 364 ASP A CA 1
ATOM 2911 C C . ASP A 1 364 ? -11.981 7.964 15.242 1.00 79.12 364 ASP A C 1
ATOM 2913 O O . ASP A 1 364 ? -12.161 8.011 16.462 1.00 79.12 364 ASP A O 1
ATOM 2917 N N . LEU A 1 365 ? -11.163 7.073 14.671 1.00 84.62 365 LEU A N 1
ATOM 2918 C CA . LEU A 1 365 ? -10.474 6.026 15.426 1.00 84.62 365 LEU A CA 1
ATOM 2919 C C . LEU A 1 365 ? -9.630 6.614 16.558 1.00 84.62 365 LEU A C 1
ATOM 2921 O O . LEU A 1 365 ? -9.659 6.090 17.670 1.00 84.62 365 LEU A O 1
ATOM 2925 N N . GLY A 1 366 ? -8.935 7.728 16.298 1.00 82.44 366 GLY A N 1
ATOM 2926 C CA . GLY A 1 366 ? -8.176 8.465 17.312 1.00 82.44 366 GLY A CA 1
ATOM 2927 C C . GLY A 1 366 ? -9.028 8.807 18.536 1.00 82.44 366 GLY A C 1
ATOM 2928 O O . GLY A 1 366 ? -8.671 8.436 19.654 1.00 82.44 366 GLY A O 1
ATOM 2929 N N . THR A 1 367 ? -10.201 9.402 18.315 1.00 87.69 367 THR A N 1
ATOM 2930 C CA . THR A 1 367 ? -11.131 9.765 19.388 1.00 87.69 367 THR A CA 1
ATOM 2931 C C . THR A 1 367 ? -11.656 8.547 20.149 1.00 87.69 367 THR A C 1
ATOM 2933 O O . THR A 1 367 ? -11.734 8.574 21.379 1.00 87.69 367 THR A O 1
ATOM 2936 N N . LEU A 1 368 ? -11.987 7.455 19.448 1.00 89.94 368 LEU A N 1
ATOM 2937 C CA . LEU A 1 368 ? -12.467 6.218 20.079 1.00 89.94 368 LEU A CA 1
ATOM 2938 C C . LEU A 1 368 ? -11.393 5.562 20.962 1.00 89.94 368 LEU A C 1
ATOM 2940 O O . LEU A 1 368 ? -11.706 5.087 22.061 1.00 89.94 368 LEU A O 1
ATOM 2944 N N . TYR A 1 369 ? -10.129 5.570 20.522 1.00 85.56 369 TYR A N 1
ATOM 2945 C CA . TYR A 1 369 ? -8.994 5.112 21.327 1.00 85.56 369 TYR A CA 1
ATOM 2946 C C . TYR A 1 369 ? -8.800 5.984 22.567 1.00 85.56 369 TYR A C 1
ATOM 2948 O O . TYR A 1 369 ? -8.692 5.452 23.677 1.00 85.56 369 TYR A O 1
ATOM 2956 N N . THR A 1 370 ? -8.781 7.311 22.397 1.00 85.44 370 THR A N 1
ATOM 2957 C CA . THR A 1 370 ? -8.619 8.260 23.506 1.00 85.44 370 THR A CA 1
ATOM 2958 C C . THR A 1 370 ? -9.706 8.052 24.551 1.00 85.44 370 THR A C 1
ATOM 2960 O O . THR A 1 370 ? -9.394 7.907 25.735 1.00 85.44 370 THR A O 1
ATOM 2963 N N . TYR A 1 371 ? -10.967 7.971 24.119 1.00 90.50 371 TYR A N 1
ATOM 2964 C CA . TYR A 1 371 ? -12.090 7.752 25.019 1.00 90.50 371 TYR A CA 1
ATOM 2965 C C . TYR A 1 371 ? -11.988 6.412 25.751 1.00 90.50 371 TYR A C 1
ATOM 2967 O O . TYR A 1 371 ? -12.050 6.397 26.975 1.00 90.50 371 TYR A O 1
ATOM 2975 N N . SER A 1 372 ? -11.768 5.298 25.042 1.00 89.50 372 SER A N 1
ATOM 2976 C CA . SER A 1 372 ? -11.698 3.962 25.666 1.00 89.50 372 SER A CA 1
ATOM 2977 C C . SER A 1 372 ? -10.613 3.890 26.745 1.00 89.50 372 SER A C 1
ATOM 2979 O O . SER A 1 372 ? -10.826 3.328 27.819 1.00 89.50 372 SER A O 1
ATOM 2981 N N . ARG A 1 373 ? -9.462 4.527 26.494 1.00 85.50 373 ARG A N 1
ATOM 2982 C CA . ARG A 1 373 ? -8.372 4.634 27.469 1.00 85.50 373 ARG A CA 1
ATOM 2983 C C . ARG A 1 373 ? -8.770 5.463 28.693 1.00 85.50 373 ARG A C 1
ATOM 2985 O O . ARG A 1 373 ? -8.500 5.054 29.820 1.00 85.50 373 ARG A O 1
ATOM 2992 N N . LEU A 1 374 ? -9.379 6.632 28.491 1.00 87.00 374 LEU A N 1
ATOM 2993 C CA . LEU A 1 374 ? -9.789 7.510 29.593 1.00 87.00 374 LEU A CA 1
ATOM 2994 C C . LEU A 1 374 ? -10.958 6.921 30.396 1.00 87.00 374 LEU A C 1
ATOM 2996 O O . LEU A 1 374 ? -10.968 7.038 31.617 1.00 87.00 374 LEU A O 1
ATOM 3000 N N . ALA A 1 375 ? -11.893 6.230 29.742 1.00 90.69 375 ALA A N 1
ATOM 3001 C CA . ALA A 1 375 ? -12.983 5.515 30.396 1.00 90.69 375 ALA A CA 1
ATOM 3002 C C . ALA A 1 375 ? -12.445 4.395 31.298 1.00 90.69 375 ALA A C 1
ATOM 3004 O O . ALA A 1 375 ? -12.882 4.270 32.436 1.00 90.69 375 ALA A O 1
ATOM 3005 N N . PHE A 1 376 ? -11.434 3.639 30.856 1.00 89.44 376 PHE A N 1
ATOM 3006 C CA . PHE A 1 376 ? -10.770 2.657 31.718 1.00 89.44 376 PHE A CA 1
ATOM 3007 C C . PHE A 1 376 ? -10.164 3.298 32.981 1.00 89.44 376 PHE A C 1
ATOM 3009 O O . PHE A 1 376 ? -10.397 2.818 34.091 1.00 89.44 376 PHE A O 1
ATOM 3016 N N . LEU A 1 377 ? -9.463 4.430 32.836 1.00 87.00 377 LEU A N 1
ATOM 3017 C CA . LEU A 1 377 ? -8.931 5.192 33.976 1.00 87.00 377 LEU A CA 1
ATOM 3018 C C . LEU A 1 377 ? -10.039 5.685 34.918 1.00 87.00 377 LEU A C 1
ATOM 3020 O O . LEU A 1 377 ? -9.874 5.661 36.140 1.00 87.00 377 LEU A O 1
ATOM 3024 N N . ARG A 1 378 ? -11.176 6.108 34.359 1.00 89.88 378 ARG A N 1
ATOM 3025 C CA . ARG A 1 378 ? -12.347 6.529 35.128 1.00 89.88 378 ARG A CA 1
ATOM 3026 C C . ARG A 1 378 ? -12.935 5.381 35.945 1.00 89.88 378 ARG A C 1
ATOM 3028 O O . ARG A 1 378 ? -13.209 5.574 37.129 1.00 89.88 378 ARG A O 1
ATOM 3035 N N . ILE A 1 379 ? -13.091 4.206 35.334 1.00 91.19 379 ILE A N 1
ATOM 3036 C CA . ILE A 1 379 ? -13.601 2.989 35.985 1.00 91.19 379 ILE A CA 1
ATOM 3037 C C . ILE A 1 379 ? -12.709 2.613 37.161 1.00 91.19 379 ILE A C 1
ATOM 3039 O O . ILE A 1 379 ? -13.212 2.351 38.250 1.00 91.19 379 ILE A O 1
ATOM 3043 N N . GLN A 1 380 ? -11.392 2.647 36.967 1.00 87.44 380 GLN A N 1
ATOM 3044 C CA . GLN A 1 380 ? -10.450 2.363 38.039 1.00 87.44 380 GLN A CA 1
ATOM 3045 C C . GLN A 1 380 ? -10.567 3.353 39.200 1.00 87.44 380 GLN A C 1
ATOM 3047 O O . GLN A 1 380 ? -10.720 2.922 40.340 1.00 87.44 380 GLN A O 1
ATOM 3052 N N . SER A 1 381 ? -10.549 4.662 38.925 1.00 87.50 381 SER A N 1
ATOM 3053 C CA . SER A 1 381 ? -10.687 5.680 39.978 1.00 87.50 381 SER A CA 1
ATOM 3054 C C . SER A 1 381 ? -12.009 5.530 40.735 1.00 87.50 381 SER A C 1
ATOM 3056 O O . SER A 1 381 ? -12.037 5.645 41.955 1.00 87.50 381 SER A O 1
ATOM 3058 N N . ALA A 1 382 ? -13.103 5.245 40.023 1.00 89.75 382 ALA A N 1
ATOM 3059 C CA . ALA A 1 382 ? -14.410 5.017 40.631 1.00 89.75 382 ALA A CA 1
ATOM 3060 C C . ALA A 1 382 ? -14.421 3.764 41.519 1.00 89.75 382 ALA A C 1
ATOM 3062 O O . ALA A 1 382 ? -14.975 3.800 42.615 1.00 89.75 382 ALA A O 1
ATOM 3063 N N . ALA A 1 383 ? -13.800 2.672 41.067 1.00 88.50 383 ALA A N 1
ATOM 3064 C CA . ALA A 1 383 ? -13.712 1.431 41.826 1.00 88.50 383 ALA A CA 1
ATOM 3065 C C . ALA A 1 383 ? -12.860 1.589 43.097 1.00 88.50 383 ALA A C 1
ATOM 3067 O O . ALA A 1 383 ? -13.279 1.131 44.157 1.00 88.50 383 ALA A O 1
ATOM 3068 N N . GLU A 1 384 ? -11.719 2.285 43.015 1.00 86.25 384 GLU A N 1
ATOM 3069 C CA . GLU A 1 384 ? -10.871 2.620 44.173 1.00 86.25 384 GLU A CA 1
ATOM 3070 C C . GLU A 1 384 ? -11.621 3.484 45.206 1.00 86.25 384 GLU A C 1
ATOM 3072 O O . GLU A 1 384 ? -11.399 3.356 46.407 1.00 86.25 384 GLU A O 1
ATOM 3077 N N . GLU A 1 385 ? -12.543 4.336 44.751 1.00 87.62 385 GLU A N 1
ATOM 3078 C CA . GLU A 1 385 ? -13.388 5.192 45.596 1.00 87.62 385 GLU A CA 1
ATOM 3079 C C . GLU A 1 385 ? -14.691 4.508 46.062 1.00 87.62 385 GLU A C 1
ATOM 3081 O O . GLU A 1 385 ? -15.519 5.145 46.713 1.00 87.62 385 GLU A O 1
ATOM 3086 N N . GLY A 1 386 ? -14.918 3.233 45.716 1.00 86.56 386 GLY A N 1
ATOM 3087 C CA . GLY A 1 386 ? -16.147 2.500 46.053 1.00 86.56 386 GLY A CA 1
ATOM 3088 C C . GLY A 1 386 ? -17.404 2.975 45.307 1.00 86.56 386 GLY A C 1
ATOM 3089 O O . GLY A 1 386 ? -18.525 2.606 45.661 1.00 86.56 386 GLY A O 1
ATOM 3090 N N . LYS A 1 387 ? -17.255 3.784 44.253 1.00 90.62 387 LYS A N 1
ATOM 3091 C CA . LYS A 1 387 ? -18.351 4.366 43.464 1.00 90.62 387 LYS A CA 1
ATOM 3092 C C . LYS A 1 387 ? -18.812 3.411 42.360 1.00 90.62 387 LYS A C 1
ATOM 3094 O O . LYS A 1 387 ? -18.606 3.653 41.170 1.00 90.62 387 LYS A O 1
ATOM 3099 N N . ALA A 1 388 ? -19.472 2.324 42.761 1.00 89.31 388 ALA A N 1
ATOM 3100 C CA . ALA A 1 388 ? -19.904 1.245 41.864 1.00 89.31 388 ALA A CA 1
ATOM 3101 C C . ALA A 1 388 ? -20.730 1.728 40.655 1.00 89.31 388 ALA A C 1
ATOM 3103 O O . ALA A 1 388 ? -20.463 1.324 39.527 1.00 89.31 388 ALA A O 1
ATOM 3104 N N . GLN A 1 389 ? -21.708 2.614 40.873 1.00 92.19 389 GLN A N 1
ATOM 3105 C CA . GLN A 1 389 ? -22.597 3.111 39.811 1.00 92.19 389 GLN A CA 1
ATOM 3106 C C . GLN A 1 389 ? -21.839 3.883 38.724 1.00 92.19 389 GLN A C 1
ATOM 3108 O O . GLN A 1 389 ? -22.082 3.675 37.539 1.00 92.19 389 GLN A O 1
ATOM 3113 N N . GLU A 1 390 ? -20.882 4.728 39.113 1.00 92.69 390 GLU A N 1
ATOM 3114 C CA . GLU A 1 390 ? -20.061 5.487 38.164 1.00 92.69 390 GLU A CA 1
ATOM 3115 C C . GLU A 1 390 ? -19.165 4.553 37.346 1.00 92.69 390 GLU A C 1
ATOM 3117 O O . GLU A 1 390 ? -19.076 4.677 36.127 1.00 92.69 390 GLU A O 1
ATOM 3122 N N . ALA A 1 391 ? -18.551 3.570 38.008 1.00 92.69 391 ALA A N 1
ATOM 3123 C CA . ALA A 1 391 ? -17.681 2.601 37.357 1.00 92.69 391 ALA A CA 1
ATOM 3124 C C . ALA A 1 391 ? -18.455 1.717 36.358 1.00 92.69 391 ALA A C 1
ATOM 3126 O O . ALA A 1 391 ? -17.997 1.464 35.242 1.00 92.69 391 ALA A O 1
ATOM 3127 N N . LEU A 1 392 ? -19.662 1.280 36.731 1.00 93.00 392 LEU A N 1
ATOM 3128 C CA . LEU A 1 392 ? -20.545 0.507 35.858 1.00 93.00 392 LEU A CA 1
ATOM 3129 C C . LEU A 1 392 ? -21.064 1.339 34.681 1.00 93.00 392 LEU A C 1
ATOM 3131 O O . LEU A 1 392 ? -21.112 0.828 33.562 1.00 93.00 392 LEU A O 1
ATOM 3135 N N . TYR A 1 393 ? -21.396 2.612 34.906 1.00 94.19 393 TYR A N 1
ATOM 3136 C CA . TYR A 1 393 ? -21.820 3.526 33.847 1.00 94.19 393 TYR A CA 1
ATOM 3137 C C . TYR A 1 393 ? -20.722 3.717 32.791 1.00 94.19 393 TYR A C 1
ATOM 3139 O O . TYR A 1 393 ? -20.978 3.499 31.607 1.00 94.19 393 TYR A O 1
ATOM 3147 N N . SER A 1 394 ? -19.483 4.004 33.207 1.00 93.94 394 SER A N 1
ATOM 3148 C CA . SER A 1 394 ? -18.338 4.118 32.290 1.00 93.94 394 SER A CA 1
ATOM 3149 C C . SER A 1 394 ? -18.011 2.802 31.566 1.00 93.94 394 SER A C 1
ATOM 3151 O O . SER A 1 394 ? -17.544 2.793 30.425 1.00 93.94 394 SER A O 1
ATOM 3153 N N . CYS A 1 395 ? -18.259 1.654 32.205 1.00 93.38 395 CYS A N 1
ATOM 3154 C CA . CYS A 1 395 ? -18.107 0.350 31.557 1.00 93.38 395 CYS A CA 1
ATOM 3155 C C . CYS A 1 395 ? -19.161 0.139 30.450 1.00 93.38 395 CYS A C 1
ATOM 3157 O O . CYS A 1 395 ? -18.857 -0.402 29.381 1.00 93.38 395 CYS A O 1
ATOM 3159 N N . GLU A 1 396 ? -20.392 0.603 30.676 1.00 92.38 396 GLU A N 1
ATOM 3160 C CA . GLU A 1 396 ? -21.506 0.499 29.730 1.00 92.38 396 GLU A CA 1
ATOM 3161 C C . GLU A 1 396 ? -21.327 1.416 28.508 1.00 92.38 396 GLU A C 1
ATOM 3163 O O . GLU A 1 396 ? -21.562 1.003 27.370 1.00 92.38 396 GLU A O 1
ATOM 3168 N N . THR A 1 397 ? -20.848 2.642 28.701 1.00 94.31 397 THR A N 1
ATOM 3169 C CA . THR A 1 397 ? -20.518 3.557 27.596 1.00 94.31 397 THR A CA 1
ATOM 3170 C C . THR A 1 397 ? -19.342 3.030 26.762 1.00 94.31 397 THR A C 1
ATOM 3172 O O . THR A 1 397 ? -19.389 3.046 25.529 1.00 94.31 397 THR A O 1
ATOM 3175 N N . MET A 1 398 ? -18.323 2.437 27.396 1.00 93.19 398 MET A N 1
ATOM 3176 C CA . MET A 1 398 ? -17.227 1.764 26.688 1.00 93.19 398 MET A CA 1
ATOM 3177 C C . MET A 1 398 ? -17.702 0.527 25.901 1.00 93.19 398 MET A C 1
ATOM 3179 O O . MET A 1 398 ? -17.195 0.247 24.807 1.00 93.19 398 MET A O 1
ATOM 3183 N N . ARG A 1 399 ? -18.727 -0.194 26.383 1.00 92.50 399 ARG A N 1
ATOM 3184 C CA . ARG A 1 399 ? -19.392 -1.239 25.583 1.00 92.50 399 ARG A CA 1
ATOM 3185 C C . ARG A 1 399 ? -19.978 -0.655 24.301 1.00 92.50 399 ARG A C 1
ATOM 3187 O O . ARG A 1 399 ? -19.851 -1.287 23.253 1.00 92.50 399 ARG A O 1
ATOM 3194 N N . ASN A 1 400 ? -20.616 0.511 24.350 1.00 93.81 400 ASN A N 1
ATOM 3195 C CA . ASN A 1 400 ? -21.224 1.110 23.160 1.00 93.81 400 ASN A CA 1
ATOM 3196 C C . ASN A 1 400 ? -20.180 1.469 22.093 1.00 93.81 400 ASN A C 1
ATOM 3198 O O . ASN A 1 400 ? -20.453 1.282 20.907 1.00 93.81 400 ASN A O 1
ATOM 3202 N N . VAL A 1 401 ? -18.967 1.866 22.494 1.00 93.06 401 VAL A N 1
ATOM 3203 C CA . VAL A 1 401 ? -17.826 2.030 21.574 1.00 93.06 401 VAL A CA 1
ATOM 3204 C C . VAL A 1 401 ? -17.460 0.710 20.901 1.00 93.06 401 VAL A C 1
ATOM 3206 O O . VAL A 1 401 ? -17.395 0.642 19.673 1.00 93.06 401 VAL A O 1
ATOM 3209 N N . CYS A 1 402 ? -17.306 -0.369 21.674 1.00 91.12 402 CYS A N 1
ATOM 3210 C CA . CYS A 1 402 ? -17.041 -1.695 21.107 1.00 91.12 402 CYS A CA 1
ATOM 3211 C C . CYS A 1 402 ? -18.159 -2.125 20.141 1.00 91.12 402 CYS A C 1
ATOM 3213 O O . CYS A 1 402 ? -17.881 -2.598 19.043 1.00 91.12 402 CYS A O 1
ATOM 3215 N N . ARG A 1 403 ? -19.423 -1.889 20.510 1.00 91.06 403 ARG A N 1
ATOM 3216 C CA . ARG A 1 403 ? -20.604 -2.224 19.703 1.00 91.06 403 ARG A CA 1
ATOM 3217 C C . ARG A 1 403 ? -20.714 -1.383 18.429 1.00 91.06 403 ARG A C 1
ATOM 3219 O O . ARG A 1 403 ? -21.216 -1.868 17.415 1.00 91.06 403 ARG A O 1
ATOM 3226 N N . HIS A 1 404 ? -20.258 -0.134 18.448 1.00 91.31 404 HIS A N 1
ATOM 3227 C CA . HIS A 1 404 ? -20.121 0.668 17.236 1.00 91.31 404 HIS A CA 1
ATOM 3228 C C . HIS A 1 404 ? -19.104 0.017 16.291 1.00 91.31 404 HIS A C 1
ATOM 3230 O O . HIS A 1 404 ? -19.446 -0.282 15.147 1.00 91.31 404 HIS A O 1
ATOM 3236 N N . LEU A 1 405 ? -17.916 -0.317 16.803 1.00 90.31 405 LEU A N 1
ATOM 3237 C CA . LEU A 1 405 ? -16.837 -0.952 16.041 1.00 90.31 405 LEU A CA 1
ATOM 3238 C C . LEU A 1 405 ? -17.217 -2.349 15.502 1.00 90.31 405 LEU A C 1
ATOM 3240 O O . LEU A 1 405 ? -16.843 -2.687 14.384 1.00 90.31 405 LEU A O 1
ATOM 3244 N N . GLU A 1 406 ? -18.056 -3.121 16.206 1.00 88.69 406 GLU A N 1
ATOM 3245 C CA . GLU A 1 406 ? -18.636 -4.389 15.707 1.00 88.69 406 GLU A CA 1
ATOM 3246 C C . GLU A 1 406 ? -19.442 -4.222 14.409 1.00 88.69 406 GLU A C 1
ATOM 3248 O O . GLU A 1 406 ? -19.658 -5.183 13.665 1.00 88.69 406 GLU A O 1
ATOM 3253 N N . ASN A 1 407 ? -19.959 -3.023 14.144 1.00 83.25 407 ASN A N 1
ATOM 3254 C CA . ASN A 1 407 ? -20.868 -2.754 13.034 1.00 83.25 407 ASN A CA 1
ATOM 3255 C C . ASN A 1 407 ? -20.211 -1.989 11.890 1.00 83.25 407 ASN A C 1
ATOM 3257 O O . ASN A 1 407 ? -20.895 -1.654 10.922 1.00 83.25 407 ASN A O 1
ATOM 3261 N N . VAL A 1 408 ? -18.911 -1.730 11.978 1.00 82.69 408 VAL A N 1
ATOM 3262 C CA . VAL A 1 408 ? -18.155 -0.968 10.989 1.00 82.69 408 VAL A CA 1
ATOM 3263 C C . VAL A 1 408 ? -17.066 -1.861 10.404 1.00 82.69 408 VAL A C 1
ATOM 3265 O O . VAL A 1 408 ? -16.455 -2.661 11.106 1.00 82.69 408 VAL A O 1
ATOM 3268 N N . ALA A 1 409 ? -16.883 -1.795 9.087 1.00 73.38 409 ALA A N 1
ATOM 3269 C CA . ALA A 1 409 ? -15.843 -2.531 8.381 1.00 73.38 409 ALA A CA 1
ATOM 3270 C C . ALA A 1 409 ? -15.013 -1.522 7.594 1.00 73.38 409 ALA A C 1
ATOM 3272 O O . ALA A 1 409 ? -15.509 -0.931 6.637 1.00 73.38 409 ALA A O 1
ATOM 3273 N N . GLY A 1 410 ? -13.781 -1.311 8.036 1.00 73.62 410 GLY A N 1
ATOM 3274 C CA . GLY A 1 410 ? -12.857 -0.367 7.438 1.00 73.62 410 GLY A CA 1
ATOM 3275 C C . GLY A 1 410 ? -11.415 -0.702 7.821 1.00 73.62 410 GLY A C 1
ATOM 3276 O O . GLY A 1 410 ? -11.191 -1.454 8.775 1.00 73.62 410 GLY A O 1
ATOM 3277 N N . PRO A 1 411 ? -10.440 -0.141 7.104 1.00 66.56 411 PRO A N 1
ATOM 3278 C CA . PRO A 1 411 ? -9.030 -0.202 7.458 1.00 66.56 411 PRO A CA 1
ATOM 3279 C C . PRO A 1 411 ? -8.793 0.209 8.907 1.00 66.56 411 PRO A C 1
ATOM 3281 O O . PRO A 1 411 ? -9.404 1.153 9.395 1.00 66.56 411 PRO A O 1
ATOM 3284 N N . ALA A 1 412 ? -7.951 -0.536 9.620 1.00 76.88 412 ALA A N 1
ATOM 3285 C CA . ALA A 1 412 ? -7.671 -0.353 11.049 1.00 76.88 412 ALA A CA 1
ATOM 3286 C C . ALA A 1 412 ? -8.864 -0.472 12.037 1.00 76.88 412 ALA A C 1
ATOM 3288 O O . ALA A 1 412 ? -8.613 -0.547 13.242 1.00 76.88 412 ALA A O 1
ATOM 3289 N N . TYR A 1 413 ? -10.127 -0.584 11.599 1.00 82.75 413 TYR A N 1
ATOM 3290 C CA . TYR A 1 413 ? -11.277 -0.747 12.509 1.00 82.75 413 TYR A CA 1
ATOM 3291 C C . TYR A 1 413 ? -11.265 -2.084 13.252 1.00 82.75 413 TYR A C 1
ATOM 3293 O O . TYR A 1 413 ? -11.668 -2.128 14.413 1.00 82.75 413 TYR A O 1
ATOM 3301 N N . GLY A 1 414 ? -10.771 -3.169 12.643 1.00 82.31 414 GLY A N 1
ATOM 3302 C CA . GLY A 1 414 ? -10.571 -4.431 13.361 1.00 82.31 414 GLY A CA 1
ATOM 3303 C C . GLY A 1 414 ? -9.532 -4.287 14.475 1.00 82.31 414 GLY A C 1
ATOM 3304 O O . GLY A 1 414 ? -9.768 -4.727 15.598 1.00 82.31 414 GLY A O 1
ATOM 3305 N N . ASN A 1 415 ? -8.433 -3.571 14.217 1.00 80.75 415 ASN A N 1
ATOM 3306 C CA . ASN A 1 415 ? -7.439 -3.237 15.243 1.00 80.75 415 ASN A CA 1
ATOM 3307 C C . ASN A 1 415 ? -8.021 -2.352 16.356 1.00 80.75 415 ASN A C 1
ATOM 3309 O O . ASN A 1 415 ? -7.731 -2.578 17.537 1.00 80.75 415 ASN A O 1
ATOM 3313 N N . ALA A 1 416 ? -8.872 -1.388 15.997 1.00 85.50 416 ALA A N 1
ATOM 3314 C CA . ALA A 1 416 ? -9.579 -0.554 16.962 1.00 85.50 416 ALA A CA 1
ATOM 3315 C C . ALA A 1 416 ? -10.509 -1.386 17.840 1.00 85.50 416 ALA A C 1
ATOM 3317 O O . ALA A 1 416 ? -10.456 -1.286 19.064 1.00 85.50 416 ALA A O 1
ATOM 3318 N N . TRP A 1 417 ? -11.288 -2.280 17.228 1.00 89.56 417 TRP A N 1
ATOM 3319 C CA . TRP A 1 417 ? -12.175 -3.187 17.943 1.00 89.56 417 TRP A CA 1
ATOM 3320 C C . TRP A 1 417 ? -11.416 -4.078 18.928 1.00 89.56 417 TRP A C 1
ATOM 3322 O O . TRP A 1 417 ? -11.831 -4.187 20.080 1.00 89.56 417 TRP A O 1
ATOM 3332 N N . ILE A 1 418 ? -10.277 -4.655 18.524 1.00 87.31 418 ILE A N 1
ATOM 3333 C CA . ILE A 1 418 ? -9.458 -5.474 19.426 1.00 87.31 418 ILE A CA 1
ATOM 3334 C C . ILE A 1 418 ? -8.944 -4.645 20.605 1.00 87.31 418 ILE A C 1
ATOM 3336 O O . ILE A 1 418 ? -9.046 -5.081 21.748 1.00 87.31 418 ILE A O 1
ATOM 3340 N N . THR A 1 419 ? -8.402 -3.456 20.345 1.00 86.44 419 THR A N 1
ATOM 3341 C CA . THR A 1 419 ? -7.802 -2.608 21.386 1.00 86.44 419 THR A CA 1
ATOM 3342 C C . THR A 1 419 ? -8.854 -2.119 22.385 1.00 86.44 419 THR A C 1
ATOM 3344 O O . THR A 1 419 ? -8.687 -2.286 23.592 1.00 86.44 419 THR A O 1
ATOM 3347 N N . CYS A 1 420 ? -9.975 -1.577 21.900 1.00 89.31 420 CYS A N 1
ATOM 3348 C CA . CYS A 1 420 ? -11.099 -1.165 22.743 1.00 89.31 420 CYS A CA 1
ATOM 3349 C C . CYS A 1 420 ? -11.702 -2.363 23.493 1.00 89.31 420 CYS A C 1
ATOM 3351 O O . CYS A 1 420 ? -12.033 -2.258 24.673 1.00 89.31 420 CYS A O 1
ATOM 3353 N N . GLY A 1 421 ? -11.783 -3.522 22.835 1.00 91.00 421 GLY A N 1
ATOM 3354 C CA . GLY A 1 421 ? -12.210 -4.777 23.442 1.00 91.00 421 GLY A CA 1
ATOM 3355 C C . GLY A 1 421 ? -11.299 -5.222 24.586 1.00 91.00 421 GLY A C 1
ATOM 3356 O O . GLY A 1 421 ? -11.796 -5.617 25.634 1.00 91.00 421 GLY A O 1
ATOM 3357 N N . GLN A 1 422 ? -9.977 -5.105 24.434 1.00 89.50 422 GLN A N 1
ATOM 3358 C CA . GLN A 1 422 ? -9.018 -5.411 25.501 1.00 89.50 422 GLN A CA 1
ATOM 3359 C C . GLN A 1 422 ? -9.198 -4.487 26.709 1.00 89.50 422 GLN A C 1
ATOM 3361 O O . GLN A 1 422 ? -9.312 -4.998 27.819 1.00 89.50 422 GLN A O 1
ATOM 3366 N N . HIS A 1 423 ? -9.327 -3.171 26.501 1.00 87.81 423 HIS A N 1
ATOM 3367 C CA . HIS A 1 423 ? -9.619 -2.227 27.590 1.00 87.81 423 HIS A CA 1
ATOM 3368 C C . HIS A 1 423 ? -10.930 -2.547 28.309 1.00 87.81 423 HIS A C 1
ATOM 3370 O O . HIS A 1 423 ? -11.030 -2.427 29.530 1.00 87.81 423 HIS A O 1
ATOM 3376 N N . ARG A 1 424 ? -11.937 -3.004 27.563 1.00 91.31 424 ARG A N 1
ATOM 3377 C CA . ARG A 1 424 ? -13.201 -3.446 28.144 1.00 91.31 424 ARG A CA 1
ATOM 3378 C C . ARG A 1 424 ? -13.048 -4.693 29.011 1.00 91.31 424 ARG A C 1
ATOM 3380 O O . ARG A 1 424 ? -13.630 -4.737 30.091 1.00 91.31 424 ARG A O 1
ATOM 3387 N N . LEU A 1 425 ? -12.270 -5.676 28.565 1.00 92.62 425 LEU A N 1
ATOM 3388 C CA . LEU A 1 425 ? -11.966 -6.866 29.363 1.00 92.62 425 LEU A CA 1
ATOM 3389 C C . LEU A 1 425 ? -11.149 -6.505 30.612 1.00 92.62 425 LEU A C 1
ATOM 3391 O O . LEU A 1 425 ? -11.481 -6.982 31.691 1.00 92.62 425 LEU A O 1
ATOM 3395 N N . ASP A 1 426 ? -10.165 -5.603 30.494 1.00 90.25 426 ASP A N 1
ATOM 3396 C CA . ASP A 1 426 ? -9.405 -5.077 31.641 1.00 90.25 426 ASP A CA 1
ATOM 3397 C C . ASP A 1 426 ? -10.338 -4.424 32.676 1.00 90.25 426 ASP A C 1
ATOM 3399 O O . ASP A 1 426 ? -10.221 -4.673 33.875 1.00 90.25 426 ASP A O 1
ATOM 3403 N N . ALA A 1 427 ? -11.301 -3.614 32.222 1.00 90.19 427 ALA A N 1
ATOM 3404 C CA . ALA A 1 427 ? -12.284 -2.981 33.099 1.00 90.19 427 ALA A CA 1
ATOM 3405 C C . ALA A 1 427 ? -13.194 -3.994 33.803 1.00 90.19 427 ALA A C 1
ATOM 3407 O O . ALA A 1 427 ? -13.467 -3.843 34.991 1.00 90.19 427 ALA A O 1
ATOM 3408 N N . MET A 1 428 ? -13.663 -5.020 33.086 1.00 92.44 428 MET A N 1
ATOM 3409 C CA . MET A 1 428 ? -14.474 -6.090 33.676 1.00 92.44 428 MET A CA 1
ATOM 3410 C C . MET A 1 428 ? -13.688 -6.848 34.746 1.00 92.44 428 MET A C 1
ATOM 3412 O O . MET A 1 428 ? -14.194 -7.030 35.847 1.00 92.44 428 MET A O 1
ATOM 3416 N N . GLU A 1 429 ? -12.441 -7.236 34.464 1.00 91.12 429 GLU A N 1
ATOM 3417 C CA . GLU A 1 429 ? -11.565 -7.899 35.440 1.00 91.12 429 GLU A CA 1
ATOM 3418 C C . GLU A 1 429 ? -11.347 -7.039 36.691 1.00 91.12 429 GLU A C 1
ATOM 3420 O O . GLU A 1 429 ? -11.391 -7.550 37.810 1.00 91.12 429 GLU A O 1
ATOM 3425 N N . LEU A 1 430 ? -11.135 -5.733 36.518 1.00 89.88 430 LEU A N 1
ATOM 3426 C CA . LEU A 1 430 ? -10.959 -4.799 37.628 1.00 89.88 430 LEU A CA 1
ATOM 3427 C C . LEU A 1 430 ? -12.227 -4.674 38.487 1.00 89.88 430 LEU A C 1
ATOM 3429 O O . LEU A 1 430 ? -12.139 -4.656 39.714 1.00 89.88 430 LEU A O 1
ATOM 3433 N N . LEU A 1 431 ? -13.402 -4.630 37.860 1.00 90.81 431 LEU A N 1
ATOM 3434 C CA . LEU A 1 431 ? -14.685 -4.550 38.559 1.00 90.81 431 LEU A CA 1
ATOM 3435 C C . LEU A 1 431 ? -15.083 -5.862 39.254 1.00 90.81 431 LEU A C 1
ATOM 3437 O O . LEU A 1 431 ? -15.699 -5.825 40.316 1.00 90.81 431 LEU A O 1
ATOM 3441 N N . LEU A 1 432 ? -14.697 -7.011 38.692 1.00 90.38 432 LEU A N 1
ATOM 3442 C CA . LEU A 1 432 ? -14.830 -8.309 39.359 1.00 90.38 432 LEU A CA 1
ATOM 3443 C C . LEU A 1 432 ? -13.981 -8.336 40.637 1.00 90.38 432 LEU A C 1
ATOM 3445 O O . LEU A 1 432 ? -14.494 -8.636 41.710 1.00 90.38 432 LEU A O 1
ATOM 3449 N N . LYS A 1 433 ? -12.708 -7.922 40.549 1.00 87.31 433 LYS A N 1
ATOM 3450 C CA . LYS A 1 433 ? -11.787 -7.878 41.701 1.00 87.31 433 LYS A CA 1
ATOM 3451 C C . LYS A 1 433 ? -12.236 -6.933 42.815 1.00 87.31 433 LYS A C 1
ATOM 3453 O O . LYS A 1 433 ? -11.895 -7.168 43.969 1.00 87.31 433 LYS A O 1
ATOM 3458 N N . SER A 1 434 ? -12.948 -5.856 42.488 1.00 85.56 434 SER A N 1
ATOM 3459 C CA . SER A 1 434 ? -13.429 -4.899 43.489 1.00 85.56 434 SER A CA 1
ATOM 3460 C C . SER A 1 434 ? -14.699 -5.356 44.214 1.00 85.56 434 SER A C 1
ATOM 3462 O O . SER A 1 434 ? -15.087 -4.725 45.194 1.00 85.56 434 SER A O 1
ATOM 3464 N N . GLY A 1 435 ? -15.364 -6.425 43.752 1.00 84.12 435 GLY A N 1
ATOM 3465 C CA . GLY A 1 435 ? -16.620 -6.911 44.333 1.00 84.12 435 GLY A CA 1
ATOM 3466 C C . GLY A 1 435 ? -17.809 -5.959 44.138 1.00 84.12 435 GLY A C 1
ATOM 3467 O O . GLY A 1 435 ? -18.843 -6.118 44.781 1.00 84.12 435 GLY A O 1
ATOM 3468 N N . LEU A 1 436 ? -17.682 -4.958 43.258 1.00 82.94 436 LEU A N 1
ATOM 3469 C CA . LEU A 1 436 ? -18.693 -3.911 43.055 1.00 82.94 436 LEU A CA 1
ATOM 3470 C C . LEU A 1 436 ? -19.781 -4.300 42.034 1.00 82.94 436 LEU A C 1
ATOM 3472 O O . LEU A 1 436 ? -20.699 -3.517 41.781 1.00 82.94 436 LEU A O 1
ATOM 3476 N N . CYS A 1 437 ? -19.689 -5.483 41.418 1.00 87.81 437 CYS A N 1
ATOM 3477 C CA . CYS A 1 437 ? -20.611 -5.918 40.370 1.00 87.81 437 CYS A CA 1
ATOM 3478 C C . CYS A 1 437 ? -21.848 -6.645 40.920 1.00 87.81 437 CYS A C 1
ATOM 3480 O O . CYS A 1 437 ? -21.715 -7.713 41.517 1.00 87.81 437 CYS A O 1
ATOM 3482 N N . PRO A 1 438 ? -23.071 -6.157 40.643 1.00 89.56 438 PRO A N 1
ATOM 3483 C CA . PRO A 1 438 ? -24.281 -6.886 40.996 1.00 89.56 438 PRO A CA 1
ATOM 3484 C C . PRO A 1 438 ? -24.450 -8.138 40.121 1.00 89.56 438 PRO A C 1
ATOM 3486 O O . PRO A 1 438 ? -24.086 -8.149 38.943 1.00 89.56 438 PRO A O 1
ATOM 3489 N N . ALA A 1 439 ? -25.087 -9.177 40.669 1.00 88.25 439 ALA A N 1
ATOM 3490 C CA . ALA A 1 439 ? -25.279 -10.463 39.989 1.00 88.25 439 ALA A CA 1
ATOM 3491 C C . ALA A 1 439 ? -25.998 -10.351 38.628 1.00 88.25 439 ALA A C 1
ATOM 3493 O O . ALA A 1 439 ? -25.711 -11.117 37.707 1.00 88.25 439 ALA A O 1
ATOM 3494 N N . GLU A 1 440 ? -26.911 -9.389 38.468 1.00 89.12 440 GLU A N 1
ATOM 3495 C CA . GLU A 1 440 ? -27.575 -9.122 37.185 1.00 89.12 440 GLU A CA 1
ATOM 3496 C C . GLU A 1 440 ? -26.573 -8.699 36.099 1.00 89.12 440 GLU A C 1
ATOM 3498 O O . GLU A 1 440 ? -26.623 -9.199 34.971 1.00 89.12 440 GLU A O 1
ATOM 3503 N N . GLN A 1 441 ? -25.617 -7.838 36.457 1.00 90.88 441 GLN A N 1
ATOM 3504 C CA . GLN A 1 441 ? -24.579 -7.377 35.541 1.00 90.88 441 GLN A CA 1
ATOM 3505 C C . GLN A 1 441 ? -23.639 -8.523 35.156 1.00 90.88 441 GLN A C 1
ATOM 3507 O O . GLN A 1 441 ? -23.317 -8.676 33.978 1.00 90.88 441 GLN A O 1
ATOM 3512 N N . LEU A 1 442 ? -23.270 -9.378 36.116 1.00 90.44 442 LEU A N 1
ATOM 3513 C CA . LEU A 1 442 ? -22.449 -10.568 35.865 1.00 90.44 442 LEU A CA 1
ATOM 3514 C C . LEU A 1 442 ? -23.127 -11.527 34.871 1.00 90.44 442 LEU A C 1
ATOM 3516 O O . LEU A 1 442 ? -22.507 -11.976 33.906 1.00 90.44 442 LEU A O 1
ATOM 3520 N N . ARG A 1 443 ? -24.435 -11.783 35.030 1.00 90.00 443 ARG A N 1
ATOM 3521 C CA . ARG A 1 443 ? -25.205 -12.601 34.070 1.00 90.00 443 ARG A CA 1
ATOM 3522 C C . ARG A 1 443 ? -25.211 -11.983 32.672 1.00 90.00 443 ARG A C 1
ATOM 3524 O O . ARG A 1 443 ? -25.036 -12.704 31.689 1.00 90.00 443 ARG A O 1
ATOM 3531 N N . ARG A 1 444 ? -25.378 -10.659 32.571 1.00 91.12 444 ARG A N 1
ATOM 3532 C CA . ARG A 1 444 ? -25.325 -9.941 31.287 1.00 91.12 444 ARG A CA 1
ATOM 3533 C C . ARG A 1 444 ? -23.946 -10.074 30.636 1.00 91.12 444 ARG A C 1
ATOM 3535 O O . ARG A 1 444 ? -23.869 -10.414 29.456 1.00 91.12 444 ARG A O 1
ATOM 3542 N N . TRP A 1 445 ? -22.869 -9.878 31.393 1.00 92.44 445 TRP A N 1
ATOM 3543 C CA . TRP A 1 445 ? -21.500 -10.012 30.889 1.00 92.44 445 TRP A CA 1
ATOM 3544 C C . TRP A 1 445 ? -21.191 -11.417 30.385 1.00 92.44 445 TRP A C 1
ATOM 3546 O O . TRP A 1 445 ? -20.605 -11.548 29.314 1.00 92.44 445 TRP A O 1
ATOM 3556 N N . ALA A 1 446 ? -21.646 -12.470 31.067 1.00 88.81 446 ALA A N 1
ATOM 3557 C CA . ALA A 1 446 ? -21.439 -13.843 30.603 1.00 88.81 446 ALA A CA 1
ATOM 3558 C C . ALA A 1 446 ? -22.032 -14.091 29.198 1.00 88.81 446 ALA A C 1
ATOM 3560 O O . ALA A 1 446 ? -21.394 -14.725 28.349 1.00 88.81 446 ALA A O 1
ATOM 3561 N N . VAL A 1 447 ? -23.230 -13.556 28.928 1.00 90.62 447 VAL A N 1
ATOM 3562 C CA . VAL A 1 447 ? -23.882 -13.634 27.607 1.00 90.62 447 VAL A CA 1
ATOM 3563 C C . VAL A 1 447 ? -23.125 -12.802 26.571 1.00 90.62 447 VAL A C 1
ATOM 3565 O O . VAL A 1 447 ? -22.867 -13.269 25.459 1.00 90.62 447 VAL A O 1
ATOM 3568 N N . GLU A 1 448 ? -22.738 -11.580 26.927 1.00 90.62 448 GLU A N 1
ATOM 3569 C CA . GLU A 1 448 ? -22.030 -10.670 26.026 1.00 90.62 448 GLU A CA 1
ATOM 3570 C C . GLU A 1 448 ? -20.628 -11.174 25.655 1.00 90.62 448 GLU A C 1
ATOM 3572 O O . GLU A 1 448 ? -20.248 -11.084 24.490 1.00 90.62 448 GLU A O 1
ATOM 3577 N N . LEU A 1 449 ? -19.881 -11.755 26.597 1.00 92.19 449 LEU A N 1
ATOM 3578 C CA . LEU A 1 449 ? -18.555 -12.331 26.353 1.00 92.19 449 LEU A CA 1
ATOM 3579 C C . LEU A 1 449 ? -18.629 -13.524 25.398 1.00 92.19 449 LEU A C 1
ATOM 3581 O O . LEU A 1 449 ? -17.803 -13.641 24.494 1.00 92.19 449 LEU A O 1
ATOM 3585 N N . ARG A 1 450 ? -19.662 -14.369 25.535 1.00 90.06 450 ARG A N 1
ATOM 3586 C CA . ARG A 1 450 ? -19.921 -15.461 24.584 1.00 90.06 450 ARG A CA 1
ATOM 3587 C C . ARG A 1 450 ? -20.233 -14.914 23.190 1.00 90.06 450 ARG A C 1
ATOM 3589 O O . ARG A 1 450 ? -19.697 -15.410 22.205 1.00 90.06 450 ARG A O 1
ATOM 3596 N N . LYS A 1 451 ? -21.060 -13.869 23.101 1.00 91.19 451 LYS A N 1
ATOM 3597 C CA . LYS A 1 451 ? -21.357 -13.204 21.826 1.00 91.19 451 LYS A CA 1
ATOM 3598 C C . LYS A 1 451 ? -20.092 -12.608 21.199 1.00 91.19 451 LYS A C 1
ATOM 3600 O O . LYS A 1 451 ? -19.861 -12.793 20.007 1.00 91.19 451 LYS A O 1
ATOM 3605 N N . MET A 1 452 ? -19.266 -11.929 21.990 1.00 89.88 452 MET A N 1
ATOM 3606 C CA . MET A 1 452 ? -18.012 -11.337 21.529 1.00 89.88 452 MET A CA 1
ATOM 3607 C C . MET A 1 452 ? -17.063 -12.403 20.975 1.00 89.88 452 MET A C 1
ATOM 3609 O O . MET A 1 452 ? -16.533 -12.214 19.887 1.00 89.88 452 MET A O 1
ATOM 3613 N N . GLU A 1 453 ? -16.931 -13.548 21.652 1.00 89.56 453 GLU A N 1
ATOM 3614 C CA . GLU A 1 453 ? -16.140 -14.687 21.170 1.00 89.56 453 GLU A CA 1
ATOM 3615 C C . GLU A 1 453 ? -16.626 -15.183 19.797 1.00 89.56 453 GLU A C 1
ATOM 3617 O O . GLU A 1 453 ? -15.822 -15.344 18.883 1.00 89.56 453 GLU A O 1
ATOM 3622 N N . THR A 1 454 ? -17.942 -15.345 19.609 1.00 89.69 454 THR A N 1
ATOM 3623 C CA . THR A 1 454 ? -18.505 -15.772 18.311 1.00 89.69 454 THR A CA 1
ATOM 3624 C C . THR A 1 454 ? -18.326 -14.742 17.193 1.00 89.69 454 THR A C 1
ATOM 3626 O O . THR A 1 454 ? -18.300 -15.101 16.019 1.00 89.69 454 THR A O 1
ATOM 3629 N N . LEU A 1 455 ? -18.189 -13.457 17.537 1.00 89.75 455 LEU A N 1
ATOM 3630 C CA . LEU A 1 455 ? -17.995 -12.382 16.565 1.00 89.75 455 LEU A CA 1
ATOM 3631 C C . LEU A 1 455 ? -16.554 -12.288 16.053 1.00 89.75 455 LEU A C 1
ATOM 3633 O O . LEU A 1 455 ? -16.350 -11.681 15.005 1.00 89.75 455 LEU A O 1
ATOM 3637 N N . ILE A 1 456 ? -15.572 -12.883 16.740 1.00 88.00 456 ILE A N 1
ATOM 3638 C CA . ILE A 1 456 ? -14.149 -12.763 16.380 1.00 88.00 456 ILE A CA 1
ATOM 3639 C C . ILE A 1 456 ? -13.899 -13.209 14.939 1.00 88.00 456 ILE A C 1
ATOM 3641 O O . ILE A 1 456 ? -13.326 -12.439 14.176 1.00 88.00 456 ILE A O 1
ATOM 3645 N N . THR A 1 457 ? -14.412 -14.370 14.527 1.00 84.94 457 THR A N 1
ATOM 3646 C CA . THR A 1 457 ? -14.249 -14.877 13.151 1.00 84.94 457 THR A CA 1
ATOM 3647 C C . THR A 1 457 ? -14.869 -13.941 12.109 1.00 84.94 457 THR A C 1
ATOM 3649 O O . THR A 1 457 ? -14.309 -13.720 11.041 1.00 84.94 457 THR A O 1
ATOM 3652 N N . VAL A 1 458 ? -16.013 -13.326 12.426 1.00 87.50 458 VAL A N 1
ATOM 3653 C CA . VAL A 1 458 ? -16.669 -12.358 11.531 1.00 87.50 458 VAL A CA 1
ATOM 3654 C C . VAL A 1 458 ? -15.852 -11.069 11.418 1.00 87.50 458 VAL A C 1
ATOM 3656 O O . VAL A 1 458 ? -15.783 -10.468 10.346 1.00 87.50 458 VAL A O 1
ATOM 3659 N N . MET A 1 459 ? -15.257 -10.615 12.521 1.00 86.44 459 MET A N 1
ATOM 3660 C CA . MET A 1 459 ? -14.412 -9.420 12.544 1.00 86.44 459 MET A CA 1
ATOM 3661 C C . MET A 1 459 ? -13.077 -9.657 11.838 1.00 86.44 459 MET A C 1
ATOM 3663 O O . MET A 1 459 ? -12.612 -8.769 11.127 1.00 86.44 459 MET A O 1
ATOM 3667 N N . GLU A 1 460 ? -12.510 -10.852 11.972 1.00 83.94 460 GLU A N 1
ATOM 3668 C CA . GLU A 1 460 ? -11.317 -11.292 11.254 1.00 83.94 460 GLU A CA 1
ATOM 3669 C C . GLU A 1 460 ? -11.540 -11.263 9.738 1.00 83.94 460 GLU A C 1
ATOM 3671 O O . GLU A 1 460 ? -10.779 -10.616 9.023 1.00 83.94 460 GLU A O 1
ATOM 3676 N N . GLU A 1 461 ? -12.648 -11.833 9.253 1.00 85.25 461 GLU A N 1
ATOM 3677 C CA . GLU A 1 461 ? -12.983 -11.827 7.823 1.00 85.25 461 GLU A CA 1
ATOM 3678 C C . GLU A 1 461 ? -13.200 -10.406 7.275 1.00 85.25 461 GLU A C 1
ATOM 3680 O O . GLU A 1 461 ? -12.786 -10.063 6.165 1.00 85.25 461 GLU A O 1
ATOM 3685 N N . ARG A 1 462 ? -13.821 -9.526 8.069 1.00 85.94 462 ARG A N 1
ATOM 3686 C CA . ARG A 1 462 ? -13.986 -8.113 7.696 1.00 85.94 462 ARG A CA 1
ATOM 3687 C C . ARG A 1 462 ? -12.657 -7.370 7.650 1.00 85.94 462 ARG A C 1
ATOM 3689 O O . ARG A 1 462 ? -12.493 -6.524 6.771 1.00 85.94 462 ARG A O 1
ATOM 3696 N N . GLN A 1 463 ? -11.748 -7.663 8.578 1.00 83.25 463 GLN A N 1
ATOM 3697 C CA . GLN A 1 463 ? -10.414 -7.074 8.590 1.00 83.25 463 GLN A CA 1
ATOM 3698 C C . GLN A 1 463 ? -9.614 -7.554 7.380 1.00 83.25 463 GLN A C 1
ATOM 3700 O O . GLN A 1 463 ? -9.062 -6.721 6.674 1.00 83.25 463 GLN A O 1
ATOM 3705 N N . LEU A 1 464 ? -9.627 -8.856 7.086 1.00 82.56 464 LEU A N 1
ATOM 3706 C CA . LEU A 1 464 ? -9.012 -9.440 5.892 1.00 82.56 464 LEU A CA 1
ATOM 3707 C C . LEU A 1 464 ? -9.478 -8.748 4.609 1.00 82.56 464 LEU A C 1
ATOM 3709 O O . LEU A 1 464 ? -8.658 -8.349 3.785 1.00 82.56 464 LEU A O 1
ATOM 3713 N N . PHE A 1 465 ? -10.790 -8.548 4.467 1.00 86.94 465 PHE A N 1
ATOM 3714 C CA . PHE A 1 465 ? -11.348 -7.817 3.332 1.00 86.94 465 PHE A CA 1
ATOM 3715 C C . PHE A 1 465 ? -10.835 -6.377 3.259 1.00 86.94 465 PHE A C 1
ATOM 3717 O O . PHE A 1 465 ? -10.437 -5.921 2.190 1.00 86.94 465 PHE A O 1
ATOM 3724 N N . ALA A 1 466 ? -10.854 -5.650 4.378 1.00 84.75 466 ALA A N 1
ATOM 3725 C CA . ALA A 1 466 ? -10.399 -4.265 4.414 1.00 84.75 466 ALA A CA 1
ATOM 3726 C C . ALA A 1 466 ? -8.903 -4.146 4.082 1.00 84.75 466 ALA A C 1
ATOM 3728 O O . ALA A 1 466 ? -8.542 -3.300 3.272 1.00 84.75 466 ALA A O 1
ATOM 3729 N N . GLU A 1 467 ? -8.057 -5.014 4.640 1.00 81.75 467 GLU A N 1
ATOM 3730 C CA . GLU A 1 467 ? -6.615 -5.065 4.358 1.00 81.75 467 GLU A CA 1
ATOM 3731 C C . GLU A 1 467 ? -6.333 -5.366 2.883 1.00 81.75 467 GLU A C 1
ATOM 3733 O O . GLU A 1 467 ? -5.536 -4.669 2.260 1.00 81.75 467 GLU A O 1
ATOM 3738 N N . ALA A 1 468 ? -7.043 -6.331 2.290 1.00 84.94 468 ALA A N 1
ATOM 3739 C CA . ALA A 1 468 ? -6.910 -6.640 0.868 1.00 84.94 468 ALA A CA 1
ATOM 3740 C C . ALA A 1 468 ? -7.280 -5.440 -0.021 1.00 84.94 468 ALA A C 1
ATOM 3742 O O . ALA A 1 468 ? -6.595 -5.163 -1.007 1.00 84.94 468 ALA A O 1
ATOM 3743 N N . VAL A 1 469 ? -8.342 -4.702 0.335 1.00 86.94 469 VAL A N 1
ATOM 3744 C CA . VAL A 1 469 ? -8.721 -3.467 -0.368 1.00 86.94 469 VAL A CA 1
ATOM 3745 C C . VAL A 1 469 ? -7.602 -2.434 -0.266 1.00 86.94 469 VAL A C 1
ATOM 3747 O O . VAL A 1 469 ? -7.210 -1.906 -1.298 1.00 86.94 469 VAL A O 1
ATOM 3750 N N . ILE A 1 470 ? -7.062 -2.165 0.929 1.00 80.62 470 ILE A N 1
ATOM 3751 C CA . ILE A 1 470 ? -5.976 -1.184 1.117 1.00 80.62 470 ILE A CA 1
ATOM 3752 C C . ILE A 1 470 ? -4.738 -1.585 0.328 1.00 80.62 470 ILE A C 1
ATOM 3754 O O . ILE A 1 470 ? -4.159 -0.741 -0.340 1.00 80.62 470 ILE A O 1
ATOM 3758 N N . ALA A 1 471 ? -4.319 -2.847 0.401 1.00 79.38 471 ALA A N 1
ATOM 3759 C CA . ALA A 1 471 ? -3.108 -3.308 -0.264 1.00 79.38 471 ALA A CA 1
ATOM 3760 C C . ALA A 1 471 ? -3.210 -3.134 -1.788 1.00 79.38 471 ALA A C 1
ATOM 3762 O O . ALA A 1 471 ? -2.272 -2.656 -2.429 1.00 79.38 471 ALA A O 1
ATOM 3763 N N . LEU A 1 472 ? -4.377 -3.441 -2.366 1.00 82.69 472 LEU A N 1
ATOM 3764 C CA . LEU A 1 472 ? -4.653 -3.191 -3.781 1.00 82.69 472 LEU A CA 1
ATOM 3765 C C . LEU A 1 472 ? -4.719 -1.701 -4.113 1.00 82.69 472 LEU A C 1
ATOM 3767 O O . LEU A 1 472 ? -4.227 -1.292 -5.161 1.00 82.69 472 LEU A O 1
ATOM 3771 N N . ASP A 1 473 ? -5.315 -0.904 -3.233 1.00 80.75 473 ASP A N 1
ATOM 3772 C CA . ASP A 1 473 ? -5.466 0.537 -3.411 1.00 80.75 473 ASP A CA 1
ATOM 3773 C C . ASP A 1 473 ? -4.117 1.266 -3.327 1.00 80.75 473 ASP A C 1
ATOM 3775 O O . ASP A 1 473 ? -3.834 2.129 -4.152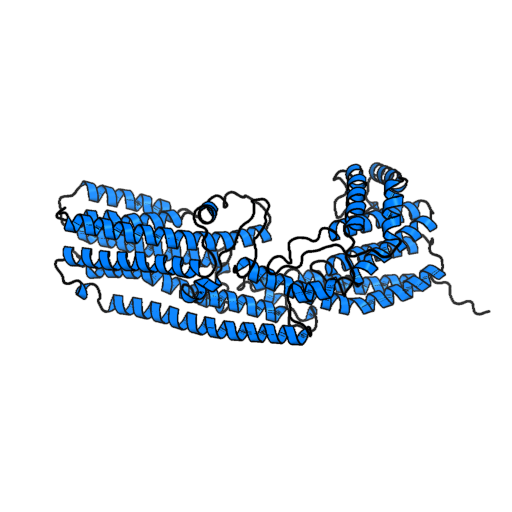 1.00 80.75 473 ASP A O 1
ATOM 3779 N N . LEU A 1 474 ? -3.249 0.858 -2.395 1.00 76.00 474 LEU A N 1
ATOM 3780 C CA . LEU A 1 474 ? -1.861 1.304 -2.281 1.00 76.00 474 LEU A CA 1
ATOM 3781 C C . LEU A 1 474 ? -1.062 0.911 -3.520 1.00 76.00 474 LEU A C 1
ATOM 3783 O O . LEU A 1 474 ? -0.334 1.737 -4.059 1.00 76.00 474 LEU A O 1
ATOM 3787 N N . PHE A 1 475 ? -1.210 -0.320 -4.013 1.00 78.12 475 PHE A N 1
ATOM 3788 C CA . PHE A 1 475 ? -0.554 -0.720 -5.255 1.00 78.12 475 PHE A CA 1
ATOM 3789 C C . PHE A 1 475 ? -1.019 0.144 -6.439 1.00 78.12 475 PHE A C 1
ATOM 3791 O O . PHE A 1 475 ? -0.190 0.639 -7.203 1.00 78.12 475 PHE A O 1
ATOM 3798 N N . ASP A 1 476 ? -2.328 0.370 -6.585 1.00 78.62 476 ASP A N 1
ATOM 3799 C CA . ASP A 1 476 ? -2.888 1.231 -7.636 1.00 78.62 476 ASP A CA 1
ATOM 3800 C C . ASP A 1 476 ? -2.411 2.688 -7.491 1.00 78.62 476 ASP A C 1
ATOM 3802 O O . ASP A 1 476 ? -2.129 3.345 -8.495 1.00 78.62 476 ASP A O 1
ATOM 3806 N N . MET A 1 477 ? -2.272 3.179 -6.256 1.00 72.69 477 MET A N 1
ATOM 3807 C CA . MET A 1 477 ? -1.686 4.480 -5.937 1.00 72.69 477 MET A CA 1
ATOM 3808 C C . MET A 1 477 ? -0.229 4.534 -6.412 1.00 72.69 477 MET A C 1
ATOM 3810 O O . MET A 1 477 ? 0.083 5.325 -7.293 1.00 72.69 477 MET A O 1
ATOM 3814 N N . PHE A 1 478 ? 0.652 3.650 -5.933 1.00 69.06 478 PHE A N 1
ATOM 3815 C CA . PHE A 1 478 ? 2.079 3.657 -6.288 1.00 69.06 478 PHE A CA 1
ATOM 3816 C C . PHE A 1 478 ? 2.350 3.394 -7.773 1.00 69.06 478 PHE A C 1
ATOM 3818 O O . PHE A 1 478 ? 3.335 3.894 -8.313 1.00 69.06 478 PHE A O 1
ATOM 3825 N N . THR A 1 479 ? 1.479 2.645 -8.452 1.00 71.19 479 THR A N 1
ATOM 3826 C CA . THR A 1 479 ? 1.601 2.387 -9.895 1.00 71.19 479 THR A CA 1
ATOM 3827 C C . THR A 1 479 ? 0.981 3.474 -10.780 1.00 71.19 479 THR A C 1
ATOM 3829 O O . THR A 1 479 ? 1.018 3.356 -12.009 1.00 71.19 479 THR A O 1
ATOM 3832 N N . GLY A 1 480 ? 0.433 4.535 -10.174 1.00 64.88 480 GLY A N 1
ATOM 3833 C CA . GLY A 1 480 ? -0.178 5.677 -10.855 1.00 64.88 480 GLY A CA 1
ATOM 3834 C C . GLY A 1 480 ? -1.461 5.332 -11.620 1.00 64.88 480 GLY A C 1
ATOM 3835 O O . GLY A 1 480 ? -1.827 6.025 -12.568 1.00 64.88 480 GLY A O 1
ATOM 3836 N N . GLU A 1 481 ? -2.161 4.268 -11.213 1.00 64.50 481 GLU A N 1
ATOM 3837 C CA . GLU A 1 481 ? -3.530 3.952 -11.648 1.00 64.50 481 GLU A CA 1
ATOM 3838 C C . GLU A 1 481 ? -4.611 4.696 -10.830 1.00 64.50 481 GLU A C 1
ATOM 3840 O O . GLU A 1 481 ? -5.813 4.418 -10.982 1.00 64.50 481 GLU A O 1
ATOM 3845 N N . GLY A 1 482 ? -4.202 5.631 -9.965 1.00 55.41 482 GLY A N 1
ATOM 38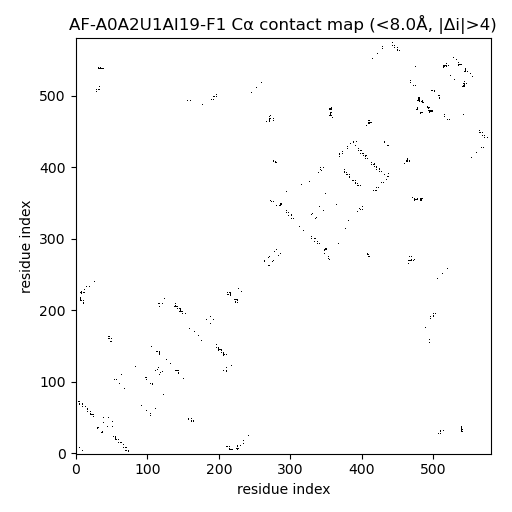46 C CA . GLY A 1 482 ? -5.082 6.400 -9.089 1.00 55.41 482 GLY A CA 1
ATOM 3847 C C . GLY A 1 482 ? -4.506 7.738 -8.585 1.00 55.41 482 GLY A C 1
ATOM 3848 O O . GLY A 1 482 ? -3.595 8.277 -9.208 1.00 55.41 482 GLY A O 1
ATOM 3849 N N . GLY A 1 483 ? -5.145 8.306 -7.550 1.00 56.44 483 GLY A N 1
ATOM 3850 C CA . GLY A 1 483 ? -5.147 9.722 -7.138 1.00 56.44 483 GLY A CA 1
ATOM 3851 C C . GLY A 1 483 ? -3.831 10.358 -6.661 1.00 56.44 483 GLY A C 1
ATOM 3852 O O . GLY A 1 483 ? -2.740 9.821 -6.831 1.00 56.44 483 GLY A O 1
ATOM 3853 N N . MET A 1 484 ? -3.943 11.576 -6.116 1.00 61.16 484 MET A N 1
ATOM 3854 C CA . MET A 1 484 ? -2.804 12.314 -5.550 1.00 61.16 484 MET A CA 1
ATOM 3855 C C . MET A 1 484 ? -2.369 11.654 -4.239 1.00 61.16 484 MET A C 1
ATOM 3857 O O . MET A 1 484 ? -3.193 11.352 -3.383 1.00 61.16 484 MET A O 1
ATOM 3861 N N . ILE A 1 485 ? -1.067 11.516 -4.045 1.00 62.03 485 ILE A N 1
ATOM 3862 C CA . ILE A 1 485 ? -0.470 11.247 -2.745 1.00 62.03 485 ILE A CA 1
ATOM 3863 C C . ILE A 1 485 ? -0.314 12.586 -2.028 1.00 62.03 485 ILE A C 1
ATOM 3865 O O . ILE A 1 485 ? 0.481 13.424 -2.447 1.00 62.03 485 ILE A O 1
ATOM 3869 N N . SER A 1 486 ? -1.047 12.788 -0.940 1.00 52.94 486 SER A N 1
ATOM 3870 C CA . SER A 1 486 ? -0.913 13.980 -0.098 1.00 52.94 486 SER A CA 1
ATOM 3871 C C . SER A 1 486 ? -0.047 13.663 1.118 1.00 52.94 486 SER A C 1
ATOM 3873 O O . SER A 1 486 ? -0.388 12.796 1.919 1.00 52.94 486 SER A O 1
ATOM 3875 N N . GLY A 1 487 ? 1.083 14.358 1.259 1.00 51.88 487 GLY A N 1
ATOM 3876 C CA . GLY A 1 487 ? 1.990 14.237 2.402 1.00 51.88 487 GLY A CA 1
ATOM 3877 C C . GLY A 1 487 ? 2.325 15.592 3.025 1.00 51.88 487 GLY A C 1
ATOM 3878 O O . GLY A 1 487 ? 1.935 16.643 2.521 1.00 51.88 487 GLY A O 1
ATOM 3879 N N . ALA A 1 488 ? 3.104 15.583 4.112 1.00 38.94 488 ALA A N 1
ATOM 3880 C CA . ALA A 1 488 ? 3.558 16.809 4.783 1.00 38.94 488 ALA A CA 1
ATOM 3881 C C . ALA A 1 488 ? 4.357 17.755 3.857 1.00 38.94 488 ALA A C 1
ATOM 3883 O O . ALA A 1 488 ? 4.399 18.959 4.094 1.00 38.94 488 ALA A O 1
ATOM 3884 N N . ALA A 1 489 ? 4.948 17.216 2.784 1.00 41.69 489 ALA A N 1
ATOM 3885 C CA . ALA A 1 489 ? 5.684 17.954 1.756 1.00 41.69 489 ALA A CA 1
ATOM 3886 C C . ALA A 1 489 ? 4.803 18.474 0.591 1.00 41.69 489 ALA A C 1
ATOM 3888 O O . ALA A 1 489 ? 5.317 19.111 -0.331 1.00 41.69 489 ALA A O 1
ATOM 3889 N N . GLY A 1 490 ? 3.486 18.229 0.620 1.00 51.84 490 GLY A N 1
ATOM 3890 C CA . GLY A 1 490 ? 2.527 18.624 -0.415 1.00 51.84 490 GLY A CA 1
ATOM 3891 C C . GLY A 1 490 ? 1.886 17.442 -1.146 1.00 51.84 490 GLY A C 1
ATOM 3892 O O . GLY A 1 490 ? 2.053 16.283 -0.765 1.00 51.84 490 GLY A O 1
ATOM 3893 N N . GLU A 1 491 ? 1.123 17.751 -2.195 1.00 59.16 491 GLU A N 1
ATOM 3894 C CA . GLU A 1 491 ? 0.477 16.749 -3.044 1.00 59.16 491 GLU A CA 1
ATOM 3895 C C . GLU A 1 491 ? 1.395 16.335 -4.209 1.00 59.16 491 GLU A C 1
ATOM 3897 O O . GLU A 1 491 ? 1.995 17.180 -4.881 1.00 59.16 491 GLU A O 1
ATOM 3902 N N . TYR A 1 492 ? 1.470 15.035 -4.482 1.00 63.06 492 TYR A N 1
ATOM 3903 C CA . TYR A 1 492 ? 2.315 14.427 -5.506 1.00 63.06 492 TYR A CA 1
ATOM 3904 C C . TYR A 1 492 ? 1.540 13.385 -6.323 1.00 63.06 492 TYR A C 1
ATOM 3906 O O . TYR A 1 492 ? 0.762 12.618 -5.766 1.00 63.06 492 TYR A O 1
ATOM 3914 N N . ARG A 1 493 ? 1.754 13.319 -7.647 1.00 65.06 493 ARG A N 1
ATOM 3915 C CA . ARG A 1 493 ? 1.228 12.220 -8.479 1.00 65.06 493 ARG A CA 1
ATOM 3916 C C . ARG A 1 493 ? 2.332 11.229 -8.828 1.00 65.06 493 ARG A C 1
ATOM 3918 O O . ARG A 1 493 ? 3.239 11.625 -9.558 1.00 65.06 493 ARG A O 1
ATOM 3925 N N . PRO A 1 494 ? 2.232 9.958 -8.417 1.00 67.56 494 PRO A N 1
ATOM 3926 C CA . PRO A 1 494 ? 3.169 8.922 -8.837 1.00 67.56 494 PRO A CA 1
ATOM 3927 C C . PRO A 1 494 ? 3.109 8.674 -10.352 1.00 67.56 494 PRO A C 1
ATOM 3929 O O . PRO A 1 494 ? 2.137 9.024 -11.031 1.00 67.56 494 PRO A O 1
ATOM 3932 N N . LEU A 1 495 ? 4.179 8.085 -10.899 1.00 69.56 495 LEU A N 1
ATOM 3933 C CA . LEU A 1 495 ? 4.282 7.801 -12.329 1.00 69.56 495 LEU A CA 1
ATOM 3934 C C . LEU A 1 495 ? 3.241 6.742 -12.679 1.00 69.56 495 LEU A C 1
ATOM 3936 O O . LEU A 1 495 ? 3.188 5.722 -11.993 1.00 69.56 495 LEU A O 1
ATOM 3940 N N . PRO A 1 496 ? 2.457 6.898 -13.757 1.00 74.81 496 PRO A N 1
ATOM 3941 C CA . PRO A 1 496 ? 1.566 5.840 -14.202 1.00 74.81 496 PRO A CA 1
ATOM 3942 C C . PRO A 1 496 ? 2.379 4.724 -14.870 1.00 74.81 496 PRO A C 1
ATOM 3944 O O . PRO A 1 496 ? 2.442 4.642 -16.098 1.00 74.81 496 PRO A O 1
ATOM 3947 N N . TYR A 1 497 ? 3.006 3.852 -14.074 1.00 76.00 497 TYR A N 1
ATOM 3948 C CA . TYR A 1 497 ? 3.882 2.756 -14.514 1.00 76.00 497 TYR A CA 1
ATOM 3949 C C . TYR A 1 497 ? 3.243 1.894 -15.605 1.00 76.00 497 TYR A C 1
ATOM 3951 O O . TYR A 1 497 ? 3.914 1.497 -16.559 1.00 76.00 497 TYR A O 1
ATOM 3959 N N . ARG A 1 498 ? 1.922 1.683 -15.537 1.00 79.06 498 ARG A N 1
ATOM 3960 C CA . ARG A 1 498 ? 1.167 0.957 -16.566 1.00 79.06 498 ARG A CA 1
ATOM 3961 C C . ARG A 1 498 ? 1.313 1.557 -17.962 1.00 79.06 498 ARG A C 1
ATOM 3963 O O . ARG A 1 498 ? 1.365 0.822 -18.944 1.00 79.06 498 ARG A O 1
ATOM 3970 N N . THR A 1 499 ? 1.376 2.880 -18.076 1.00 81.62 499 THR A N 1
ATOM 3971 C CA . THR A 1 499 ? 1.527 3.564 -19.375 1.00 81.62 499 THR A CA 1
ATOM 3972 C C . THR A 1 499 ? 2.916 3.349 -19.975 1.00 81.62 499 THR A C 1
ATOM 3974 O O . THR A 1 499 ? 3.096 3.481 -21.187 1.00 81.62 499 THR A O 1
ATOM 3977 N N . LEU A 1 500 ? 3.887 2.960 -19.144 1.00 80.19 500 LEU A N 1
ATOM 3978 C CA . LEU A 1 500 ? 5.261 2.680 -19.538 1.00 80.19 500 LEU A CA 1
ATOM 3979 C C . LEU A 1 500 ? 5.560 1.181 -19.680 1.00 80.19 500 LEU A C 1
ATOM 3981 O O . LEU A 1 500 ? 6.692 0.809 -19.992 1.00 80.19 500 LEU A O 1
ATOM 3985 N N . LYS A 1 501 ? 4.558 0.308 -19.506 1.00 84.62 501 LYS A N 1
ATOM 3986 C CA . LYS A 1 501 ? 4.763 -1.145 -19.422 1.00 84.62 501 LYS A CA 1
ATOM 3987 C C . LYS A 1 501 ? 5.437 -1.766 -20.646 1.00 84.62 501 LYS A C 1
ATOM 3989 O O . LYS A 1 501 ? 6.163 -2.735 -20.505 1.00 84.62 501 LYS A O 1
ATOM 3994 N N . PHE A 1 502 ? 5.269 -1.194 -21.838 1.00 86.81 502 PHE A N 1
ATOM 3995 C CA . PHE A 1 502 ? 5.949 -1.683 -23.045 1.00 86.81 502 PHE A CA 1
ATOM 3996 C C . PHE A 1 502 ? 7.363 -1.121 -23.235 1.00 86.81 502 PHE A C 1
ATOM 3998 O O . PHE A 1 502 ? 8.118 -1.663 -24.034 1.00 86.81 502 PHE A O 1
ATOM 4005 N N . PHE A 1 503 ? 7.752 -0.078 -22.501 1.00 83.56 503 PHE A N 1
ATOM 4006 C CA . PHE A 1 503 ? 9.127 0.430 -22.499 1.00 83.56 503 PHE A CA 1
ATOM 4007 C C . PHE A 1 503 ? 10.005 -0.348 -21.511 1.00 83.56 503 PHE A C 1
ATOM 4009 O O . PHE A 1 503 ? 11.166 -0.625 -21.800 1.00 83.56 503 PHE A O 1
ATOM 4016 N N . LEU A 1 504 ? 9.431 -0.748 -20.371 1.00 80.62 504 LEU A N 1
ATOM 4017 C CA . LEU A 1 504 ? 10.093 -1.541 -19.329 1.00 80.62 504 LEU A CA 1
ATOM 4018 C C . LEU A 1 504 ? 9.240 -2.765 -18.933 1.00 80.62 504 LEU A C 1
ATOM 4020 O O . LEU A 1 504 ? 8.805 -2.869 -17.781 1.00 80.62 504 LEU A O 1
ATOM 4024 N N . PRO A 1 505 ? 8.992 -3.712 -19.859 1.00 88.44 505 PRO A N 1
ATOM 4025 C CA . PRO A 1 505 ? 8.120 -4.861 -19.598 1.00 88.44 505 PRO A CA 1
ATOM 4026 C C . PRO A 1 505 ? 8.619 -5.761 -18.470 1.00 88.44 505 PRO A C 1
ATOM 4028 O O . PRO A 1 505 ? 7.811 -6.318 -17.738 1.00 88.44 505 PRO A O 1
ATOM 4031 N N . GLN A 1 506 ? 9.933 -5.860 -18.269 1.00 84.56 506 GLN A N 1
ATOM 4032 C CA . GLN A 1 506 ? 10.534 -6.610 -17.166 1.00 84.56 506 GLN A CA 1
ATOM 4033 C C . GLN A 1 506 ? 10.172 -6.036 -15.786 1.00 84.56 506 GLN A C 1
ATOM 4035 O O . GLN A 1 506 ? 9.958 -6.798 -14.845 1.00 84.56 506 GLN A O 1
ATOM 4040 N N . LEU A 1 507 ? 10.047 -4.708 -15.671 1.00 79.06 507 LEU A N 1
ATOM 4041 C CA . LEU A 1 507 ? 9.649 -4.050 -14.428 1.00 79.06 507 LEU A CA 1
ATOM 4042 C C . LEU A 1 507 ? 8.157 -4.270 -14.169 1.00 79.06 507 LEU A C 1
ATOM 4044 O O . LEU A 1 507 ? 7.780 -4.662 -13.069 1.00 79.06 507 LEU A O 1
ATOM 4048 N N . TRP A 1 508 ? 7.311 -4.079 -15.188 1.00 85.56 508 TRP A N 1
ATOM 4049 C CA . TRP A 1 508 ? 5.872 -4.327 -15.051 1.00 85.56 508 TRP A CA 1
ATOM 4050 C C . TRP A 1 508 ? 5.567 -5.800 -14.773 1.00 85.56 508 TRP A C 1
ATOM 4052 O O . TRP A 1 508 ? 4.706 -6.100 -13.950 1.00 85.56 508 TRP A O 1
ATOM 4062 N N . TRP A 1 509 ? 6.302 -6.724 -15.400 1.00 87.56 509 TRP A N 1
ATOM 4063 C CA . TRP A 1 509 ? 6.209 -8.151 -15.108 1.00 87.56 509 TRP A CA 1
ATOM 4064 C C . TRP A 1 509 ? 6.489 -8.431 -13.627 1.00 87.56 509 TRP A C 1
ATOM 4066 O O . TRP A 1 509 ? 5.634 -9.017 -12.964 1.00 87.56 509 TRP A O 1
ATOM 4076 N N . TYR A 1 510 ? 7.620 -7.958 -13.090 1.00 83.06 510 TYR A N 1
ATOM 4077 C CA . TYR A 1 510 ? 7.951 -8.100 -11.668 1.00 83.06 510 TYR A CA 1
ATOM 4078 C C . TYR A 1 510 ? 6.847 -7.537 -10.755 1.00 83.06 510 TYR A C 1
ATOM 4080 O O . TYR A 1 510 ? 6.353 -8.251 -9.885 1.00 83.06 510 TYR A O 1
ATOM 4088 N N . LEU A 1 511 ? 6.404 -6.297 -10.998 1.00 81.00 511 LEU A N 1
ATOM 4089 C CA . LEU A 1 511 ? 5.351 -5.647 -10.207 1.00 81.00 511 LEU A CA 1
ATOM 4090 C C . LEU A 1 511 ? 4.027 -6.426 -10.245 1.00 81.00 511 LEU A C 1
ATOM 4092 O O . LEU A 1 511 ? 3.331 -6.528 -9.238 1.00 81.00 511 LEU A O 1
ATOM 4096 N N . THR A 1 512 ? 3.688 -7.007 -11.396 1.00 85.94 512 THR A N 1
ATOM 4097 C CA . THR A 1 512 ? 2.470 -7.811 -11.568 1.00 85.94 512 THR A CA 1
ATOM 4098 C C . THR A 1 512 ? 2.567 -9.147 -10.831 1.00 85.94 512 THR A C 1
ATOM 4100 O O . THR A 1 512 ? 1.589 -9.588 -10.224 1.00 85.94 512 THR A O 1
ATOM 4103 N N . VAL A 1 513 ? 3.740 -9.791 -10.837 1.00 85.31 513 VAL A N 1
ATOM 4104 C CA . VAL A 1 513 ? 3.989 -11.016 -10.055 1.00 85.31 513 VAL A CA 1
ATOM 4105 C C . VAL A 1 513 ? 3.891 -10.725 -8.557 1.00 85.31 513 VAL A C 1
ATOM 4107 O O . VAL A 1 513 ? 3.207 -11.458 -7.846 1.00 85.31 513 VAL A O 1
ATOM 4110 N N . ASP A 1 514 ? 4.494 -9.630 -8.094 1.00 80.38 514 ASP A N 1
ATOM 4111 C CA . ASP A 1 514 ? 4.426 -9.168 -6.702 1.00 80.38 514 ASP A CA 1
ATOM 4112 C C . ASP A 1 514 ? 2.965 -8.909 -6.272 1.00 80.38 514 ASP A C 1
ATOM 4114 O O . ASP A 1 514 ? 2.480 -9.476 -5.288 1.00 80.38 514 ASP A O 1
ATOM 4118 N N . ARG A 1 515 ? 2.194 -8.173 -7.090 1.00 84.75 515 ARG A N 1
ATOM 4119 C CA . ARG A 1 515 ? 0.749 -7.953 -6.878 1.00 84.75 515 ARG A CA 1
ATOM 4120 C C . ARG A 1 515 ? -0.042 -9.261 -6.823 1.00 84.75 515 ARG A C 1
ATOM 4122 O O . ARG A 1 515 ? -0.924 -9.415 -5.981 1.00 84.75 515 ARG A O 1
ATOM 4129 N N . THR A 1 516 ? 0.265 -10.206 -7.710 1.00 86.69 516 THR A N 1
ATOM 4130 C CA . THR A 1 516 ? -0.394 -11.521 -7.745 1.00 86.69 516 THR A CA 1
ATOM 4131 C C . THR A 1 516 ? -0.105 -12.309 -6.472 1.00 86.69 516 THR A C 1
ATOM 4133 O O . THR A 1 516 ? -1.019 -12.901 -5.900 1.00 86.69 516 THR A O 1
ATOM 4136 N N . MET A 1 517 ? 1.141 -12.291 -5.996 1.00 80.25 517 MET A N 1
ATOM 4137 C CA . MET A 1 517 ? 1.514 -12.939 -4.741 1.00 80.25 517 MET A CA 1
ATOM 4138 C C . MET A 1 517 ? 0.783 -12.296 -3.558 1.00 80.25 517 MET A C 1
ATOM 4140 O O . MET A 1 517 ? 0.203 -13.003 -2.740 1.00 80.25 517 MET A O 1
ATOM 4144 N N . MET A 1 518 ? 0.715 -10.963 -3.509 1.00 81.12 518 MET A N 1
ATOM 4145 C CA . MET A 1 518 ? -0.064 -10.237 -2.503 1.00 81.12 518 MET A CA 1
ATOM 4146 C C . MET A 1 518 ? -1.545 -10.659 -2.498 1.00 81.12 518 MET A C 1
ATOM 4148 O O . MET A 1 518 ? -2.075 -11.012 -1.446 1.00 81.12 518 MET A O 1
ATOM 4152 N N . LEU A 1 519 ? -2.195 -10.730 -3.665 1.00 85.12 519 LEU A N 1
ATOM 4153 C CA . LEU A 1 519 ? -3.572 -11.227 -3.797 1.00 85.12 519 LEU A CA 1
ATOM 4154 C C . LEU A 1 519 ? -3.739 -12.660 -3.270 1.00 85.12 519 LEU A C 1
ATOM 4156 O O . LEU A 1 519 ? -4.706 -12.955 -2.567 1.00 85.12 519 LEU A O 1
ATOM 4160 N N . GLN A 1 520 ? -2.797 -13.549 -3.594 1.00 81.12 520 GLN A N 1
ATOM 4161 C CA . GLN A 1 520 ? -2.815 -14.937 -3.130 1.00 81.12 520 GLN A CA 1
ATOM 4162 C C . GLN A 1 520 ? -2.672 -15.043 -1.612 1.00 81.12 520 GLN A C 1
ATOM 4164 O O . GLN A 1 520 ? -3.292 -15.916 -1.010 1.00 81.12 520 GLN A O 1
ATOM 4169 N N . LEU A 1 521 ? -1.907 -14.150 -0.982 1.00 78.75 521 LEU A N 1
ATOM 4170 C CA . LEU A 1 521 ? -1.756 -14.150 0.469 1.00 78.75 521 LEU A CA 1
ATOM 4171 C C . LEU A 1 521 ? -3.048 -13.759 1.211 1.00 78.75 521 LEU A C 1
ATOM 4173 O O . LEU A 1 521 ? -3.276 -14.239 2.319 1.00 78.75 521 LEU A O 1
ATOM 4177 N N . TYR A 1 522 ? -3.908 -12.934 0.606 1.00 80.00 522 TYR A N 1
ATOM 4178 C CA . TYR A 1 522 ? -5.234 -12.616 1.153 1.00 80.00 522 TYR A CA 1
ATOM 4179 C C . TYR A 1 522 ? -6.298 -13.675 0.824 1.00 80.00 522 TYR A C 1
ATOM 4181 O O . TYR A 1 522 ? -7.381 -13.668 1.413 1.00 80.00 522 TYR A O 1
ATOM 4189 N N . ASN A 1 523 ? -6.010 -14.599 -0.094 1.00 83.38 523 ASN A N 1
ATOM 4190 C CA . ASN A 1 523 ? -6.926 -15.662 -0.498 1.00 83.38 523 ASN A CA 1
ATOM 4191 C C . ASN A 1 523 ? -6.794 -16.912 0.394 1.00 83.38 523 ASN A C 1
ATOM 4193 O O . ASN A 1 523 ? -6.489 -18.001 -0.087 1.00 83.38 523 ASN A O 1
ATOM 4197 N N . VAL A 1 524 ? -7.005 -16.747 1.700 1.00 76.00 524 VAL A N 1
ATOM 4198 C CA . VAL A 1 524 ? -6.886 -17.814 2.716 1.00 76.00 524 VAL A CA 1
ATOM 4199 C C . VAL A 1 524 ? -8.171 -17.959 3.515 1.00 76.00 524 VAL A C 1
ATOM 4201 O O . VAL A 1 524 ? -8.854 -16.966 3.737 1.00 76.00 524 VAL A O 1
ATOM 4204 N N . SER A 1 525 ? -8.543 -19.152 3.975 1.00 69.88 525 SER A N 1
ATOM 4205 C CA . SER A 1 525 ? -9.765 -19.308 4.792 1.00 69.88 525 SER A CA 1
ATOM 4206 C C . SER A 1 525 ? -9.636 -18.658 6.171 1.00 69.88 525 SER A C 1
ATOM 4208 O O . SER A 1 525 ? -10.622 -18.180 6.724 1.00 69.88 525 SER A O 1
ATOM 4210 N N . ASP A 1 526 ? -8.420 -18.650 6.715 1.00 65.06 526 ASP A N 1
ATOM 4211 C CA . ASP A 1 526 ? -8.082 -18.204 8.068 1.00 65.06 526 ASP A CA 1
ATOM 4212 C C . ASP A 1 526 ? -6.713 -17.499 8.021 1.00 65.06 526 ASP A C 1
ATOM 4214 O O . ASP A 1 526 ? -5.808 -17.961 7.317 1.00 65.06 526 ASP A O 1
ATOM 4218 N N . LEU A 1 527 ? -6.511 -16.413 8.788 1.00 65.12 527 LEU A N 1
ATOM 4219 C CA . LEU A 1 527 ? -5.196 -15.753 8.887 1.00 65.12 527 LEU A CA 1
ATOM 4220 C C . LEU A 1 527 ? -4.089 -16.717 9.349 1.00 65.12 527 LEU A C 1
ATOM 4222 O O . LEU A 1 527 ? -2.904 -16.455 9.143 1.00 65.12 527 LEU A O 1
ATOM 4226 N N . ARG A 1 528 ? -4.445 -17.844 9.977 1.00 61.88 528 ARG A N 1
ATOM 4227 C CA . ARG A 1 528 ? -3.527 -18.927 10.361 1.00 61.88 528 ARG A CA 1
ATOM 4228 C C . ARG A 1 528 ? -2.800 -19.570 9.189 1.00 61.88 528 ARG A C 1
ATOM 4230 O O . ARG A 1 528 ? -1.705 -20.080 9.413 1.00 61.88 528 ARG A O 1
ATOM 4237 N N . GLU A 1 529 ? -3.392 -19.565 8.001 1.00 65.31 529 GLU A N 1
ATOM 4238 C CA . GLU A 1 529 ? -2.837 -20.199 6.801 1.00 65.31 529 GLU A CA 1
ATOM 4239 C C . GLU A 1 529 ? -1.764 -19.334 6.123 1.00 65.31 529 GLU A C 1
ATOM 4241 O O . GLU A 1 529 ? -1.008 -19.824 5.280 1.00 65.31 529 GLU A O 1
ATOM 4246 N N . VAL A 1 530 ? -1.649 -18.059 6.511 1.00 63.56 530 VAL A N 1
ATOM 4247 C CA . VAL A 1 530 ? -0.601 -17.168 6.013 1.00 63.56 530 VAL A CA 1
ATOM 4248 C C . VAL A 1 530 ? 0.715 -17.492 6.722 1.00 63.56 530 VAL A C 1
ATOM 4250 O O . VAL A 1 530 ? 0.878 -17.222 7.912 1.00 63.56 530 VAL A O 1
ATOM 4253 N N . SER A 1 531 ? 1.669 -18.094 6.007 1.00 58.41 531 SER A N 1
ATOM 4254 C CA . SER A 1 531 ? 2.960 -18.464 6.592 1.00 58.41 531 SER A CA 1
ATOM 4255 C C . SER A 1 531 ? 3.951 -17.293 6.629 1.00 58.41 531 SER A C 1
ATOM 4257 O O . SER A 1 531 ? 4.201 -16.627 5.623 1.00 58.41 531 SER A O 1
ATOM 4259 N N . ALA A 1 532 ? 4.583 -17.106 7.792 1.00 51.91 532 ALA A N 1
ATOM 4260 C CA . ALA A 1 532 ? 5.672 -16.158 8.045 1.00 51.91 532 ALA A CA 1
ATOM 4261 C C . ALA A 1 532 ? 6.787 -16.232 6.993 1.00 51.91 532 ALA A C 1
ATOM 4263 O O . ALA A 1 532 ? 7.306 -15.219 6.535 1.00 51.91 532 ALA A O 1
ATOM 4264 N N . GLU A 1 533 ? 7.156 -17.455 6.608 1.00 51.84 533 GLU A N 1
ATOM 4265 C CA . GLU A 1 533 ? 8.247 -17.734 5.674 1.00 51.84 533 GLU A CA 1
ATOM 4266 C C . GLU A 1 533 ? 7.919 -17.311 4.238 1.00 51.84 533 GLU A C 1
ATOM 4268 O O . GLU A 1 533 ? 8.817 -16.853 3.533 1.00 51.84 533 GLU A O 1
ATOM 4273 N N . ARG A 1 534 ? 6.643 -17.373 3.814 1.00 51.69 534 ARG A N 1
ATOM 4274 C CA . ARG A 1 534 ? 6.219 -16.842 2.503 1.00 51.69 534 ARG A CA 1
ATOM 4275 C C . ARG A 1 534 ? 6.353 -15.321 2.427 1.00 51.69 534 ARG A C 1
ATOM 4277 O O . ARG A 1 534 ? 6.619 -14.803 1.350 1.00 51.69 534 ARG A O 1
ATOM 4284 N N . VAL A 1 535 ? 6.190 -14.623 3.553 1.00 50.22 535 VAL A N 1
ATOM 4285 C CA . VAL A 1 535 ? 6.218 -13.151 3.636 1.00 50.22 535 VAL A CA 1
ATOM 4286 C C . VAL A 1 535 ? 7.640 -12.627 3.892 1.00 50.22 535 VAL A C 1
ATOM 4288 O O . VAL A 1 535 ? 8.088 -11.687 3.243 1.00 50.22 535 VAL A O 1
ATOM 4291 N N . ARG A 1 536 ? 8.401 -13.269 4.791 1.00 45.84 536 ARG A N 1
ATOM 4292 C CA . ARG A 1 536 ? 9.761 -12.850 5.196 1.00 45.84 536 ARG A CA 1
ATOM 4293 C C . ARG A 1 536 ? 10.869 -13.274 4.215 1.00 45.84 536 ARG A C 1
ATOM 4295 O O . ARG A 1 536 ? 12.014 -12.851 4.371 1.00 45.84 536 ARG A O 1
ATOM 4302 N N . GLY A 1 537 ? 10.544 -14.080 3.198 1.00 49.88 537 GLY A N 1
ATOM 4303 C CA . GLY A 1 537 ? 11.464 -14.526 2.139 1.00 49.88 537 GLY A CA 1
ATOM 4304 C C . GLY A 1 537 ? 11.995 -13.413 1.219 1.00 49.88 537 GLY A C 1
ATOM 4305 O O . GLY A 1 537 ? 13.025 -13.601 0.577 1.00 49.88 537 GLY A O 1
ATOM 4306 N N . GLY A 1 538 ? 11.364 -12.233 1.223 1.00 51.50 538 GLY A N 1
ATOM 4307 C CA . GLY A 1 538 ? 12.001 -10.961 0.870 1.00 51.50 538 GLY A CA 1
ATOM 4308 C C . GLY A 1 538 ? 12.303 -10.690 -0.605 1.00 51.50 538 GLY A C 1
ATOM 4309 O O . GLY A 1 538 ? 13.111 -9.815 -0.876 1.00 51.50 538 GLY A O 1
ATOM 4310 N N . THR A 1 539 ? 11.714 -11.391 -1.571 1.00 54.19 539 THR A N 1
ATOM 4311 C CA . THR A 1 539 ? 11.943 -11.058 -2.995 1.00 54.19 539 THR A CA 1
ATOM 4312 C C . THR A 1 539 ? 10.941 -10.062 -3.575 1.00 54.19 539 THR A C 1
ATOM 4314 O O . THR A 1 539 ? 11.196 -9.482 -4.626 1.00 54.19 539 THR A O 1
ATOM 4317 N N . TYR A 1 540 ? 9.823 -9.855 -2.884 1.00 61.66 540 TYR A N 1
ATOM 4318 C CA . TYR A 1 540 ? 8.671 -9.092 -3.347 1.00 61.66 540 TYR A CA 1
ATOM 4319 C C . TYR A 1 540 ? 8.392 -7.948 -2.372 1.00 61.66 540 TYR A C 1
ATOM 4321 O O . TYR A 1 540 ? 8.231 -8.164 -1.168 1.00 61.66 540 TYR A O 1
ATOM 4329 N N . VAL A 1 541 ? 8.394 -6.724 -2.890 1.00 61.81 541 VAL A N 1
ATOM 4330 C CA . VAL A 1 541 ? 8.337 -5.491 -2.099 1.00 61.81 541 VAL A CA 1
ATOM 4331 C C . VAL A 1 541 ? 6.917 -5.258 -1.597 1.00 61.81 541 VAL A C 1
ATOM 4333 O O . VAL A 1 541 ? 6.716 -5.065 -0.402 1.00 61.81 541 VAL A O 1
ATOM 4336 N N . TYR A 1 542 ? 5.915 -5.334 -2.474 1.00 64.25 542 TYR A N 1
ATOM 4337 C CA . TYR A 1 542 ? 4.530 -5.023 -2.116 1.00 64.25 542 TYR A CA 1
ATOM 4338 C C . TYR A 1 542 ? 3.876 -6.136 -1.299 1.00 64.25 542 TYR A C 1
ATOM 4340 O O . TYR A 1 542 ? 3.181 -5.846 -0.322 1.00 64.25 542 TYR A O 1
ATOM 4348 N N . SER A 1 543 ? 4.120 -7.404 -1.633 1.00 62.59 543 SER A N 1
ATOM 4349 C CA . SER A 1 543 ? 3.653 -8.536 -0.833 1.00 62.59 543 SER A CA 1
ATOM 4350 C C . SER A 1 543 ? 4.376 -8.616 0.515 1.00 62.59 543 SER A C 1
ATOM 4352 O O . SER A 1 543 ? 3.783 -9.045 1.497 1.00 62.59 543 SER A O 1
ATOM 4354 N N . GLY A 1 544 ? 5.641 -8.181 0.584 1.00 58.88 544 GLY A N 1
ATOM 4355 C CA . GLY A 1 544 ? 6.390 -8.061 1.837 1.00 58.88 544 GLY A CA 1
ATOM 4356 C C . GLY A 1 544 ? 5.851 -6.959 2.756 1.00 58.88 544 GLY A C 1
ATOM 4357 O O . GLY A 1 544 ? 5.804 -7.145 3.969 1.00 58.88 544 GLY A O 1
ATOM 4358 N N . MET A 1 545 ? 5.391 -5.835 2.192 1.00 58.69 545 MET A N 1
ATOM 4359 C CA . MET A 1 545 ? 4.687 -4.771 2.931 1.00 58.69 545 MET A CA 1
ATOM 4360 C C . MET A 1 545 ? 3.306 -5.222 3.409 1.00 58.69 545 MET A C 1
ATOM 4362 O O . MET A 1 545 ? 2.863 -4.896 4.512 1.00 58.69 545 MET A O 1
ATOM 4366 N N . SER A 1 546 ? 2.624 -5.987 2.564 1.00 60.12 546 SER A N 1
ATOM 4367 C CA . SER A 1 546 ? 1.248 -6.420 2.761 1.00 60.12 546 SER A CA 1
ATOM 4368 C C . SER A 1 546 ? 1.227 -7.784 3.442 1.00 60.12 546 SER A C 1
ATOM 4370 O O . SER A 1 546 ? 0.911 -8.759 2.779 1.00 60.12 546 SER A O 1
ATOM 4372 N N . LEU A 1 547 ? 1.623 -7.855 4.727 1.00 55.56 547 LEU A N 1
ATOM 4373 C CA . LEU A 1 547 ? 1.287 -8.913 5.715 1.00 55.56 547 LEU A CA 1
ATOM 4374 C C . LEU A 1 547 ? 2.194 -8.968 6.953 1.00 55.56 547 LEU A C 1
ATOM 4376 O O . LEU A 1 547 ? 1.925 -9.762 7.855 1.00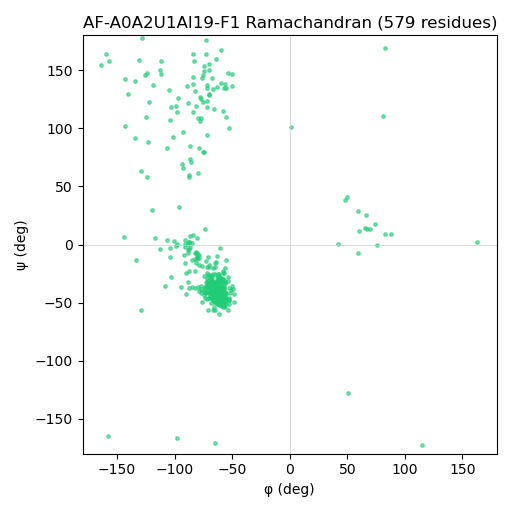 55.56 547 LEU A O 1
ATOM 4380 N N . THR A 1 548 ? 3.177 -8.081 7.104 1.00 46.22 548 THR A N 1
ATOM 4381 C CA . THR A 1 548 ? 3.795 -7.806 8.420 1.00 46.22 548 THR A CA 1
ATOM 4382 C C . THR A 1 548 ? 2.759 -7.433 9.505 1.00 46.22 548 THR A C 1
ATOM 4384 O O . THR A 1 548 ? 2.959 -7.776 10.675 1.00 46.22 548 THR A O 1
ATOM 4387 N N . PRO A 1 549 ? 1.592 -6.837 9.165 1.00 48.53 549 PRO A N 1
ATOM 4388 C CA . PRO A 1 549 ? 0.464 -6.729 10.089 1.00 48.53 549 PRO A CA 1
ATOM 4389 C C . PRO A 1 549 ? -0.266 -8.057 10.362 1.00 48.53 549 PRO A C 1
ATOM 4391 O O . PRO A 1 549 ? -0.881 -8.196 11.408 1.00 48.53 549 PRO A O 1
ATOM 4394 N N . GLY A 1 550 ? -0.220 -9.054 9.476 1.00 47.94 550 GLY A N 1
ATOM 4395 C CA . GLY A 1 550 ? -1.022 -10.282 9.578 1.00 47.94 550 GLY A CA 1
ATOM 4396 C C . GLY A 1 550 ? -0.679 -11.157 10.782 1.00 47.94 550 GLY A C 1
ATOM 4397 O O . GLY A 1 550 ? -1.574 -11.581 11.510 1.00 47.94 550 GLY A O 1
ATOM 4398 N N . GLU A 1 551 ? 0.610 -11.377 11.050 1.00 49.69 551 GLU A N 1
ATOM 4399 C CA . GLU A 1 551 ? 1.047 -12.151 12.222 1.00 49.69 551 GLU A CA 1
ATOM 4400 C C . GLU A 1 551 ? 0.710 -11.428 13.533 1.00 49.69 551 GLU A C 1
ATOM 4402 O O . GLU A 1 551 ? 0.201 -12.039 14.474 1.00 49.69 551 GLU A O 1
ATOM 4407 N N . THR A 1 552 ? 0.895 -10.105 13.568 1.00 61.38 552 THR A N 1
ATOM 4408 C CA . THR A 1 552 ? 0.584 -9.286 14.748 1.00 61.38 552 THR A CA 1
ATOM 4409 C C . THR A 1 552 ? -0.925 -9.131 14.975 1.00 61.38 552 THR A C 1
ATOM 4411 O O . THR A 1 552 ? -1.375 -9.135 16.121 1.00 61.38 552 THR A O 1
ATOM 4414 N N . VAL A 1 553 ? -1.738 -9.048 13.917 1.00 65.94 553 VAL A N 1
ATOM 4415 C CA . VAL A 1 553 ? -3.210 -8.973 13.986 1.00 65.94 553 VAL A CA 1
ATOM 4416 C C . VAL A 1 553 ? -3.815 -10.326 14.379 1.00 65.94 553 VAL A C 1
ATOM 4418 O O . VAL A 1 553 ? -4.697 -10.372 15.239 1.00 65.94 553 VAL A O 1
ATOM 4421 N N . LYS A 1 554 ? -3.301 -11.436 13.836 1.00 71.31 554 LYS A N 1
ATOM 4422 C CA . LYS A 1 554 ? -3.686 -12.806 14.216 1.00 71.31 554 LYS A CA 1
ATOM 4423 C C . LYS A 1 554 ? -3.488 -13.058 15.709 1.00 71.31 554 LYS A C 1
ATOM 4425 O O . LYS A 1 554 ? -4.421 -13.470 16.401 1.00 71.31 554 LYS A O 1
ATOM 4430 N N . GLU A 1 555 ? -2.287 -12.800 16.226 1.00 75.69 555 GLU A N 1
ATOM 4431 C CA . GLU A 1 555 ? -1.991 -12.980 17.653 1.00 75.69 555 GLU A CA 1
ATOM 4432 C C . GLU A 1 555 ? -2.907 -12.126 18.533 1.00 75.69 555 GLU A C 1
ATOM 4434 O O . GLU A 1 555 ? -3.353 -12.566 19.594 1.00 75.69 555 GLU A O 1
ATOM 4439 N N . ARG A 1 556 ? -3.252 -10.921 18.070 1.00 79.06 556 ARG A N 1
ATOM 4440 C CA . ARG A 1 556 ? -4.175 -10.019 18.762 1.00 79.06 556 ARG A CA 1
ATOM 4441 C C . ARG A 1 556 ? -5.605 -10.566 18.831 1.00 79.06 556 ARG A C 1
ATOM 4443 O O . ARG A 1 556 ? -6.193 -10.499 19.913 1.00 79.06 556 ARG A O 1
ATOM 4450 N N . PHE A 1 557 ? -6.146 -11.142 17.754 1.00 82.69 557 PHE A N 1
ATOM 4451 C CA . PHE A 1 557 ? -7.466 -11.793 17.778 1.00 82.69 557 PHE A CA 1
ATOM 4452 C C . PHE A 1 557 ? -7.479 -13.052 18.656 1.00 82.69 557 PHE A C 1
ATOM 4454 O O . PHE A 1 557 ? -8.394 -13.219 19.464 1.00 82.69 557 PHE A O 1
ATOM 4461 N N . LEU A 1 558 ? -6.446 -13.900 18.576 1.00 83.56 558 LEU A N 1
ATOM 4462 C CA . LEU A 1 558 ? -6.322 -15.088 19.434 1.00 83.56 558 LEU A CA 1
ATOM 4463 C C . LEU A 1 558 ? -6.236 -14.710 20.914 1.00 83.56 558 LEU A C 1
ATOM 4465 O O . LEU A 1 558 ? -6.911 -15.306 21.757 1.00 83.56 558 LEU A O 1
ATOM 4469 N N . ARG A 1 559 ? -5.445 -13.681 21.233 1.00 86.69 559 ARG A N 1
ATOM 4470 C CA . ARG A 1 559 ? -5.342 -13.148 22.591 1.00 86.69 559 ARG A CA 1
ATOM 4471 C C . ARG A 1 559 ? -6.683 -12.614 23.074 1.00 86.69 559 ARG A C 1
ATOM 4473 O O . ARG A 1 559 ? -7.059 -12.893 24.207 1.00 86.69 559 ARG A O 1
ATOM 4480 N N . LEU A 1 560 ? -7.415 -11.885 22.231 1.00 88.38 560 LEU A N 1
ATOM 4481 C CA . LEU A 1 560 ? -8.748 -11.391 22.571 1.00 88.38 560 LEU A CA 1
ATOM 4482 C C . LEU A 1 560 ? -9.713 -12.548 22.868 1.00 88.38 560 LEU A C 1
ATOM 4484 O O . LEU A 1 560 ? -10.366 -12.523 23.905 1.00 88.38 560 LEU A O 1
ATOM 4488 N N . ALA A 1 561 ? -9.737 -13.590 22.030 1.00 89.44 561 ALA A N 1
ATOM 4489 C CA . ALA A 1 561 ? -10.569 -14.778 22.240 1.00 89.44 561 ALA A CA 1
ATOM 4490 C C . ALA A 1 561 ? -10.258 -15.476 23.572 1.00 89.44 561 ALA A C 1
ATOM 4492 O O . ALA A 1 561 ? -11.160 -15.760 24.361 1.00 89.44 561 ALA A O 1
ATOM 4493 N N . ALA A 1 562 ? -8.972 -15.718 23.845 1.00 89.81 562 ALA A N 1
ATOM 4494 C CA . ALA A 1 562 ? -8.525 -16.339 25.088 1.00 89.81 562 ALA A CA 1
ATOM 4495 C C . ALA A 1 562 ? -8.923 -15.503 26.314 1.00 89.81 562 ALA A C 1
ATOM 4497 O O . ALA A 1 562 ? -9.408 -16.048 27.305 1.00 89.81 562 ALA A O 1
ATOM 4498 N N . ARG A 1 563 ? -8.786 -14.175 26.227 1.00 91.31 563 ARG A N 1
ATOM 4499 C CA . ARG A 1 563 ? -9.205 -13.270 27.299 1.00 91.31 563 ARG A CA 1
ATOM 4500 C C . ARG A 1 563 ? -10.720 -13.246 27.488 1.00 91.31 563 ARG A C 1
ATOM 4502 O O . ARG A 1 563 ? -11.163 -13.310 28.627 1.00 91.31 563 ARG A O 1
ATOM 4509 N N . CYS A 1 564 ? -11.520 -13.236 26.420 1.00 91.44 564 CYS A N 1
ATOM 4510 C CA . CYS A 1 564 ? -12.979 -13.343 26.534 1.00 91.44 564 CYS A CA 1
ATOM 4511 C C . CYS A 1 564 ? -13.394 -14.603 27.307 1.00 91.44 564 CYS A C 1
ATOM 4513 O O . CYS A 1 564 ? -14.263 -14.520 28.174 1.00 91.44 564 CYS A O 1
ATOM 4515 N N . ARG A 1 565 ? -12.747 -15.749 27.042 1.00 91.19 565 ARG A N 1
ATOM 4516 C CA . ARG A 1 565 ? -12.972 -16.989 27.803 1.00 91.19 565 ARG A CA 1
ATOM 4517 C C . ARG A 1 565 ? -12.589 -16.821 29.267 1.00 91.19 565 ARG A C 1
ATOM 4519 O O . ARG A 1 565 ? -13.414 -17.093 30.127 1.00 91.19 565 ARG A O 1
ATOM 4526 N N . ALA A 1 566 ? -11.383 -16.327 29.544 1.00 92.12 566 ALA A N 1
ATOM 4527 C CA . ALA A 1 566 ? -10.892 -16.152 30.909 1.00 92.12 566 ALA A CA 1
ATOM 4528 C C . ALA A 1 566 ? -11.816 -15.255 31.751 1.00 92.12 566 ALA A C 1
ATOM 4530 O O . ALA A 1 566 ? -12.246 -15.659 32.827 1.00 92.12 566 ALA A O 1
ATOM 4531 N N . VAL A 1 567 ? -12.197 -14.079 31.239 1.00 91.81 567 VAL A N 1
ATOM 4532 C CA . VAL A 1 567 ? -13.107 -13.158 31.945 1.00 91.81 567 VAL A CA 1
ATOM 4533 C C . VAL A 1 567 ? -14.491 -13.771 32.137 1.00 91.81 567 VAL A C 1
ATOM 4535 O O . VAL A 1 567 ? -15.130 -13.542 33.162 1.00 91.81 567 VAL A O 1
ATOM 4538 N N . ARG A 1 568 ? -14.962 -14.588 31.189 1.00 91.62 568 ARG A N 1
ATOM 4539 C CA . ARG A 1 568 ? -16.247 -15.282 31.317 1.00 91.62 568 ARG A CA 1
ATOM 4540 C C . ARG A 1 568 ? -16.218 -16.315 32.442 1.00 91.62 568 ARG A C 1
ATOM 4542 O O . ARG A 1 568 ? -17.176 -16.375 33.204 1.00 91.62 568 ARG A O 1
ATOM 4549 N N . GLU A 1 569 ? -15.140 -17.088 32.562 1.00 90.56 569 GLU A N 1
ATOM 4550 C CA . GLU A 1 569 ? -14.971 -18.039 33.668 1.00 90.56 569 GLU A CA 1
ATOM 4551 C C . GLU A 1 569 ? -14.843 -17.310 35.018 1.00 90.56 569 GLU A C 1
ATOM 4553 O O . GLU A 1 569 ? -15.482 -17.714 35.986 1.00 90.56 569 GLU A O 1
ATOM 4558 N N . LEU A 1 570 ? -14.124 -16.179 35.077 1.00 90.12 570 LEU A N 1
ATOM 4559 C CA . LEU A 1 570 ? -14.080 -15.326 36.277 1.00 90.12 570 LEU A CA 1
ATOM 4560 C C . LEU A 1 570 ? -15.472 -14.799 36.653 1.00 90.12 570 LEU A C 1
ATOM 4562 O O . LEU A 1 570 ? -15.877 -14.859 37.807 1.00 90.12 570 LEU A O 1
ATOM 4566 N N . THR A 1 571 ? -16.240 -14.340 35.663 1.00 89.06 571 THR A N 1
ATOM 4567 C CA . THR A 1 571 ? -17.622 -13.876 35.861 1.00 89.06 571 THR A CA 1
ATOM 4568 C C . THR A 1 571 ? -18.519 -15.000 36.389 1.00 89.06 571 THR A C 1
ATOM 4570 O O . THR A 1 571 ? -19.400 -14.751 37.207 1.00 89.06 571 THR A O 1
ATOM 4573 N N . ALA A 1 572 ? -18.311 -16.238 35.927 1.00 86.75 572 ALA A N 1
ATOM 4574 C CA . ALA A 1 572 ? -19.050 -17.406 36.396 1.00 86.75 572 ALA A CA 1
ATOM 4575 C C . ALA A 1 572 ? -18.688 -17.796 37.836 1.00 86.75 572 ALA A C 1
ATOM 4577 O O . ALA A 1 572 ? -19.576 -18.191 38.585 1.00 86.75 572 ALA A O 1
ATOM 4578 N N . ALA A 1 573 ? -17.419 -17.652 38.227 1.00 86.75 573 ALA A N 1
ATOM 4579 C CA . ALA A 1 573 ? -16.958 -17.925 39.587 1.00 86.75 573 ALA A CA 1
ATOM 4580 C C . ALA A 1 573 ? -17.533 -16.942 40.625 1.00 86.75 573 ALA A C 1
ATOM 4582 O O . ALA A 1 573 ? -17.829 -17.346 41.745 1.00 86.75 573 ALA A O 1
ATOM 4583 N N . GLU A 1 574 ? -17.737 -15.679 40.241 1.00 85.38 574 GLU A N 1
ATOM 4584 C CA . GLU A 1 574 ? -18.307 -14.629 41.104 1.00 85.38 574 GLU A CA 1
ATOM 4585 C C . GLU A 1 574 ? -19.849 -14.649 41.164 1.00 85.38 574 GLU A C 1
ATOM 4587 O O . GLU A 1 574 ? -20.468 -13.911 41.935 1.00 85.38 574 GLU A O 1
ATOM 4592 N N . LEU A 1 575 ? -20.518 -15.478 40.351 1.00 82.38 575 LEU A N 1
ATOM 4593 C CA . LEU A 1 575 ? -21.971 -15.628 40.418 1.00 82.38 575 LEU A CA 1
ATOM 4594 C C . LEU A 1 575 ? -22.351 -16.503 41.626 1.00 82.38 575 LEU A C 1
ATOM 4596 O O . LEU A 1 575 ? -21.904 -17.647 41.706 1.00 82.38 575 LEU A O 1
ATOM 4600 N N . PRO A 1 576 ? -23.220 -16.031 42.543 1.00 67.44 576 PRO A N 1
ATOM 4601 C CA . PRO A 1 576 ? -23.654 -16.848 43.669 1.00 67.44 576 PRO A CA 1
ATOM 4602 C C . PRO A 1 576 ? -24.344 -18.127 43.161 1.00 67.44 576 PRO A C 1
ATOM 4604 O O . PRO A 1 576 ? -25.126 -18.052 42.201 1.00 67.44 576 PRO A O 1
ATOM 4607 N N . PRO A 1 577 ? -24.083 -19.297 43.781 1.00 57.97 577 PRO A N 1
ATOM 4608 C CA . PRO A 1 577 ? -24.722 -20.544 43.387 1.00 57.97 577 PRO A CA 1
ATOM 4609 C C . PRO A 1 577 ? -26.238 -20.374 43.459 1.00 57.97 577 PRO A C 1
ATOM 4611 O O . PRO A 1 577 ? -26.756 -19.745 44.383 1.00 57.97 577 PRO A O 1
ATOM 4614 N N . PHE A 1 578 ? -26.945 -20.909 42.462 1.00 47.78 578 PHE A N 1
ATOM 4615 C CA . PHE A 1 578 ? -28.406 -20.932 42.430 1.00 47.78 578 PHE A CA 1
ATOM 4616 C C . PHE A 1 578 ? -28.928 -21.540 43.741 1.00 47.78 578 PHE A C 1
ATOM 4618 O O . PHE A 1 578 ? -28.935 -22.757 43.911 1.00 47.78 578 PHE A O 1
ATOM 4625 N N . SER A 1 579 ? -29.370 -20.701 44.676 1.00 40.25 579 SER A N 1
ATOM 4626 C CA . SER A 1 579 ? -30.148 -21.130 45.829 1.00 40.25 579 SER A CA 1
ATOM 4627 C C . SER A 1 579 ? -31.582 -21.341 45.354 1.00 40.25 579 SER A C 1
ATOM 4629 O O . SER A 1 579 ? -32.430 -20.453 45.422 1.00 40.25 579 SER A O 1
ATOM 4631 N N . GLY A 1 580 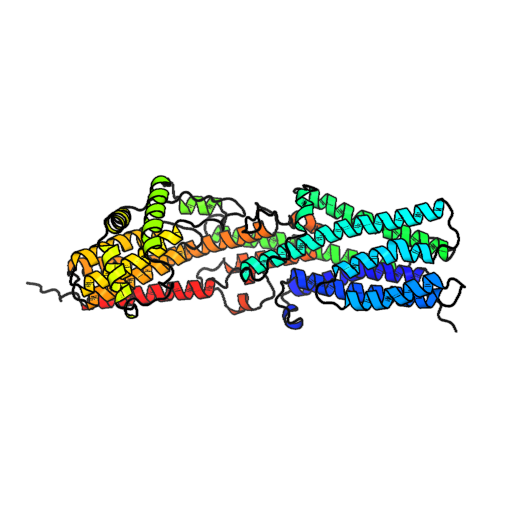? -31.830 -22.524 44.788 1.00 42.00 580 GLY A N 1
ATOM 4632 C CA . GLY A 1 580 ? -33.186 -23.031 44.626 1.00 42.00 580 GLY A CA 1
ATOM 4633 C C . GLY A 1 580 ? -33.835 -23.099 46.005 1.00 42.00 580 GLY A C 1
ATOM 4634 O O . GLY A 1 580 ? -33.342 -23.814 46.876 1.00 42.00 580 GLY A O 1
ATOM 4635 N N . ARG A 1 581 ? -34.870 -22.284 46.210 1.00 34.69 581 ARG A N 1
ATOM 4636 C CA . ARG A 1 581 ? -35.828 -22.474 47.299 1.00 34.69 581 ARG A CA 1
ATOM 4637 C C . ARG A 1 581 ? -36.819 -23.555 46.917 1.00 34.69 581 ARG A C 1
ATOM 4639 O O . ARG A 1 581 ? -37.202 -23.570 45.724 1.00 34.69 581 ARG A O 1
#

Sequence (581 aa):
MKWRVSAPAVFLGVTLWAVGGYVVFSGISWLFALGVPVWKMAGWCGGVVPQLLFWSGCGLTFLLLYLILAFYQRFCGKSNVFLIRWCVWLLTPLFLLVALLPGKVETAAGSSILFLGLILPLAATESFDRKNIALIIGNFLCWLSGGVILYCIWDFIIQTGGFQEMCLHGPDEPDVFHWFGIQRFWPIYGYGWSLFGLAGLLFPAGGYFLTAVLWAKLDQVEVRCMFGRGIWMLWSAAFGCWLFSAGMMLYAEKGEAQARQALELRFGRPPTAASLKTGFYRGRQPDPGYWKQIKAMEKRISAELEWGFGRSARPETLPTEKKERLRKIFSSSDWTRWEQTFAGAIPLEKLEFRKAEVGAEYNDLGTLYTYSRLAFLRIQSAAEEGKAQEALYSCETMRNVCRHLENVAGPAYGNAWITCGQHRLDAMELLLKSGLCPAEQLRRWAVELRKMETLITVMEERQLFAEAVIALDLFDMFTGEGGMISGAAGEYRPLPYRTLKFFLPQLWWYLTVDRTMMLQLYNVSDLREVSAERVRGGTYVYSGMSLTPGETVKERFLRLAARCRAVRELTAAELPPFSGR